Protein AF-A0A9D1JX41-F1 (afdb_monomer_lite)

Structure (mmCIF, N/CA/C/O backbone):
data_AF-A0A9D1JX41-F1
#
_entry.id   AF-A0A9D1JX41-F1
#
loop_
_atom_site.group_PDB
_atom_site.id
_atom_site.type_symbol
_atom_site.label_atom_id
_atom_site.label_alt_id
_atom_site.label_comp_id
_atom_site.label_asym_id
_atom_site.label_entity_id
_atom_site.label_seq_id
_atom_site.pdbx_PDB_ins_code
_atom_site.Cartn_x
_atom_site.Cartn_y
_atom_site.Cartn_z
_atom_site.occupancy
_atom_site.B_iso_or_equiv
_atom_site.auth_seq_id
_atom_site.auth_comp_id
_atom_site.auth_asym_id
_atom_site.auth_atom_id
_atom_site.pdbx_PDB_model_num
ATOM 1 N N . MET A 1 1 ? 7.460 13.874 -22.915 1.00 33.91 1 MET A N 1
ATOM 2 C CA . MET A 1 1 ? 8.060 14.160 -24.238 1.00 33.91 1 MET A CA 1
ATOM 3 C C . MET A 1 1 ? 7.933 12.920 -25.115 1.00 33.91 1 MET A C 1
ATOM 5 O O . MET A 1 1 ? 8.439 11.882 -24.736 1.00 33.91 1 MET A O 1
ATOM 9 N N . SER A 1 2 ? 7.234 13.066 -26.246 1.00 33.84 2 SER A N 1
ATOM 10 C CA . SER A 1 2 ? 7.400 12.376 -27.540 1.00 33.84 2 SER A CA 1
ATOM 11 C C . SER A 1 2 ? 7.696 10.860 -27.595 1.00 33.84 2 SER A C 1
ATOM 13 O O . SER A 1 2 ? 8.848 10.444 -27.586 1.00 33.84 2 SER A O 1
ATOM 15 N N . SER A 1 3 ? 6.631 10.090 -27.850 1.00 33.53 3 SER A N 1
ATOM 16 C CA . SER A 1 3 ? 6.539 8.893 -28.713 1.00 33.53 3 SER A CA 1
ATOM 17 C C . SER A 1 3 ? 7.723 7.910 -28.748 1.00 33.53 3 SER A C 1
ATOM 19 O O . SER A 1 3 ? 8.657 8.056 -29.544 1.00 33.53 3 SER A O 1
ATOM 21 N N . ILE A 1 4 ? 7.590 6.805 -28.012 1.00 36.53 4 ILE A N 1
ATOM 22 C CA . ILE A 1 4 ? 8.322 5.570 -28.303 1.00 36.53 4 ILE A CA 1
ATOM 23 C C . ILE A 1 4 ? 7.846 5.058 -29.668 1.00 36.53 4 ILE A C 1
ATOM 25 O O . ILE A 1 4 ? 6.663 4.831 -29.917 1.00 36.53 4 ILE A O 1
ATOM 29 N N . ASN A 1 5 ? 8.787 4.952 -30.599 1.00 39.00 5 ASN A N 1
ATOM 30 C CA . ASN A 1 5 ? 8.545 4.553 -31.974 1.00 39.00 5 ASN A CA 1
ATOM 31 C C . ASN A 1 5 ? 8.222 3.047 -32.023 1.00 39.00 5 ASN A C 1
ATOM 33 O O . ASN A 1 5 ? 9.130 2.215 -32.032 1.00 39.00 5 ASN A O 1
ATOM 37 N N . ASN A 1 6 ? 6.931 2.701 -32.095 1.00 34.81 6 ASN A N 1
ATOM 38 C CA . ASN A 1 6 ? 6.412 1.324 -32.196 1.00 34.81 6 ASN A CA 1
ATOM 39 C C . ASN A 1 6 ? 7.036 0.481 -33.335 1.00 34.81 6 ASN A C 1
ATOM 41 O O . ASN A 1 6 ? 6.936 -0.745 -33.330 1.00 34.81 6 ASN A O 1
ATOM 45 N N . ASN A 1 7 ? 7.749 1.095 -34.286 1.00 42.00 7 ASN A N 1
ATOM 46 C CA . ASN A 1 7 ? 8.487 0.376 -35.329 1.00 42.00 7 ASN A CA 1
ATOM 47 C C . ASN A 1 7 ? 9.781 -0.311 -34.855 1.00 42.00 7 ASN A C 1
ATOM 49 O O . ASN A 1 7 ? 10.333 -1.120 -35.604 1.00 42.00 7 ASN A O 1
ATOM 53 N N . TYR A 1 8 ? 10.293 -0.014 -33.656 1.00 49.72 8 TYR A N 1
ATOM 54 C CA . TYR A 1 8 ? 11.547 -0.608 -33.175 1.00 49.72 8 TYR A CA 1
ATOM 55 C C . TYR A 1 8 ? 11.342 -2.020 -32.598 1.00 49.72 8 TYR A C 1
ATOM 57 O O . TYR A 1 8 ? 12.076 -2.946 -32.951 1.00 49.72 8 TYR A O 1
ATOM 65 N N . LEU A 1 9 ? 10.269 -2.225 -31.822 1.00 47.69 9 LEU A N 1
ATOM 66 C CA . LEU A 1 9 ? 9.885 -3.536 -31.274 1.00 47.69 9 LEU A CA 1
ATOM 67 C C . LEU A 1 9 ? 9.530 -4.550 -32.377 1.00 47.69 9 LEU A C 1
ATOM 69 O O . LEU A 1 9 ? 9.972 -5.698 -32.342 1.00 47.69 9 LEU A O 1
ATOM 73 N N . LEU A 1 10 ? 8.832 -4.108 -33.429 1.00 44.81 10 LEU A N 1
ATOM 74 C CA . LEU A 1 10 ? 8.492 -4.941 -34.592 1.00 44.81 10 LEU A CA 1
ATOM 75 C C . LEU A 1 10 ? 9.709 -5.351 -35.441 1.00 44.81 10 LEU A C 1
ATOM 77 O O . LEU A 1 10 ? 9.657 -6.358 -36.152 1.00 44.81 10 LEU A O 1
ATOM 81 N N . LYS A 1 11 ? 10.816 -4.600 -35.372 1.00 50.25 11 LYS A N 1
ATOM 82 C CA . LYS A 1 11 ? 12.071 -4.941 -36.061 1.00 50.25 11 LYS A CA 1
ATOM 83 C C . LYS A 1 11 ? 12.889 -5.982 -35.294 1.00 50.25 11 LYS A C 1
ATOM 85 O O . LYS A 1 11 ? 13.461 -6.862 -35.932 1.00 50.25 11 LYS A O 1
ATOM 90 N N . LEU A 1 12 ? 12.879 -5.919 -33.961 1.00 49.12 12 LEU A N 1
ATOM 91 C CA . LEU A 1 12 ? 13.511 -6.907 -33.075 1.00 49.12 12 LEU A CA 1
ATOM 92 C C . LEU A 1 12 ? 12.836 -8.285 -33.154 1.00 49.12 12 LEU A C 1
ATOM 94 O O . LEU A 1 12 ? 13.527 -9.300 -33.154 1.00 49.12 12 LEU A O 1
ATOM 98 N N . LEU A 1 13 ? 11.509 -8.324 -33.316 1.00 48.81 13 LEU A N 1
ATOM 99 C CA . LEU A 1 13 ? 10.755 -9.573 -33.497 1.00 48.81 13 LEU A CA 1
ATOM 100 C C . LEU A 1 13 ? 10.983 -10.239 -34.868 1.00 48.81 13 LEU A C 1
ATOM 102 O O . LEU A 1 13 ? 10.846 -11.453 -34.988 1.00 48.81 13 LEU A O 1
ATOM 106 N N . ASN A 1 14 ? 11.359 -9.473 -35.900 1.00 45.84 14 ASN A N 1
ATOM 107 C CA . ASN A 1 14 ? 11.539 -9.982 -37.268 1.00 45.84 14 ASN A CA 1
ATOM 108 C C . ASN A 1 14 ? 12.994 -10.329 -37.637 1.00 45.84 14 ASN A C 1
ATOM 110 O O . ASN A 1 14 ? 13.228 -11.010 -38.638 1.00 45.84 14 ASN A O 1
ATOM 114 N N . SER A 1 15 ? 13.990 -9.902 -36.856 1.00 43.66 15 SER A N 1
ATOM 115 C CA . SER A 1 15 ? 15.375 -10.356 -37.020 1.00 43.66 15 SER A CA 1
ATOM 116 C C . SER A 1 15 ? 15.560 -11.686 -36.287 1.00 43.66 15 SER A C 1
ATOM 118 O O . SER A 1 15 ? 15.952 -11.698 -35.125 1.00 43.66 15 SER A O 1
ATOM 120 N N . GLY A 1 16 ? 15.218 -12.796 -36.951 1.00 41.91 16 GLY A N 1
ATOM 121 C CA . GLY A 1 16 ? 15.145 -14.162 -36.406 1.00 41.91 16 GLY A CA 1
ATOM 122 C C . GLY A 1 16 ? 16.447 -14.748 -35.846 1.00 41.91 16 GLY A C 1
ATOM 123 O O . GLY A 1 16 ? 16.957 -15.731 -36.372 1.00 41.91 16 GLY A O 1
ATOM 124 N N . ASN A 1 17 ? 16.972 -14.165 -34.771 1.00 44.59 17 ASN A N 1
ATOM 125 C CA . ASN A 1 17 ? 18.151 -14.640 -34.054 1.00 44.59 17 ASN A CA 1
ATOM 126 C C . ASN A 1 17 ? 18.032 -14.424 -32.532 1.00 44.59 17 ASN A C 1
ATOM 128 O O . ASN A 1 17 ? 19.021 -14.173 -31.846 1.00 44.59 17 ASN A O 1
ATOM 132 N N . LEU A 1 18 ? 16.807 -14.511 -32.003 1.00 44.78 18 LEU A N 1
ATOM 133 C CA . LEU A 1 18 ? 16.573 -14.707 -30.574 1.00 44.78 18 LEU A CA 1
ATOM 134 C C . LEU A 1 18 ? 16.817 -16.186 -30.268 1.00 44.78 18 LEU A C 1
ATOM 136 O O . LEU A 1 18 ? 16.004 -17.047 -30.604 1.00 44.78 18 LEU A O 1
ATOM 140 N N . ASP A 1 19 ? 17.968 -16.477 -29.666 1.00 51.50 19 ASP A N 1
ATOM 141 C CA . ASP A 1 19 ? 18.262 -17.785 -29.089 1.00 51.50 19 ASP A CA 1
ATOM 142 C C . ASP A 1 19 ? 17.352 -18.014 -27.870 1.00 51.50 19 ASP A C 1
ATOM 144 O O . ASP A 1 19 ? 17.693 -17.725 -26.722 1.00 51.50 19 ASP A O 1
ATOM 148 N N . LEU A 1 20 ? 16.147 -18.509 -28.154 1.00 50.41 20 LEU A N 1
ATOM 149 C CA . LEU A 1 20 ? 15.115 -18.853 -27.176 1.00 50.41 20 LEU A CA 1
ATOM 150 C C . LEU A 1 20 ? 15.515 -20.040 -26.288 1.00 50.41 20 LEU A C 1
ATOM 152 O O . LEU A 1 20 ? 14.817 -20.322 -25.318 1.00 50.41 20 LEU A O 1
ATOM 156 N N . SER A 1 21 ? 16.641 -20.715 -26.555 1.00 47.53 21 SER A N 1
ATOM 157 C CA . SER A 1 21 ? 17.058 -21.889 -25.781 1.00 47.53 21 SER A CA 1
ATOM 158 C C . SER A 1 21 ? 17.416 -21.559 -24.327 1.00 47.53 21 SER A C 1
ATOM 160 O O . SER A 1 21 ? 17.269 -22.413 -23.452 1.00 47.53 21 SER A O 1
ATOM 162 N N . ASN A 1 22 ? 17.814 -20.314 -24.038 1.00 45.38 22 ASN A N 1
ATOM 163 C CA . ASN A 1 22 ? 18.071 -19.860 -22.668 1.00 45.38 22 ASN A CA 1
ATOM 164 C C . ASN A 1 22 ? 16.793 -19.406 -21.944 1.00 45.38 22 ASN A C 1
ATOM 166 O O . ASN A 1 22 ? 16.675 -19.632 -20.743 1.00 45.38 22 ASN A O 1
ATOM 170 N N . LEU A 1 23 ? 15.804 -18.858 -22.662 1.00 41.12 23 LEU A N 1
ATOM 171 C CA . LEU A 1 23 ? 14.480 -18.558 -22.099 1.00 41.12 23 LEU A CA 1
ATOM 172 C C . LEU A 1 23 ? 13.701 -19.842 -21.796 1.00 41.12 23 LEU A C 1
ATOM 174 O O . LEU A 1 23 ? 13.089 -19.954 -20.741 1.00 41.12 23 LEU A O 1
ATOM 178 N N . GLN A 1 24 ? 13.793 -20.839 -22.674 1.00 41.56 24 GLN A N 1
ATOM 179 C CA . GLN A 1 24 ? 13.130 -22.130 -22.505 1.00 41.56 24 GLN A CA 1
ATOM 180 C C . GLN A 1 24 ? 13.711 -22.917 -21.319 1.00 41.56 24 GLN A C 1
ATOM 182 O O . GLN A 1 24 ? 12.956 -23.486 -20.541 1.00 41.56 24 GLN A O 1
ATOM 187 N N . LYS A 1 25 ? 15.032 -22.842 -21.088 1.00 47.19 25 LYS A N 1
ATOM 188 C CA . LYS A 1 25 ? 15.668 -23.383 -19.871 1.00 47.19 25 LYS A CA 1
ATOM 189 C C . LYS A 1 25 ? 15.287 -22.629 -18.598 1.00 47.19 25 LYS A C 1
ATOM 191 O O . LYS A 1 25 ? 15.167 -23.256 -17.550 1.00 47.19 25 LYS A O 1
ATOM 196 N N . SER A 1 26 ? 15.093 -21.311 -18.678 1.00 39.12 26 SER A N 1
ATOM 197 C CA . SER A 1 26 ? 14.629 -20.520 -17.535 1.00 39.12 26 SER A CA 1
ATOM 198 C C . SER A 1 26 ? 13.189 -20.894 -17.175 1.00 39.12 26 SER A C 1
ATOM 200 O O . SER A 1 26 ? 12.930 -21.202 -16.018 1.00 39.12 26 SER A O 1
ATOM 202 N N . VAL A 1 27 ? 12.297 -21.008 -18.166 1.00 41.81 27 VAL A N 1
ATOM 203 C CA . VAL A 1 27 ? 10.895 -21.436 -17.991 1.00 41.81 27 VAL A CA 1
ATOM 204 C C . VAL A 1 27 ? 10.786 -22.887 -17.496 1.00 41.81 27 VAL A C 1
ATOM 206 O O . VAL A 1 27 ? 9.990 -23.161 -16.602 1.00 41.81 27 VAL A O 1
ATOM 209 N N . GLU A 1 28 ? 11.621 -23.809 -17.987 1.00 41.06 28 GLU A N 1
ATOM 210 C CA . GLU A 1 28 ? 11.673 -25.197 -17.493 1.00 41.06 28 GLU A CA 1
ATOM 211 C C . GLU A 1 28 ? 12.241 -25.299 -16.064 1.00 41.06 28 GLU A C 1
ATOM 213 O O . GLU A 1 28 ? 11.857 -26.196 -15.311 1.00 41.06 28 GLU A O 1
ATOM 218 N N . SER A 1 29 ? 13.123 -24.382 -15.647 1.00 40.94 29 SER A N 1
ATOM 219 C CA . SER A 1 29 ? 13.594 -24.320 -14.254 1.00 40.94 29 SER A CA 1
ATOM 220 C C . SER A 1 29 ? 12.536 -23.752 -13.301 1.00 40.94 29 SER A C 1
ATOM 222 O O . SER A 1 29 ? 12.435 -24.217 -12.169 1.00 40.94 29 SER A O 1
ATOM 224 N N . THR A 1 30 ? 11.687 -22.833 -13.777 1.00 38.69 30 THR A N 1
ATOM 225 C CA . THR A 1 30 ? 10.568 -22.276 -13.002 1.00 38.69 30 THR A CA 1
ATOM 226 C C . THR A 1 30 ? 9.380 -23.246 -12.934 1.00 38.69 30 THR A C 1
ATOM 228 O O . THR A 1 30 ? 8.755 -23.358 -11.885 1.00 38.69 30 THR A O 1
ATOM 231 N N . GLN A 1 31 ? 9.114 -24.040 -13.981 1.00 38.19 31 GLN A N 1
ATOM 232 C CA . GLN A 1 31 ? 8.085 -25.096 -13.952 1.00 38.19 31 GLN A CA 1
ATOM 233 C C . GLN A 1 31 ? 8.431 -26.277 -13.032 1.00 38.19 31 GLN A C 1
ATOM 235 O O . GLN A 1 31 ? 7.525 -26.915 -12.511 1.00 38.19 31 GLN A O 1
ATOM 240 N N . ASN A 1 32 ? 9.717 -26.557 -12.795 1.00 37.75 32 ASN A N 1
ATOM 241 C CA . ASN A 1 32 ? 10.145 -27.601 -11.854 1.00 37.75 32 ASN A CA 1
ATOM 242 C C . ASN A 1 32 ? 10.270 -27.105 -10.397 1.00 37.75 32 ASN A C 1
ATOM 244 O O . ASN A 1 32 ? 10.540 -27.911 -9.508 1.00 37.75 32 ASN A O 1
ATOM 248 N N . GLY A 1 33 ? 10.095 -25.800 -10.156 1.00 32.72 33 GLY A N 1
ATOM 249 C CA . GLY A 1 33 ? 10.077 -25.180 -8.825 1.00 32.72 33 GLY A CA 1
ATOM 250 C C . GLY A 1 33 ? 8.692 -24.709 -8.369 1.00 32.72 33 GLY A C 1
ATOM 251 O O . GLY A 1 33 ? 8.558 -24.230 -7.247 1.00 32.72 33 GLY A O 1
ATOM 252 N N . LEU A 1 34 ? 7.665 -24.846 -9.214 1.00 33.12 34 LEU A N 1
ATOM 253 C CA . LEU A 1 34 ? 6.288 -24.493 -8.885 1.00 33.12 34 LEU A CA 1
ATOM 254 C C . LEU A 1 34 ? 5.586 -25.699 -8.243 1.00 33.12 34 LEU A C 1
ATOM 256 O O . LEU A 1 34 ? 5.358 -26.715 -8.893 1.00 33.12 34 LEU A O 1
ATOM 260 N N . PHE A 1 35 ? 5.306 -25.563 -6.949 1.00 39.22 35 PHE A N 1
ATOM 261 C CA . PHE A 1 35 ? 4.398 -26.347 -6.110 1.00 39.22 35 PHE A CA 1
ATOM 262 C C . PHE A 1 35 ? 3.546 -27.423 -6.817 1.00 39.22 35 PHE A C 1
ATOM 264 O O . PHE A 1 35 ? 2.611 -27.126 -7.561 1.00 39.22 35 PHE A O 1
ATOM 271 N N . ASP A 1 36 ? 3.800 -28.689 -6.474 1.00 36.75 36 ASP A N 1
ATOM 272 C CA . ASP A 1 36 ? 2.868 -29.797 -6.696 1.00 36.75 36 ASP A CA 1
ATOM 273 C C . ASP A 1 36 ? 1.691 -29.684 -5.708 1.00 36.75 36 ASP A C 1
ATOM 275 O O . ASP A 1 36 ? 1.695 -30.252 -4.616 1.00 36.75 36 ASP A O 1
ATOM 279 N N . LEU A 1 37 ? 0.671 -28.913 -6.089 1.00 36.34 37 LEU A N 1
ATOM 280 C CA . LEU A 1 37 ? -0.569 -28.719 -5.323 1.00 36.34 37 LEU A CA 1
ATOM 281 C C . LEU A 1 37 ? -1.401 -30.007 -5.152 1.00 36.34 37 LEU A C 1
ATOM 283 O O . LEU A 1 37 ? -2.338 -30.025 -4.355 1.00 36.34 37 LEU A O 1
ATOM 287 N N . ASN A 1 38 ? -1.056 -31.112 -5.825 1.00 35.31 38 ASN A N 1
ATOM 288 C CA . ASN A 1 38 ? -1.757 -32.385 -5.642 1.00 35.31 38 ASN A CA 1
ATOM 289 C C . ASN A 1 38 ? -1.288 -33.169 -4.407 1.00 35.31 38 ASN A C 1
ATOM 291 O O . ASN A 1 38 ? -1.962 -34.125 -4.021 1.00 35.31 38 ASN A O 1
ATOM 295 N N . SER A 1 39 ? -0.200 -32.767 -3.734 1.00 37.56 39 SER A N 1
ATOM 296 C CA . SER A 1 39 ? 0.201 -33.384 -2.459 1.00 37.56 39 SER A CA 1
ATOM 297 C C . SER A 1 39 ? -0.519 -32.802 -1.234 1.00 37.56 39 SER A C 1
ATOM 299 O O . SER A 1 39 ? -0.335 -33.310 -0.130 1.00 37.56 39 SER A O 1
ATOM 301 N N . LEU A 1 40 ? -1.324 -31.747 -1.408 1.00 33.38 40 LEU A N 1
ATOM 302 C CA . LEU A 1 40 ? -2.066 -31.066 -0.335 1.00 33.38 40 LEU A CA 1
ATOM 303 C C . LEU A 1 40 ? -3.526 -31.535 -0.193 1.00 33.38 40 LEU A C 1
ATOM 305 O O . LEU A 1 40 ? -4.162 -31.225 0.809 1.00 33.38 40 LEU A O 1
ATOM 309 N N . LEU A 1 41 ? -4.053 -32.316 -1.146 1.00 32.94 41 LEU A N 1
ATOM 310 C CA . LEU A 1 41 ? -5.478 -32.690 -1.190 1.00 32.94 41 LEU A CA 1
ATOM 311 C C . LEU A 1 41 ? -5.785 -34.183 -0.975 1.00 32.94 41 LEU A C 1
ATOM 313 O O . LEU A 1 41 ? -6.937 -34.592 -1.107 1.00 32.94 41 LEU A O 1
ATOM 317 N N . SER A 1 42 ? -4.816 -35.011 -0.574 1.00 31.19 42 SER A N 1
ATOM 318 C CA . SER A 1 42 ? -5.116 -36.359 -0.066 1.00 31.19 42 SER A CA 1
ATOM 319 C C . SER A 1 42 ? -4.966 -36.392 1.453 1.00 31.19 42 SER A C 1
ATOM 321 O O . SER A 1 42 ? -3.852 -36.465 1.972 1.00 31.19 42 SER A O 1
ATOM 323 N N . GLY A 1 43 ? -6.103 -36.280 2.140 1.00 29.48 43 GLY A N 1
ATOM 324 C CA . GLY A 1 43 ? -6.208 -36.155 3.589 1.00 29.48 43 GLY A CA 1
ATOM 325 C C . GLY A 1 43 ? -5.625 -37.313 4.400 1.00 29.48 43 GLY A C 1
ATOM 326 O O . GLY A 1 43 ? -5.596 -38.459 3.966 1.00 29.48 43 GLY A O 1
ATOM 327 N N . ASP A 1 44 ? -5.152 -36.981 5.599 1.00 29.08 44 ASP A N 1
ATOM 328 C CA . ASP A 1 44 ? -5.787 -37.391 6.856 1.00 29.08 44 ASP A CA 1
ATOM 329 C C . ASP A 1 44 ? -5.006 -36.806 8.051 1.00 29.08 44 ASP A C 1
ATOM 331 O O . ASP A 1 44 ? -3.793 -36.953 8.161 1.00 29.08 44 ASP A O 1
ATOM 335 N N . SER A 1 45 ? -5.742 -36.143 8.949 1.00 38.44 45 SER A N 1
ATOM 336 C CA . SER A 1 45 ? -5.423 -35.799 10.346 1.00 38.44 45 SER A CA 1
ATOM 337 C C . SER A 1 45 ? -4.018 -35.266 10.701 1.00 38.44 45 SER A C 1
ATOM 339 O O . SER A 1 45 ? -3.064 -36.029 10.823 1.00 38.44 45 SER A O 1
ATOM 341 N N . PHE A 1 46 ? -3.931 -33.994 11.103 1.00 29.92 46 PHE A N 1
ATOM 342 C CA . PHE A 1 46 ? -2.831 -33.509 11.954 1.00 29.92 46 PHE A CA 1
ATOM 343 C C . PHE A 1 46 ? -3.341 -32.652 13.124 1.00 29.92 46 PHE A C 1
ATOM 345 O O . PHE A 1 46 ? -2.933 -31.520 13.346 1.00 29.92 46 PHE A O 1
ATOM 352 N N . ILE A 1 47 ? -4.210 -33.250 13.944 1.00 39.19 47 ILE A N 1
ATOM 353 C CA . ILE A 1 47 ? -4.186 -33.005 15.390 1.00 39.19 47 ILE A CA 1
ATOM 354 C C . ILE A 1 47 ? -3.406 -34.169 16.001 1.00 39.19 47 ILE A C 1
ATOM 356 O O . ILE A 1 47 ? -3.945 -35.270 16.069 1.00 39.19 47 ILE A O 1
ATOM 360 N N . SER A 1 48 ? -2.155 -33.930 16.425 1.00 33.06 48 SER A N 1
ATOM 361 C CA . SER A 1 48 ? -1.467 -34.588 17.560 1.00 33.06 48 SER A CA 1
ATOM 362 C C . SER A 1 48 ? 0.057 -34.709 17.373 1.00 33.06 48 SER A C 1
ATOM 364 O O . SER A 1 48 ? 0.540 -35.606 16.689 1.00 33.06 48 SER A O 1
ATOM 366 N N . LYS A 1 49 ? 0.777 -33.940 18.202 1.00 39.88 49 LYS A N 1
ATOM 367 C CA . LYS A 1 49 ? 2.068 -34.255 18.850 1.00 39.88 49 LYS A CA 1
ATOM 368 C C . LYS A 1 49 ? 3.305 -34.469 17.966 1.00 39.88 49 LYS A C 1
ATOM 370 O O . LYS A 1 49 ? 3.663 -35.602 17.664 1.00 39.88 49 LYS A O 1
ATOM 375 N N . THR A 1 50 ? 4.115 -33.416 17.878 1.00 29.05 50 THR A N 1
ATOM 376 C CA . THR A 1 50 ? 5.580 -33.529 17.978 1.00 29.05 50 THR A CA 1
ATOM 377 C C . THR A 1 50 ? 6.150 -32.363 18.782 1.00 29.05 50 THR A C 1
ATOM 379 O O . THR A 1 50 ? 6.209 -31.234 18.317 1.00 29.05 50 THR A O 1
ATOM 382 N N . SER A 1 51 ? 6.513 -32.685 20.026 1.00 29.59 51 SER A N 1
ATOM 383 C CA . SER A 1 51 ? 7.668 -32.189 20.788 1.00 29.59 51 SER A CA 1
ATOM 384 C C . SER A 1 51 ? 8.304 -30.859 20.362 1.00 29.59 51 SER A C 1
ATOM 386 O O . SER A 1 51 ? 9.155 -30.807 19.477 1.00 29.59 51 SER A O 1
ATOM 388 N N . SER A 1 52 ? 7.982 -29.840 21.148 1.00 34.50 52 SER A N 1
ATOM 389 C CA . SER A 1 52 ? 8.788 -28.665 21.451 1.00 34.50 52 SER A CA 1
ATOM 390 C C . SER A 1 52 ? 10.190 -29.053 21.947 1.00 34.50 52 SER A C 1
ATOM 392 O O . SER A 1 52 ? 10.386 -29.414 23.106 1.00 34.50 52 SER A O 1
ATOM 394 N N . ALA A 1 53 ? 11.182 -28.978 21.064 1.00 34.12 53 ALA A N 1
ATOM 395 C CA . ALA A 1 53 ? 12.585 -28.851 21.438 1.00 34.12 53 ALA A CA 1
ATOM 396 C C . ALA A 1 53 ? 13.366 -28.216 20.277 1.00 34.12 53 ALA A C 1
ATOM 398 O O . ALA A 1 53 ? 13.331 -28.723 19.160 1.00 34.12 53 ALA A O 1
ATOM 399 N N . ASN A 1 54 ? 14.121 -27.159 20.597 1.00 38.09 54 ASN A N 1
ATOM 400 C CA . ASN A 1 54 ? 15.238 -26.598 19.822 1.00 38.09 54 ASN A CA 1
ATOM 401 C C . ASN A 1 54 ? 14.936 -25.555 18.730 1.00 38.09 54 ASN A C 1
ATOM 403 O O . ASN A 1 54 ? 15.442 -25.670 17.618 1.00 38.09 54 ASN A O 1
ATOM 407 N N . MET A 1 55 ? 14.240 -24.466 19.074 1.00 31.84 55 MET A N 1
ATOM 408 C CA . MET A 1 55 ? 14.343 -23.209 18.301 1.00 31.84 55 MET A CA 1
ATOM 409 C C . MET A 1 55 ? 14.797 -21.995 19.137 1.00 31.84 55 MET A C 1
ATOM 411 O O . MET A 1 55 ? 14.990 -20.914 18.599 1.00 31.84 55 MET A O 1
ATOM 415 N N . PHE A 1 56 ? 15.067 -22.189 20.436 1.00 32.22 56 PHE A N 1
ATOM 416 C CA . PHE A 1 56 ? 15.562 -21.143 21.347 1.00 32.22 56 PHE A CA 1
ATOM 417 C C . PHE A 1 56 ? 17.099 -21.069 21.473 1.00 32.22 56 PHE A C 1
ATOM 419 O O . PHE A 1 56 ? 17.618 -20.128 22.069 1.00 32.22 56 PHE A O 1
ATOM 426 N N . ASP A 1 57 ? 17.850 -22.014 20.895 1.00 32.22 57 ASP A N 1
ATOM 427 C CA . ASP A 1 57 ? 19.313 -22.089 21.071 1.00 32.22 57 ASP A CA 1
ATOM 428 C C . ASP A 1 57 ? 20.128 -21.290 20.034 1.00 32.22 57 ASP A C 1
ATOM 430 O O . ASP A 1 57 ? 21.344 -21.154 20.179 1.00 32.22 57 ASP A O 1
ATOM 434 N N . ALA A 1 58 ? 19.500 -20.717 19.001 1.00 32.19 58 ALA A N 1
ATOM 435 C CA . ALA A 1 58 ? 20.231 -20.079 17.899 1.00 32.19 58 ALA A CA 1
ATOM 436 C C . ALA A 1 58 ? 20.654 -18.614 18.149 1.00 32.19 58 ALA A C 1
ATOM 438 O O . ALA A 1 58 ? 21.464 -18.091 17.390 1.00 32.19 58 ALA A O 1
ATOM 439 N N . ILE A 1 59 ? 20.186 -17.958 19.219 1.00 38.31 59 ILE A N 1
ATOM 440 C CA . ILE A 1 59 ? 20.496 -16.533 19.482 1.00 38.31 59 ILE A CA 1
ATOM 441 C C . ILE A 1 59 ? 21.676 -16.346 20.461 1.00 38.31 59 ILE A C 1
ATOM 443 O O . ILE A 1 59 ? 22.278 -15.279 20.528 1.00 38.31 59 ILE A O 1
ATOM 447 N N . ASN A 1 60 ? 22.122 -17.394 21.161 1.00 34.62 60 ASN A N 1
ATOM 448 C CA . ASN A 1 60 ? 23.148 -17.263 22.209 1.00 34.62 60 ASN A CA 1
ATOM 449 C C . ASN A 1 60 ? 24.611 -17.364 21.744 1.00 34.62 60 ASN A C 1
ATOM 451 O O . ASN A 1 60 ? 25.498 -17.572 22.573 1.00 34.62 60 ASN A O 1
ATOM 455 N N . ASN A 1 61 ? 24.910 -17.217 20.450 1.00 35.09 61 ASN A N 1
ATOM 456 C CA . ASN A 1 61 ? 26.280 -17.419 19.973 1.00 35.09 61 ASN A CA 1
ATOM 457 C C . ASN A 1 61 ? 26.775 -16.356 18.986 1.00 35.09 61 ASN A C 1
ATOM 459 O O . ASN A 1 61 ? 27.243 -16.677 17.901 1.00 35.09 61 ASN A O 1
ATOM 463 N N . TYR A 1 62 ? 26.757 -15.091 19.411 1.00 28.70 62 TYR A N 1
ATOM 464 C CA . TYR A 1 62 ? 27.762 -14.114 18.985 1.00 28.70 62 TYR A CA 1
ATOM 465 C C . TYR A 1 62 ? 28.202 -13.271 20.183 1.00 28.70 62 TYR A C 1
ATOM 467 O O . TYR A 1 62 ? 27.467 -12.448 20.722 1.00 28.70 62 TYR A O 1
ATOM 475 N N . GLY A 1 63 ? 29.415 -13.549 20.656 1.00 30.06 63 GLY A N 1
ATOM 476 C CA . GLY A 1 63 ? 29.988 -12.909 21.824 1.00 30.06 63 GLY A CA 1
ATOM 477 C C . GLY A 1 63 ? 30.548 -11.514 21.549 1.00 30.06 63 GLY A C 1
ATOM 478 O O . GLY A 1 63 ? 31.237 -11.285 20.560 1.00 30.06 63 GLY A O 1
ATOM 479 N N . ASN A 1 64 ? 30.399 -10.687 22.585 1.00 30.86 64 ASN A N 1
ATOM 480 C CA . ASN A 1 64 ? 31.418 -9.782 23.114 1.00 30.86 64 ASN A CA 1
ATOM 481 C C . ASN A 1 64 ? 31.546 -8.378 22.492 1.00 30.86 64 ASN A C 1
ATOM 483 O O . ASN A 1 64 ? 32.472 -8.118 21.732 1.00 30.86 64 ASN A O 1
ATOM 487 N N . THR A 1 65 ? 30.769 -7.432 23.030 1.00 28.89 65 THR A N 1
ATOM 488 C CA . THR A 1 65 ? 31.336 -6.182 23.566 1.00 28.89 65 THR A CA 1
ATOM 489 C C . THR A 1 65 ? 30.610 -5.756 24.841 1.00 28.89 65 THR A C 1
ATOM 491 O O . THR A 1 65 ? 29.393 -5.814 24.966 1.00 28.89 65 THR A O 1
ATOM 494 N N . THR A 1 66 ? 31.425 -5.375 25.812 1.00 34.00 66 THR A N 1
ATOM 495 C CA . THR A 1 66 ? 31.159 -5.004 27.199 1.00 34.00 66 THR A CA 1
ATOM 496 C C . THR A 1 66 ? 30.078 -3.941 27.426 1.00 34.00 66 THR A C 1
ATOM 498 O O . THR A 1 66 ? 30.250 -2.798 27.016 1.00 34.00 66 THR A O 1
ATOM 501 N N . GLY A 1 67 ? 29.112 -4.279 28.288 1.00 32.81 67 GLY A N 1
ATOM 502 C CA . GLY A 1 67 ? 28.783 -3.440 29.442 1.00 32.81 67 GLY A CA 1
ATOM 503 C C . GLY A 1 67 ? 27.422 -2.752 29.458 1.00 32.81 67 GLY A C 1
ATOM 504 O O . GLY A 1 67 ? 27.396 -1.539 29.338 1.00 32.81 67 GLY A O 1
ATOM 505 N N . ILE A 1 68 ? 26.348 -3.478 29.796 1.00 30.34 68 ILE A N 1
ATOM 506 C CA . ILE A 1 68 ? 25.243 -2.947 30.617 1.00 30.34 68 ILE A CA 1
ATOM 507 C C . ILE A 1 68 ? 24.786 -4.055 31.580 1.00 30.34 68 ILE A C 1
ATOM 509 O O . ILE A 1 68 ? 24.265 -5.091 31.181 1.00 30.34 68 ILE A O 1
ATOM 513 N N . ASN A 1 69 ? 25.042 -3.841 32.872 1.00 36.81 69 ASN A N 1
ATOM 514 C CA . ASN A 1 69 ? 24.471 -4.605 33.977 1.00 36.81 69 ASN A CA 1
ATOM 515 C C . ASN A 1 69 ? 23.079 -4.035 34.273 1.00 36.81 69 ASN A C 1
ATOM 517 O O . ASN A 1 69 ? 22.983 -2.883 34.692 1.00 36.81 69 ASN A O 1
ATOM 521 N N . GLY A 1 70 ? 22.032 -4.842 34.111 1.00 32.00 70 GLY A N 1
ATOM 522 C CA . GLY A 1 70 ? 20.667 -4.465 34.477 1.00 32.00 70 GLY A CA 1
ATOM 523 C C . GLY A 1 70 ? 19.680 -5.622 34.347 1.00 32.00 70 GLY A C 1
ATOM 524 O O . GLY A 1 70 ? 18.982 -5.725 33.354 1.00 32.00 70 GLY A O 1
ATOM 525 N N . THR A 1 71 ? 19.643 -6.496 35.358 1.00 36.78 71 THR A N 1
ATOM 526 C CA . THR A 1 71 ? 18.461 -7.302 35.746 1.00 36.78 71 THR A CA 1
ATOM 527 C C . THR A 1 71 ? 17.705 -8.063 34.644 1.00 36.78 71 THR A C 1
ATOM 529 O O . THR A 1 71 ? 16.503 -7.893 34.490 1.00 36.78 71 THR A O 1
ATOM 532 N N . ASN A 1 72 ? 18.364 -9.020 33.985 1.00 37.88 72 ASN A N 1
ATOM 533 C CA . ASN A 1 72 ? 17.671 -10.149 33.347 1.00 37.88 72 ASN A CA 1
ATOM 534 C C . ASN A 1 72 ? 17.445 -11.261 34.390 1.00 37.88 72 ASN A C 1
ATOM 536 O O . ASN A 1 72 ? 18.211 -12.219 34.509 1.00 37.88 72 ASN A O 1
ATOM 540 N N . GLY A 1 73 ? 16.427 -11.072 35.230 1.00 36.22 73 GLY A N 1
ATOM 541 C CA . GLY A 1 73 ? 15.975 -12.056 36.211 1.00 36.22 73 GLY A CA 1
ATOM 542 C C . GLY A 1 73 ? 14.948 -13.012 35.606 1.00 36.22 73 GLY A C 1
ATOM 543 O O . GLY A 1 73 ? 13.777 -12.675 35.538 1.00 36.22 73 GLY A O 1
ATOM 544 N N . GLN A 1 74 ? 15.422 -14.184 35.179 1.00 39.69 74 GLN A N 1
ATOM 545 C CA . GLN A 1 74 ? 14.723 -15.471 35.001 1.00 39.69 74 GLN A CA 1
ATOM 546 C C . GLN A 1 74 ? 13.176 -15.466 34.915 1.00 39.69 74 GLN A C 1
ATOM 548 O O . GLN A 1 74 ? 12.477 -15.487 35.924 1.00 39.69 74 GLN A O 1
ATOM 553 N N . LEU A 1 75 ? 12.677 -15.641 33.687 1.00 44.78 75 LEU A N 1
ATOM 554 C CA . LEU A 1 75 ? 11.269 -15.791 33.276 1.00 44.78 75 LEU A CA 1
ATOM 555 C C . LEU A 1 75 ? 10.690 -17.217 33.420 1.00 44.78 75 LEU A C 1
ATOM 557 O O . LEU A 1 75 ? 9.656 -17.533 32.841 1.00 44.78 75 LEU A O 1
ATOM 561 N N . SER A 1 76 ? 11.332 -18.118 34.169 1.00 43.19 76 SER A N 1
ATOM 562 C CA . SER A 1 76 ? 11.051 -19.566 34.082 1.00 43.19 76 SER A CA 1
ATOM 563 C C . SER A 1 76 ? 9.759 -20.044 34.782 1.00 43.19 76 SER A C 1
ATOM 565 O O . SER A 1 76 ? 9.696 -21.191 35.223 1.00 43.19 76 SER A O 1
ATOM 567 N N . GLY A 1 77 ? 8.728 -19.203 34.893 1.00 46.81 77 GLY A N 1
ATOM 568 C CA . GLY A 1 77 ? 7.452 -19.583 35.511 1.00 46.81 77 GLY A CA 1
ATOM 569 C C . GLY A 1 77 ? 6.263 -18.649 35.271 1.00 46.81 77 GLY A C 1
ATOM 570 O O . GLY A 1 77 ? 5.301 -18.745 36.026 1.00 46.81 77 GLY A O 1
ATOM 571 N N . MET A 1 78 ? 6.325 -17.737 34.290 1.00 49.09 78 MET A N 1
ATOM 572 C CA . MET A 1 78 ? 5.277 -16.716 34.067 1.00 49.09 78 MET A CA 1
ATOM 573 C C . MET A 1 78 ? 4.497 -16.893 32.760 1.00 49.09 78 MET A C 1
ATOM 575 O O . MET A 1 78 ? 3.441 -16.286 32.597 1.00 49.09 78 MET A O 1
ATOM 579 N N . THR A 1 79 ? 4.980 -17.745 31.862 1.00 53.00 79 THR A N 1
ATOM 580 C CA . THR A 1 79 ? 4.315 -18.105 30.613 1.00 53.00 79 THR A CA 1
ATOM 581 C C . THR A 1 79 ? 4.185 -19.621 30.515 1.00 53.00 79 THR A C 1
ATOM 583 O O . THR A 1 79 ? 5.011 -20.369 31.049 1.00 53.00 79 THR A O 1
ATOM 586 N N . ASP A 1 80 ? 3.112 -20.092 29.892 1.00 59.72 80 ASP A N 1
ATOM 587 C CA . ASP A 1 80 ? 2.965 -21.493 29.544 1.00 59.72 80 ASP A CA 1
ATOM 588 C C . ASP A 1 80 ? 3.863 -21.859 28.350 1.00 59.72 80 ASP A C 1
ATOM 590 O O . ASP A 1 80 ? 4.607 -21.052 27.792 1.00 59.72 80 ASP A O 1
ATOM 594 N N . GLN A 1 81 ? 3.796 -23.125 27.955 1.00 51.94 81 GLN A N 1
ATOM 595 C CA . GLN A 1 81 ? 4.553 -23.689 26.837 1.00 51.94 81 GLN A CA 1
ATOM 596 C C . GLN A 1 81 ? 4.221 -23.082 25.458 1.00 51.94 81 GLN A C 1
ATOM 598 O O . GLN A 1 81 ? 4.931 -23.379 24.500 1.00 51.94 81 GLN A O 1
ATOM 603 N N . ASN A 1 82 ? 3.204 -22.221 25.371 1.00 51.78 82 ASN A N 1
ATOM 604 C CA . ASN A 1 82 ? 2.804 -21.488 24.172 1.00 51.78 82 ASN A CA 1
ATOM 605 C C . ASN A 1 82 ? 3.135 -19.984 24.271 1.00 51.78 82 ASN A C 1
ATOM 607 O O . ASN A 1 82 ? 2.767 -19.224 23.382 1.00 51.78 82 ASN A O 1
ATOM 611 N N . GLY A 1 83 ? 3.806 -19.540 25.341 1.00 54.12 83 GLY A N 1
ATOM 612 C CA . GLY A 1 83 ? 4.126 -18.129 25.566 1.00 54.12 83 GLY A CA 1
ATOM 613 C C . GLY A 1 83 ? 2.993 -17.318 26.202 1.00 54.12 83 GLY A C 1
ATOM 614 O O . GLY A 1 83 ? 3.164 -16.120 26.410 1.00 54.12 83 GLY A O 1
ATOM 615 N N . TYR A 1 84 ? 1.870 -17.944 26.569 1.00 47.66 84 TYR A N 1
ATOM 616 C CA . TYR A 1 84 ? 0.738 -17.254 27.188 1.00 47.66 84 TYR A CA 1
ATOM 617 C C . TYR A 1 84 ? 0.924 -17.094 28.694 1.00 47.66 84 TYR A C 1
ATOM 619 O O . TYR A 1 84 ? 1.366 -18.005 29.390 1.00 47.66 84 TYR A O 1
ATOM 627 N N . PHE A 1 85 ? 0.556 -15.928 29.220 1.00 55.03 85 PHE A N 1
ATOM 628 C CA . PHE A 1 85 ? 0.741 -15.585 30.628 1.00 55.03 85 PHE A CA 1
ATOM 629 C C . PHE A 1 85 ? -0.108 -16.441 31.591 1.00 55.03 85 PHE A C 1
ATOM 631 O O . PHE A 1 85 ? -1.309 -16.619 31.376 1.00 55.03 85 PHE A O 1
ATOM 638 N N . VAL A 1 86 ? 0.486 -16.893 32.707 1.00 50.66 86 VAL A N 1
ATOM 639 C CA . VAL A 1 86 ? -0.202 -17.658 33.769 1.00 50.66 86 VAL A CA 1
ATOM 640 C C . VAL A 1 86 ? -0.114 -16.925 35.114 1.00 50.66 86 VAL A C 1
ATOM 642 O O . VAL A 1 86 ? 0.915 -16.933 35.788 1.00 50.66 86 VAL A O 1
ATOM 645 N N . ALA A 1 87 ? -1.222 -16.315 35.543 1.00 49.31 87 ALA A N 1
ATOM 646 C CA . ALA A 1 87 ? -1.305 -15.595 36.813 1.00 49.31 87 ALA A CA 1
ATOM 647 C C . ALA A 1 87 ? -1.300 -16.548 38.029 1.00 49.31 87 ALA A C 1
ATOM 649 O O . ALA A 1 87 ? -2.111 -17.471 38.111 1.00 49.31 87 ALA A O 1
ATOM 650 N N . THR A 1 88 ? -0.450 -16.284 39.032 1.00 50.91 88 THR A N 1
ATOM 651 C CA . THR A 1 88 ? -0.486 -16.969 40.342 1.00 50.91 88 THR A CA 1
ATOM 652 C C . THR A 1 88 ? -0.419 -15.961 41.504 1.00 50.91 88 THR A C 1
ATOM 654 O O . THR A 1 88 ? 0.346 -15.000 41.462 1.00 50.91 88 THR A O 1
ATOM 657 N N . GLY A 1 89 ? -1.221 -16.158 42.564 1.00 59.09 89 GLY A N 1
ATOM 658 C CA . GLY A 1 89 ? -1.159 -15.361 43.808 1.00 59.09 89 GLY A CA 1
ATOM 659 C C . GLY A 1 89 ? -2.280 -14.323 44.016 1.00 59.09 89 GLY A C 1
ATOM 660 O O . GLY A 1 89 ? -3.312 -14.364 43.354 1.00 59.09 89 GLY A O 1
ATOM 661 N N . SER A 1 90 ? -2.095 -13.414 44.988 1.00 77.38 90 SER A N 1
ATOM 662 C CA . SER A 1 90 ? -3.044 -12.330 45.338 1.00 77.38 90 SER A CA 1
ATOM 663 C C . SER A 1 90 ? -3.225 -11.327 44.189 1.00 77.38 90 SER A C 1
ATOM 665 O O . SER A 1 90 ? -2.280 -11.093 43.438 1.00 77.38 90 SER A O 1
ATOM 667 N N . TYR A 1 91 ? -4.383 -10.653 44.100 1.00 80.25 91 TYR A N 1
ATOM 668 C CA . TYR A 1 91 ? -4.632 -9.610 43.092 1.00 80.25 91 TYR A CA 1
ATOM 669 C C . TYR A 1 91 ? -3.558 -8.512 43.063 1.00 80.25 91 TYR A C 1
ATOM 671 O O . TYR A 1 91 ? -3.231 -8.009 41.996 1.00 80.25 91 TYR A O 1
ATOM 679 N N . ALA A 1 92 ? -2.951 -8.166 44.205 1.00 78.62 92 ALA A N 1
ATOM 680 C CA . ALA A 1 92 ? -1.855 -7.192 44.239 1.00 78.62 92 ALA A CA 1
ATOM 681 C C . ALA A 1 92 ? -0.606 -7.679 43.477 1.00 78.62 92 ALA A C 1
ATOM 683 O O . ALA A 1 92 ? 0.027 -6.899 42.771 1.00 78.62 92 ALA A O 1
ATOM 684 N N . SER A 1 93 ? -0.276 -8.969 43.588 1.00 82.50 93 SER A N 1
ATOM 685 C CA . SER A 1 93 ? 0.837 -9.578 42.855 1.00 82.50 93 SER A CA 1
ATOM 686 C C . SER A 1 93 ? 0.524 -9.700 41.365 1.00 82.50 93 SER A C 1
ATOM 688 O O . SER A 1 93 ? 1.389 -9.406 40.550 1.00 82.50 93 SER A O 1
ATOM 690 N N . GLN A 1 94 ? -0.711 -10.061 41.004 1.00 83.19 94 GLN A N 1
ATOM 691 C CA . GLN A 1 94 ? -1.138 -10.138 39.601 1.00 83.19 94 GLN A CA 1
ATOM 692 C C . GLN A 1 94 ? -1.065 -8.768 38.909 1.00 83.19 94 GLN A C 1
ATOM 694 O O . GLN A 1 94 ? -0.519 -8.663 37.817 1.00 83.19 94 GLN A O 1
ATOM 699 N N . ILE A 1 95 ? -1.529 -7.703 39.574 1.00 84.56 95 ILE A N 1
ATOM 700 C CA . ILE A 1 95 ? -1.422 -6.318 39.080 1.00 84.56 95 ILE A CA 1
ATOM 701 C C . ILE A 1 95 ? 0.038 -5.949 38.791 1.00 84.56 95 ILE A C 1
ATOM 703 O O . ILE A 1 95 ? 0.334 -5.437 37.715 1.00 84.56 95 ILE A O 1
ATOM 707 N N . GLN A 1 96 ? 0.953 -6.238 39.721 1.00 89.56 96 GLN A N 1
ATOM 708 C CA . GLN A 1 96 ? 2.373 -5.929 39.543 1.00 89.56 96 GLN A CA 1
ATOM 709 C C . GLN A 1 96 ? 2.992 -6.704 38.370 1.00 89.56 96 GLN A C 1
ATOM 711 O O . GLN A 1 96 ? 3.802 -6.147 37.632 1.00 89.56 96 GLN A O 1
ATOM 716 N N . GLN A 1 97 ? 2.608 -7.968 38.181 1.00 85.12 97 GLN A N 1
ATOM 717 C CA . GLN A 1 97 ? 3.097 -8.785 37.068 1.00 85.12 97 GLN A CA 1
ATOM 718 C C . GLN A 1 97 ? 2.597 -8.258 35.717 1.00 85.12 97 GLN A C 1
ATOM 720 O O . GLN A 1 97 ? 3.402 -8.102 34.804 1.00 85.12 97 GLN A O 1
ATOM 725 N N . TYR A 1 98 ? 1.310 -7.907 35.599 1.00 87.25 98 TYR A N 1
ATOM 726 C CA . TYR A 1 98 ? 0.780 -7.315 34.367 1.00 87.25 98 TYR A CA 1
ATOM 727 C C . TYR A 1 98 ? 1.438 -5.972 34.042 1.00 87.25 98 TYR A C 1
ATOM 729 O O . TYR A 1 98 ? 1.789 -5.732 32.894 1.00 87.25 98 TYR A O 1
ATOM 737 N N . GLN A 1 99 ? 1.684 -5.123 35.044 1.00 89.81 99 GLN A N 1
ATOM 738 C CA . GLN A 1 99 ? 2.412 -3.864 34.844 1.00 89.81 99 GLN A CA 1
ATOM 739 C C . GLN A 1 99 ? 3.834 -4.086 34.309 1.00 89.81 99 GLN A C 1
ATOM 741 O O . GLN A 1 99 ? 4.278 -3.351 33.433 1.00 89.81 99 GLN A O 1
ATOM 746 N N . GLN A 1 100 ? 4.545 -5.100 34.814 1.00 92.44 100 GLN A N 1
ATOM 747 C CA . GLN A 1 100 ? 5.883 -5.446 34.323 1.00 92.44 100 GLN A CA 1
ATOM 748 C C . GLN A 1 100 ? 5.849 -5.988 32.893 1.00 92.44 100 GLN A C 1
ATOM 750 O O . GLN A 1 100 ? 6.686 -5.598 32.085 1.00 92.44 100 GLN A O 1
ATOM 755 N N . TYR A 1 101 ? 4.886 -6.855 32.580 1.00 91.44 101 TYR A N 1
ATOM 756 C CA . TYR A 1 101 ? 4.745 -7.423 31.242 1.00 91.44 101 TYR A CA 1
ATOM 757 C C . TYR A 1 101 ? 4.372 -6.357 30.200 1.00 91.44 101 TYR A C 1
ATOM 759 O O . TYR A 1 101 ? 4.989 -6.301 29.142 1.00 91.44 101 TYR A O 1
ATOM 767 N N . ILE A 1 102 ? 3.456 -5.439 30.533 1.00 88.56 102 ILE A N 1
ATOM 768 C CA . ILE A 1 102 ? 3.116 -4.288 29.677 1.00 88.56 102 ILE A CA 1
ATOM 769 C C . ILE A 1 102 ? 4.359 -3.439 29.391 1.00 88.56 102 ILE A C 1
ATOM 771 O O . ILE A 1 102 ? 4.616 -3.124 28.236 1.00 88.56 102 ILE A O 1
ATOM 775 N N . ALA A 1 103 ? 5.164 -3.122 30.410 1.00 90.75 103 ALA A N 1
ATOM 776 C CA . ALA A 1 103 ? 6.378 -2.326 30.222 1.00 90.75 103 ALA A CA 1
ATOM 777 C C . ALA A 1 103 ? 7.414 -3.017 29.311 1.00 90.75 103 ALA A C 1
ATOM 779 O O . ALA A 1 103 ? 8.124 -2.348 28.564 1.00 90.75 103 ALA A O 1
ATOM 780 N N . GLN A 1 104 ? 7.502 -4.351 29.355 1.00 91.19 104 GLN A N 1
ATOM 781 C CA . GLN A 1 104 ? 8.366 -5.121 28.454 1.00 91.19 104 GLN A CA 1
ATOM 782 C C . GLN A 1 104 ? 7.864 -5.075 27.009 1.00 91.19 104 GLN A C 1
ATOM 784 O O . GLN A 1 104 ? 8.659 -4.844 26.103 1.00 91.19 104 GLN A O 1
ATOM 789 N N . LEU A 1 105 ? 6.556 -5.248 26.799 1.00 87.38 105 LEU A N 1
ATOM 790 C CA . LEU A 1 105 ? 5.945 -5.151 25.471 1.00 87.38 105 LEU A CA 1
ATOM 791 C C . LEU A 1 105 ? 6.100 -3.746 24.883 1.00 87.38 105 LEU A C 1
ATOM 793 O O . LEU A 1 105 ? 6.415 -3.608 23.709 1.00 87.38 105 LEU A O 1
ATOM 797 N N . GLU A 1 106 ? 5.956 -2.700 25.698 1.00 89.31 106 GLU A N 1
ATOM 798 C CA . GLU A 1 106 ? 6.195 -1.315 25.274 1.00 89.31 106 GLU A CA 1
ATOM 799 C C . GLU A 1 106 ? 7.626 -1.089 24.793 1.00 89.31 106 GLU A C 1
ATOM 801 O O . GLU A 1 106 ? 7.830 -0.449 23.764 1.00 89.31 106 GLU A O 1
ATOM 806 N N . GLN A 1 107 ? 8.614 -1.639 25.502 1.00 93.31 107 GLN A N 1
ATOM 807 C CA . GLN A 1 107 ? 10.003 -1.570 25.062 1.00 93.31 107 GLN A CA 1
ATOM 808 C C . GLN A 1 107 ? 10.211 -2.335 23.746 1.00 93.31 107 GLN A C 1
ATOM 810 O O . GLN A 1 107 ? 10.862 -1.829 22.837 1.00 93.31 107 GLN A O 1
ATOM 815 N N . GLN A 1 108 ? 9.642 -3.534 23.629 1.00 91.06 108 GLN A N 1
ATOM 816 C CA . GLN A 1 108 ? 9.765 -4.356 22.426 1.00 91.06 108 GLN A CA 1
ATOM 817 C C . GLN A 1 108 ? 9.137 -3.678 21.196 1.00 91.06 108 GLN A C 1
ATOM 819 O O . GLN A 1 108 ? 9.733 -3.689 20.122 1.00 91.06 108 GLN A O 1
ATOM 824 N N . ILE A 1 109 ? 7.976 -3.036 21.354 1.00 88.81 109 ILE A N 1
ATOM 825 C CA . ILE A 1 109 ? 7.321 -2.259 20.290 1.00 88.81 109 ILE A CA 1
ATOM 826 C C . ILE A 1 109 ? 8.224 -1.107 19.829 1.00 88.81 109 ILE A C 1
ATOM 828 O O . ILE A 1 109 ? 8.423 -0.942 18.628 1.00 88.81 109 ILE A O 1
ATOM 832 N N . GLN A 1 110 ? 8.843 -0.368 20.757 1.00 91.50 110 GLN A N 1
ATOM 833 C CA . GLN A 1 110 ? 9.785 0.709 20.413 1.00 91.50 110 GLN A CA 1
ATOM 834 C C . GLN A 1 110 ? 11.010 0.195 19.643 1.00 91.50 110 GLN A C 1
ATOM 836 O O . GLN A 1 110 ? 11.486 0.850 18.715 1.00 91.50 110 GLN A O 1
ATOM 841 N N . GLU A 1 111 ? 11.527 -0.981 20.008 1.00 95.31 111 GLU A N 1
ATOM 842 C CA . GLU A 1 111 ? 12.636 -1.618 19.291 1.00 95.31 111 GLU A CA 1
ATOM 843 C C . GLU A 1 111 ? 12.230 -2.000 17.856 1.00 95.31 111 GLU A C 1
ATOM 845 O O . GLU A 1 111 ? 13.005 -1.762 16.925 1.00 95.31 111 GLU A O 1
ATOM 850 N N . TYR A 1 112 ? 11.012 -2.515 17.648 1.00 95.06 112 TYR A N 1
ATOM 851 C CA . TYR A 1 112 ? 10.487 -2.800 16.307 1.00 95.06 112 TYR A CA 1
ATOM 852 C C . TYR A 1 112 ? 10.257 -1.538 15.476 1.00 95.06 112 TYR A C 1
ATOM 854 O O . TYR A 1 112 ? 10.624 -1.508 14.304 1.00 95.06 112 TYR A O 1
ATOM 862 N N . GLU A 1 113 ? 9.727 -0.468 16.067 1.00 88.06 113 GLU A N 1
ATOM 863 C CA . GLU A 1 113 ? 9.568 0.822 15.384 1.00 88.06 113 GLU A CA 1
ATOM 864 C C . GLU A 1 113 ? 10.909 1.382 14.904 1.00 88.06 113 GLU A C 1
ATOM 866 O O . GLU A 1 113 ? 11.027 1.860 13.773 1.00 88.06 113 GLU A O 1
ATOM 871 N N . GLN A 1 114 ? 11.951 1.267 15.731 1.00 94.19 114 GLN A N 1
ATOM 872 C CA . GLN A 1 114 ? 13.293 1.686 15.349 1.00 94.19 114 GLN A CA 1
ATOM 873 C C . GLN A 1 114 ? 13.853 0.840 14.194 1.00 94.19 114 GLN A C 1
ATOM 875 O O . GLN A 1 114 ? 14.440 1.396 13.263 1.00 94.19 114 GLN A O 1
ATOM 880 N N . GLN A 1 115 ? 13.667 -0.483 14.236 1.00 95.94 115 GLN A N 1
ATOM 881 C CA . GLN A 1 115 ? 14.099 -1.384 13.161 1.00 95.94 115 GLN A CA 1
ATOM 882 C C . GLN A 1 115 ? 13.380 -1.081 11.844 1.00 95.94 115 GLN A C 1
ATOM 884 O O . GLN A 1 115 ? 14.031 -0.990 10.804 1.00 95.94 115 GLN A O 1
ATOM 889 N N . LEU A 1 116 ? 12.065 -0.849 11.883 1.00 92.25 116 LEU A N 1
ATOM 890 C CA . LEU A 1 116 ? 11.285 -0.479 10.700 1.00 92.25 116 LEU A CA 1
ATOM 891 C C . LEU A 1 116 ? 11.785 0.817 10.076 1.00 92.25 116 LEU A C 1
ATOM 893 O O . LEU A 1 116 ? 11.966 0.881 8.861 1.00 92.25 116 LEU A O 1
ATOM 897 N N . GLN A 1 117 ? 12.071 1.830 10.893 1.00 92.06 117 GLN A N 1
ATOM 898 C CA . GLN A 1 117 ? 12.619 3.085 10.390 1.00 92.06 117 GLN A CA 1
ATOM 899 C C . GLN A 1 117 ? 13.980 2.882 9.706 1.00 92.06 117 GLN A C 1
ATOM 901 O O . GLN A 1 117 ? 14.257 3.490 8.665 1.00 92.06 117 GLN A O 1
ATOM 906 N N . GLU A 1 118 ? 14.836 2.028 10.271 1.00 97.44 118 GLU A N 1
ATOM 907 C CA . GLU A 1 118 ? 16.129 1.691 9.681 1.00 97.44 118 GLU A 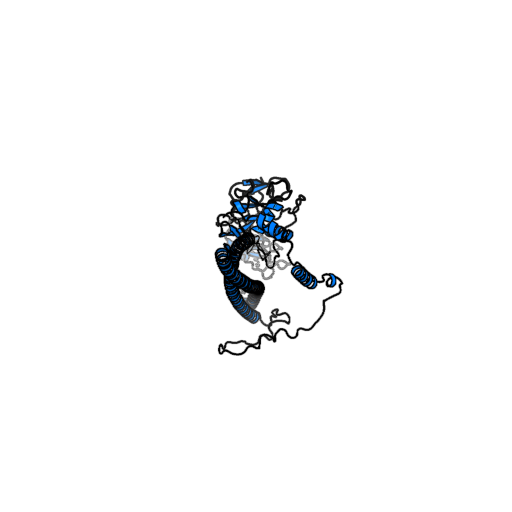CA 1
ATOM 908 C C . GLU A 1 118 ? 15.964 0.957 8.342 1.00 97.44 118 GLU A C 1
ATOM 910 O O . GLU A 1 118 ? 16.573 1.365 7.350 1.00 97.44 118 GLU A O 1
ATOM 915 N N . TYR A 1 119 ? 15.103 -0.062 8.275 1.00 97.69 119 TYR A N 1
ATOM 916 C CA . TYR A 1 119 ? 14.850 -0.811 7.042 1.00 97.69 119 TYR A CA 1
ATOM 917 C C . TYR A 1 119 ? 14.218 0.049 5.950 1.00 97.69 119 TYR A C 1
ATOM 919 O O . TYR A 1 119 ? 14.704 0.021 4.821 1.00 97.69 119 TYR A O 1
ATOM 927 N N . LYS A 1 120 ? 13.226 0.886 6.276 1.00 92.75 120 LYS A N 1
ATOM 928 C CA . LYS A 1 120 ? 12.615 1.824 5.316 1.00 92.75 120 LYS A CA 1
ATOM 929 C C . LYS A 1 120 ? 13.654 2.806 4.758 1.00 92.75 120 LYS A C 1
ATOM 931 O O . LYS A 1 120 ? 13.689 3.065 3.560 1.00 92.75 120 LYS A O 1
ATOM 936 N N . THR A 1 121 ? 14.587 3.274 5.589 1.00 95.88 121 THR A N 1
ATOM 937 C CA . THR A 1 121 ? 15.692 4.140 5.132 1.00 95.88 121 THR A CA 1
ATOM 938 C C . THR A 1 121 ? 16.661 3.407 4.191 1.00 95.88 121 THR A C 1
ATOM 940 O O . THR A 1 121 ? 17.114 3.973 3.189 1.00 95.88 121 THR A O 1
ATOM 943 N N . GLN A 1 122 ? 16.997 2.150 4.499 1.00 97.31 122 GLN A N 1
ATOM 944 C CA . GLN A 1 122 ? 17.845 1.319 3.637 1.00 97.31 122 GLN A CA 1
ATOM 945 C C . GLN A 1 122 ? 17.155 1.014 2.300 1.00 97.31 122 GLN A C 1
ATOM 947 O O . GLN A 1 122 ? 17.794 1.129 1.256 1.00 97.31 122 GLN A O 1
ATOM 952 N N . LEU A 1 123 ? 15.855 0.709 2.323 1.00 96.56 123 LEU A N 1
ATOM 953 C CA . LEU A 1 123 ? 15.043 0.428 1.138 1.00 96.56 123 LEU A CA 1
ATOM 954 C C . LEU A 1 123 ? 15.066 1.602 0.155 1.00 96.56 123 LEU A C 1
ATOM 956 O O . LEU A 1 123 ? 15.396 1.420 -1.016 1.00 96.56 123 LEU A O 1
ATOM 960 N N . GLU A 1 124 ? 14.808 2.817 0.639 1.00 93.38 124 GLU A N 1
ATOM 961 C CA . GLU A 1 124 ? 14.833 4.018 -0.202 1.00 93.38 124 GLU A CA 1
ATOM 962 C C . GLU A 1 124 ? 16.232 4.310 -0.764 1.00 93.38 124 GLU A C 1
ATOM 964 O O . GLU A 1 124 ? 16.385 4.714 -1.920 1.00 93.38 124 GLU A O 1
ATOM 969 N N . THR A 1 125 ? 17.281 4.022 0.011 1.00 97.62 125 THR A N 1
ATOM 970 C CA . THR A 1 125 ? 18.666 4.129 -0.473 1.00 97.62 125 THR A CA 1
ATOM 971 C C . THR A 1 125 ? 18.940 3.144 -1.614 1.00 97.62 125 THR A C 1
ATOM 973 O O . THR A 1 125 ? 19.551 3.514 -2.620 1.00 97.62 125 THR A O 1
ATOM 976 N N . GLU A 1 126 ? 18.483 1.897 -1.493 1.00 98.00 126 GLU A N 1
ATOM 977 C CA . GLU A 1 126 ? 18.686 0.884 -2.531 1.00 98.00 126 GLU A CA 1
ATOM 978 C C . GLU A 1 126 ? 17.833 1.136 -3.781 1.00 98.00 126 GLU A C 1
ATOM 980 O O . GLU A 1 126 ? 18.335 0.965 -4.896 1.00 98.00 126 GLU A O 1
ATOM 985 N N . LYS A 1 127 ? 16.602 1.646 -3.643 1.00 91.75 127 LYS A N 1
ATOM 986 C CA . LYS A 1 127 ? 15.793 2.104 -4.788 1.00 91.75 127 LYS A CA 1
ATOM 987 C C . LYS A 1 127 ? 16.510 3.204 -5.578 1.00 91.75 127 LYS A C 1
ATOM 989 O O . LYS A 1 127 ? 16.628 3.104 -6.802 1.00 91.75 127 LYS A O 1
ATOM 994 N N . ALA A 1 128 ? 17.092 4.190 -4.892 1.00 95.44 128 ALA A N 1
ATOM 995 C CA . ALA A 1 128 ? 17.888 5.236 -5.538 1.00 95.44 128 ALA A CA 1
ATOM 996 C C . ALA A 1 128 ? 19.154 4.676 -6.225 1.00 95.44 128 ALA A C 1
ATOM 998 O O . ALA A 1 128 ? 19.516 5.090 -7.332 1.00 95.44 128 ALA A O 1
ATOM 999 N N . ASN A 1 129 ? 19.826 3.693 -5.612 1.00 97.88 129 ASN A N 1
ATOM 1000 C CA . ASN A 1 129 ? 20.971 3.013 -6.227 1.00 97.88 129 ASN A CA 1
ATOM 1001 C C . ASN A 1 129 ? 20.578 2.238 -7.496 1.00 97.88 129 ASN A C 1
ATOM 1003 O O . ASN A 1 129 ? 21.349 2.210 -8.467 1.00 97.88 129 ASN A O 1
ATOM 1007 N N . LEU A 1 130 ? 19.400 1.606 -7.499 1.00 98.12 130 LEU A N 1
ATOM 1008 C CA . LEU A 1 130 ? 18.861 0.893 -8.654 1.00 98.12 130 LEU A CA 1
ATOM 1009 C C . LEU A 1 130 ? 18.593 1.855 -9.811 1.00 98.12 130 LEU A C 1
ATOM 1011 O O . LEU A 1 130 ? 19.049 1.603 -10.929 1.00 98.12 130 LEU A O 1
ATOM 1015 N N . GLU A 1 131 ? 17.926 2.978 -9.541 1.00 96.25 131 GLU A N 1
ATOM 1016 C CA . GLU A 1 131 ? 17.659 4.023 -10.532 1.00 96.25 131 GLU A CA 1
ATOM 1017 C C . GLU A 1 131 ? 18.963 4.544 -11.153 1.00 96.25 131 GLU A C 1
ATOM 1019 O O . GLU A 1 131 ? 19.156 4.457 -12.369 1.00 96.25 131 GLU A O 1
ATOM 1024 N N . ALA A 1 132 ? 19.929 4.947 -10.322 1.00 97.69 132 ALA A N 1
ATOM 1025 C CA . ALA A 1 132 ? 21.233 5.419 -10.787 1.00 97.69 132 ALA A CA 1
ATOM 1026 C C . ALA A 1 132 ? 22.008 4.354 -11.593 1.00 97.69 132 ALA A C 1
ATOM 1028 O O . ALA A 1 132 ? 22.826 4.673 -12.464 1.00 97.69 132 ALA A O 1
ATOM 1029 N N . THR A 1 133 ? 21.794 3.067 -11.309 1.00 98.25 133 THR A N 1
ATOM 1030 C CA . THR A 1 133 ? 22.391 1.964 -12.077 1.00 98.25 133 THR A CA 1
ATOM 1031 C C . THR A 1 133 ? 21.695 1.785 -13.426 1.00 98.25 133 THR A C 1
ATOM 1033 O O . THR A 1 133 ? 22.374 1.613 -14.443 1.00 98.25 133 THR A O 1
ATOM 1036 N N . ASN A 1 134 ? 20.370 1.908 -13.472 1.00 96.38 134 ASN A N 1
ATOM 1037 C CA . ASN A 1 134 ? 19.595 1.866 -14.711 1.00 96.38 134 ASN A CA 1
ATOM 1038 C C . ASN A 1 134 ? 19.938 3.035 -15.647 1.00 96.38 134 ASN A C 1
ATOM 1040 O O . ASN A 1 134 ? 20.096 2.829 -16.853 1.00 96.38 134 ASN A O 1
ATOM 1044 N N . GLU A 1 135 ? 20.187 4.232 -15.114 1.00 97.38 135 GLU A N 1
ATOM 1045 C CA . GLU A 1 135 ? 20.678 5.368 -15.905 1.00 97.38 135 GLU A CA 1
ATOM 1046 C C . GLU A 1 135 ? 22.050 5.095 -16.545 1.00 97.38 135 GLU A C 1
ATOM 1048 O O . GLU A 1 135 ? 22.289 5.418 -17.718 1.00 97.38 135 GLU A O 1
ATOM 1053 N N . LYS A 1 136 ? 22.966 4.450 -15.806 1.00 98.44 136 LYS A N 1
ATOM 1054 C CA . LYS A 1 136 ? 24.270 4.026 -16.347 1.00 98.44 136 LYS A CA 1
ATOM 1055 C C . LYS A 1 136 ? 24.108 2.996 -17.463 1.00 98.44 136 LYS A C 1
ATOM 1057 O O . LYS A 1 136 ? 24.849 3.060 -18.446 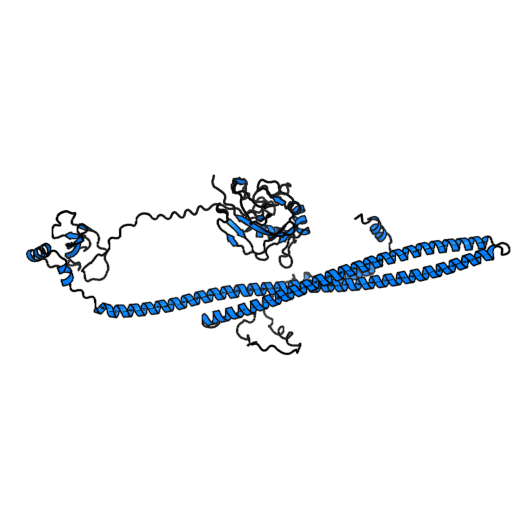1.00 98.44 136 LYS A O 1
ATOM 1062 N N . ILE A 1 137 ? 23.154 2.068 -17.336 1.00 97.31 137 ILE A N 1
ATOM 1063 C CA . ILE A 1 137 ? 22.823 1.096 -18.390 1.00 97.31 137 ILE A CA 1
ATOM 1064 C C . ILE A 1 137 ? 22.339 1.828 -19.643 1.00 97.31 137 ILE A C 1
ATOM 1066 O O . ILE A 1 137 ? 22.900 1.605 -20.716 1.00 97.31 137 ILE A O 1
ATOM 1070 N N . ALA A 1 138 ? 21.365 2.731 -19.507 1.00 97.12 138 ALA A N 1
ATOM 1071 C CA . ALA A 1 138 ? 20.809 3.490 -20.627 1.00 97.12 138 ALA A CA 1
ATOM 1072 C C . ALA A 1 138 ? 21.888 4.316 -21.350 1.00 97.12 138 ALA A C 1
ATOM 1074 O O . ALA A 1 138 ? 22.014 4.262 -22.576 1.00 97.12 138 ALA A O 1
ATOM 1075 N N . THR A 1 139 ? 22.742 5.005 -20.589 1.00 98.12 139 THR A N 1
ATOM 1076 C CA . THR A 1 139 ? 23.869 5.776 -21.139 1.00 98.12 139 THR A CA 1
ATOM 1077 C C . THR A 1 139 ? 24.841 4.874 -21.906 1.00 98.12 139 THR A C 1
ATOM 1079 O O . THR A 1 139 ? 25.220 5.172 -23.040 1.00 98.12 139 THR A O 1
ATOM 1082 N N . ALA A 1 140 ? 25.226 3.732 -21.325 1.00 98.25 140 ALA A N 1
ATOM 1083 C CA . ALA A 1 140 ? 26.140 2.795 -21.972 1.00 98.25 140 ALA A CA 1
ATOM 1084 C C . ALA A 1 140 ? 25.538 2.161 -23.241 1.00 98.25 140 ALA A C 1
ATOM 1086 O O . ALA A 1 140 ? 26.267 1.914 -24.205 1.00 98.25 140 ALA A O 1
ATOM 1087 N N . GLN A 1 141 ? 24.222 1.923 -23.269 1.00 97.50 141 GLN A N 1
ATOM 1088 C CA . GLN A 1 141 ? 23.501 1.444 -24.452 1.00 97.50 141 GLN A CA 1
ATOM 1089 C C . GLN A 1 141 ? 23.504 2.482 -25.581 1.00 97.50 141 GLN A C 1
ATOM 1091 O O . GLN A 1 141 ? 23.765 2.126 -26.730 1.00 97.50 141 GLN A O 1
ATOM 1096 N N . GLN A 1 142 ? 23.307 3.762 -25.262 1.00 97.88 142 GLN A N 1
ATOM 1097 C CA . GLN A 1 142 ? 23.377 4.837 -26.252 1.00 97.88 142 GLN A CA 1
ATOM 1098 C C . GLN A 1 142 ? 24.789 4.981 -26.846 1.00 97.88 142 GLN A C 1
ATOM 1100 O O . GLN A 1 142 ? 24.963 5.134 -28.057 1.00 97.88 142 GLN A O 1
ATOM 1105 N N . GLU A 1 143 ? 25.828 4.908 -26.012 1.00 98.38 143 GLU A N 1
ATOM 1106 C CA . GLU A 1 143 ? 27.216 4.918 -26.488 1.00 98.38 143 GLU A CA 1
ATOM 1107 C C . GLU A 1 143 ? 27.533 3.707 -27.374 1.00 98.38 143 GLU A C 1
ATOM 1109 O O . GLU A 1 143 ? 28.229 3.842 -28.385 1.00 98.38 143 GLU A O 1
ATOM 1114 N N . LEU A 1 144 ? 27.012 2.529 -27.019 1.00 98.31 144 LEU A N 1
ATOM 1115 C CA . LEU A 1 144 ? 27.144 1.319 -27.822 1.00 98.31 144 LEU A CA 1
ATOM 1116 C C . LEU A 1 144 ? 26.520 1.501 -29.213 1.00 98.31 144 LEU A C 1
ATOM 1118 O O . LEU A 1 144 ? 27.188 1.225 -30.210 1.00 98.31 144 LEU A O 1
ATOM 1122 N N . GLU A 1 145 ? 25.289 2.010 -29.285 1.00 98.38 145 GLU A N 1
ATOM 1123 C CA . GLU A 1 145 ? 24.606 2.295 -30.553 1.00 98.38 145 GLU A CA 1
ATOM 1124 C C . GLU A 1 145 ? 25.416 3.279 -31.413 1.00 98.38 145 GLU A C 1
ATOM 1126 O O . GLU A 1 145 ? 25.629 3.057 -32.608 1.00 98.38 145 GLU A O 1
ATOM 1131 N N . ASN A 1 146 ? 25.965 4.331 -30.799 1.00 98.44 146 ASN A N 1
ATOM 1132 C CA . ASN A 1 146 ? 26.826 5.289 -31.489 1.00 98.44 146 ASN A CA 1
ATOM 1133 C C . ASN A 1 146 ? 28.076 4.629 -32.094 1.00 98.44 146 ASN A C 1
ATOM 1135 O O . ASN A 1 146 ? 28.462 4.970 -33.218 1.00 98.44 146 ASN A O 1
ATOM 1139 N N . TYR A 1 147 ? 28.716 3.689 -31.390 1.00 98.69 147 TYR A N 1
ATOM 1140 C CA . TYR A 1 147 ? 29.853 2.946 -31.940 1.00 98.69 147 TYR A CA 1
ATOM 1141 C C . TYR A 1 147 ? 29.445 1.982 -33.059 1.00 98.69 147 TYR A C 1
ATOM 1143 O O . TYR A 1 147 ? 30.175 1.870 -34.048 1.00 98.69 147 TYR A O 1
ATOM 1151 N N . GLU A 1 148 ? 28.299 1.310 -32.940 1.00 98.00 148 GLU A N 1
ATOM 1152 C CA . GLU A 1 148 ? 27.781 0.415 -33.984 1.00 98.00 148 GLU A CA 1
ATOM 1153 C C . GLU A 1 148 ? 27.456 1.193 -35.274 1.00 98.00 148 GLU A C 1
ATOM 1155 O O . GLU A 1 148 ? 27.873 0.781 -36.361 1.00 98.00 148 GLU A O 1
ATOM 1160 N N . ASN A 1 149 ? 26.856 2.381 -35.156 1.00 98.25 149 ASN A N 1
ATOM 1161 C CA . ASN A 1 149 ? 26.591 3.277 -36.286 1.00 98.25 149 ASN A CA 1
ATOM 1162 C C . ASN A 1 149 ? 27.882 3.788 -36.951 1.00 98.25 149 ASN A C 1
ATOM 1164 O O . ASN A 1 149 ? 28.013 3.762 -38.179 1.00 98.25 149 ASN A O 1
ATOM 1168 N N . GLN A 1 150 ? 28.872 4.217 -36.158 1.00 98.56 150 GLN A N 1
ATOM 1169 C CA . GLN A 1 150 ? 30.181 4.631 -36.685 1.00 98.56 150 GLN A CA 1
ATOM 1170 C C . GLN A 1 150 ? 30.875 3.490 -37.431 1.00 98.56 150 GLN A C 1
ATOM 1172 O O . GLN A 1 150 ? 31.432 3.700 -38.511 1.00 98.56 150 GLN A O 1
ATOM 1177 N N . LYS A 1 151 ? 30.818 2.273 -36.879 1.00 98.44 151 LYS A N 1
ATOM 1178 C CA . LYS A 1 151 ? 31.387 1.084 -37.512 1.00 98.44 151 LYS A CA 1
ATOM 1179 C C . LYS A 1 151 ? 30.723 0.814 -38.858 1.00 98.44 151 LYS A C 1
ATOM 1181 O O . LYS A 1 151 ? 31.434 0.637 -39.843 1.00 98.44 151 LYS A O 1
ATOM 1186 N N . GLN A 1 152 ? 29.393 0.846 -38.921 1.00 98.25 152 GLN A N 1
ATOM 1187 C CA . GLN A 1 152 ? 28.655 0.620 -40.163 1.00 98.25 152 GLN A CA 1
ATOM 1188 C C . GLN A 1 152 ? 29.026 1.644 -41.248 1.00 98.25 152 GLN A C 1
ATOM 1190 O O . GLN A 1 152 ? 29.263 1.276 -42.401 1.00 98.25 152 GLN A O 1
ATOM 1195 N N . ALA A 1 153 ? 29.134 2.926 -40.883 1.00 98.44 153 ALA A N 1
ATOM 1196 C CA . ALA A 1 153 ? 29.560 3.974 -41.810 1.00 98.44 153 ALA A CA 1
ATOM 1197 C C . ALA A 1 153 ? 30.979 3.717 -42.351 1.00 98.44 153 ALA A C 1
ATOM 1199 O O . ALA A 1 153 ? 31.229 3.856 -43.550 1.00 98.44 153 ALA A O 1
ATOM 1200 N N . LYS A 1 154 ? 31.897 3.275 -41.483 1.00 98.38 154 LYS A N 1
ATOM 1201 C CA . LYS A 1 154 ? 33.278 2.943 -41.858 1.00 98.38 154 LYS A CA 1
ATOM 1202 C C . LYS A 1 154 ? 33.383 1.691 -42.723 1.00 98.38 154 LYS A C 1
ATOM 1204 O O . LYS A 1 154 ? 34.172 1.670 -43.664 1.00 98.38 154 LYS A O 1
ATOM 1209 N N . GLU A 1 155 ? 32.564 0.674 -42.473 1.00 98.31 155 GLU A N 1
ATOM 1210 C CA . GLU A 1 155 ? 32.467 -0.514 -43.329 1.00 98.31 155 GLU A CA 1
ATOM 1211 C C . GLU A 1 155 ? 31.943 -0.163 -44.731 1.00 98.31 155 GLU A C 1
ATOM 1213 O O . GLU A 1 155 ? 32.430 -0.694 -45.732 1.00 98.31 155 GLU A O 1
ATOM 1218 N N . ALA A 1 156 ? 31.001 0.779 -44.834 1.00 98.19 156 ALA A N 1
ATOM 1219 C CA . ALA A 1 156 ? 30.533 1.282 -46.123 1.00 98.19 156 ALA A CA 1
ATOM 1220 C C . ALA A 1 156 ? 31.640 2.033 -46.890 1.00 98.19 156 ALA A C 1
ATOM 1222 O O . ALA A 1 156 ? 31.830 1.794 -48.086 1.00 98.19 156 ALA A O 1
ATOM 1223 N N . GLU A 1 157 ? 32.405 2.893 -46.205 1.00 98.50 157 GLU A N 1
ATOM 1224 C CA . GLU A 1 157 ? 33.569 3.589 -46.775 1.00 98.50 157 GLU A CA 1
ATOM 1225 C C . GLU A 1 157 ? 34.632 2.590 -47.264 1.00 98.50 157 GLU A C 1
ATOM 1227 O O . GLU A 1 157 ? 35.098 2.675 -48.404 1.00 98.50 157 GLU A O 1
ATOM 1232 N N . TYR A 1 158 ? 34.941 1.580 -46.444 1.00 98.50 158 TYR A N 1
ATOM 1233 C CA . TYR A 1 158 ? 35.881 0.506 -46.768 1.00 98.50 158 TYR A CA 1
ATOM 1234 C C . TYR A 1 158 ? 35.482 -0.230 -48.053 1.00 98.50 158 TYR A C 1
ATOM 1236 O O . TYR A 1 158 ? 36.299 -0.393 -48.963 1.00 98.50 158 TYR A O 1
ATOM 1244 N N . ASN A 1 159 ? 34.211 -0.630 -48.163 1.00 97.88 159 ASN A N 1
ATOM 1245 C CA . ASN A 1 159 ? 33.696 -1.349 -49.329 1.00 97.88 159 ASN A CA 1
ATOM 1246 C C . ASN A 1 159 ? 33.724 -0.497 -50.605 1.00 97.88 159 ASN A C 1
ATOM 1248 O O . ASN A 1 159 ? 34.021 -1.011 -51.686 1.00 97.88 159 ASN A O 1
ATOM 1252 N N . ASN A 1 160 ? 33.464 0.808 -50.490 1.00 98.50 160 ASN A N 1
ATOM 1253 C CA . ASN A 1 160 ? 33.571 1.736 -51.613 1.00 98.50 160 ASN A CA 1
ATOM 1254 C C . ASN A 1 160 ? 35.021 1.827 -52.118 1.00 98.50 160 ASN A C 1
ATOM 1256 O O . ASN A 1 160 ? 35.277 1.629 -53.308 1.00 98.50 160 ASN A O 1
ATOM 1260 N N . ILE A 1 161 ? 35.988 2.034 -51.218 1.00 98.31 161 ILE A N 1
ATOM 1261 C CA . ILE A 1 161 ? 37.411 2.085 -51.585 1.00 98.31 161 ILE A CA 1
ATOM 1262 C C . ILE A 1 161 ? 37.867 0.757 -52.202 1.00 98.31 161 ILE A C 1
ATOM 1264 O O . ILE A 1 161 ? 38.562 0.758 -53.220 1.00 98.31 161 ILE A O 1
ATOM 1268 N N . LEU A 1 162 ? 37.436 -0.379 -51.649 1.00 97.88 162 LEU A N 1
ATOM 1269 C CA . LEU A 1 162 ? 37.739 -1.697 -52.207 1.00 97.88 162 LEU A CA 1
ATOM 1270 C C . LEU A 1 162 ? 37.229 -1.838 -53.651 1.00 97.88 162 LEU A C 1
ATOM 1272 O O . LEU A 1 162 ? 37.949 -2.335 -54.521 1.00 97.88 162 LEU A O 1
ATOM 1276 N N . ALA A 1 163 ? 36.015 -1.359 -53.931 1.00 97.75 163 ALA A N 1
ATOM 1277 C CA . ALA A 1 163 ? 35.461 -1.343 -55.281 1.00 97.75 163 ALA A CA 1
ATOM 1278 C C . ALA A 1 163 ? 36.268 -0.436 -56.229 1.00 97.75 163 ALA A C 1
ATOM 1280 O O . ALA A 1 163 ? 36.573 -0.846 -57.351 1.00 97.75 163 ALA A O 1
ATOM 1281 N N . GLN A 1 164 ? 36.685 0.752 -55.773 1.00 97.56 164 GLN A N 1
ATOM 1282 C CA . GLN A 1 164 ? 37.543 1.654 -56.553 1.00 97.56 164 GLN A CA 1
ATOM 1283 C C . GLN A 1 164 ? 38.901 1.021 -56.881 1.00 97.56 164 GLN A C 1
ATOM 1285 O O . GLN A 1 164 ? 39.357 1.111 -58.021 1.00 97.56 164 GLN A O 1
ATOM 1290 N N . ILE A 1 165 ? 39.526 0.328 -55.921 1.00 96.88 165 ILE A N 1
ATOM 1291 C CA . ILE A 1 165 ? 40.772 -0.424 -56.146 1.00 96.88 165 ILE A CA 1
ATOM 1292 C C . ILE A 1 165 ? 40.567 -1.480 -57.232 1.00 96.88 165 ILE A C 1
ATOM 1294 O O . ILE A 1 165 ? 41.386 -1.595 -58.145 1.00 96.88 165 ILE A O 1
ATOM 1298 N N . ASN A 1 166 ? 39.480 -2.251 -57.150 1.00 95.31 166 ASN A N 1
ATOM 1299 C CA . ASN A 1 166 ? 39.178 -3.288 -58.134 1.00 95.31 166 ASN A CA 1
ATOM 1300 C C . ASN A 1 166 ? 38.976 -2.692 -59.534 1.00 95.31 166 ASN A C 1
ATOM 1302 O O . ASN A 1 166 ? 39.536 -3.206 -60.501 1.00 95.31 166 ASN A O 1
ATOM 1306 N N . GLN A 1 167 ? 38.264 -1.568 -59.642 1.00 95.75 167 GLN A N 1
ATOM 1307 C CA . GLN A 1 167 ? 38.083 -0.866 -60.911 1.00 95.75 167 GLN A CA 1
ATOM 1308 C C . GLN A 1 167 ? 39.406 -0.316 -61.471 1.00 95.75 167 GLN A C 1
ATOM 1310 O O . GLN A 1 167 ? 39.668 -0.436 -62.669 1.00 95.75 167 GLN A O 1
ATOM 1315 N N . ALA A 1 168 ? 40.260 0.260 -60.620 1.00 94.62 168 ALA A N 1
ATOM 1316 C CA . ALA A 1 168 ? 41.570 0.770 -61.022 1.00 94.62 168 ALA A CA 1
ATOM 1317 C C . ALA A 1 168 ? 42.489 -0.352 -61.527 1.00 94.62 168 ALA A C 1
ATOM 1319 O O . ALA A 1 168 ? 43.176 -0.168 -62.530 1.00 94.62 168 ALA A O 1
ATOM 1320 N N . LYS A 1 169 ? 42.453 -1.533 -60.891 1.00 93.81 169 LYS A N 1
ATOM 1321 C CA . LYS A 1 169 ? 43.192 -2.726 -61.339 1.00 93.81 169 LYS A CA 1
ATOM 1322 C C . LYS A 1 169 ? 42.764 -3.189 -62.730 1.00 93.81 169 LYS A C 1
ATOM 1324 O O . LYS A 1 169 ? 43.627 -3.524 -63.534 1.00 93.81 169 LYS A O 1
ATOM 1329 N N . VAL A 1 170 ? 41.460 -3.186 -63.020 1.00 93.12 170 VAL A N 1
ATOM 1330 C CA . VAL A 1 170 ? 40.935 -3.541 -64.353 1.00 93.12 170 VAL A CA 1
ATOM 1331 C C . VAL A 1 170 ? 41.449 -2.579 -65.428 1.00 93.12 170 VAL A C 1
ATOM 1333 O O . VAL A 1 170 ? 41.763 -3.008 -66.533 1.00 93.12 170 VAL A O 1
ATOM 1336 N N . ASN A 1 171 ? 41.597 -1.296 -65.092 1.00 92.00 171 ASN A N 1
ATOM 1337 C CA . ASN A 1 171 ? 42.001 -0.243 -66.027 1.00 92.00 171 ASN A CA 1
ATOM 1338 C C . ASN A 1 171 ? 43.528 0.004 -66.070 1.00 92.00 171 ASN A C 1
ATOM 1340 O O . ASN A 1 171 ? 43.969 1.008 -66.635 1.00 92.00 171 ASN A O 1
ATOM 1344 N N . ASN A 1 172 ? 44.347 -0.848 -65.442 1.00 92.25 172 ASN A N 1
ATOM 1345 C CA . ASN A 1 172 ? 45.779 -0.602 -65.250 1.00 92.25 172 ASN A CA 1
ATOM 1346 C C . ASN A 1 172 ? 46.641 -1.037 -66.449 1.00 92.25 172 ASN A C 1
ATOM 1348 O O . ASN A 1 172 ? 47.463 -1.949 -66.348 1.00 92.25 172 ASN A O 1
ATOM 1352 N N . GLU A 1 173 ? 46.466 -0.380 -67.594 1.00 85.56 173 GLU A N 1
ATOM 1353 C CA . GLU A 1 173 ? 47.351 -0.571 -68.748 1.00 85.56 173 GLU A CA 1
ATOM 1354 C C . GLU A 1 173 ? 48.748 0.011 -68.467 1.00 85.56 173 GLU A C 1
ATOM 1356 O O . GLU A 1 173 ? 48.888 1.177 -68.080 1.00 85.56 173 GLU A O 1
ATOM 1361 N N . ASP A 1 174 ? 49.788 -0.802 -68.673 1.00 85.00 174 ASP A N 1
ATOM 1362 C CA . ASP A 1 174 ? 51.206 -0.445 -68.505 1.00 85.00 174 ASP A CA 1
ATOM 1363 C C . ASP A 1 174 ? 51.587 0.127 -67.117 1.00 85.00 174 ASP A C 1
ATOM 1365 O O . ASP A 1 174 ? 52.540 0.899 -67.006 1.00 85.00 174 ASP A O 1
ATOM 1369 N N . GLY A 1 175 ? 50.848 -0.210 -66.050 1.00 88.38 175 GLY A N 1
ATOM 1370 C CA . GLY A 1 175 ? 51.152 0.231 -64.675 1.00 88.38 175 GLY A CA 1
ATOM 1371 C C . GLY A 1 175 ? 50.779 1.689 -64.360 1.00 88.38 175 GLY A C 1
ATOM 1372 O O . GLY A 1 175 ? 51.129 2.217 -63.303 1.00 88.38 175 GLY A O 1
ATOM 1373 N N . LYS A 1 176 ? 50.051 2.379 -65.250 1.00 91.19 176 LYS A N 1
ATOM 1374 C CA . LYS A 1 176 ? 49.690 3.803 -65.084 1.00 91.19 176 LYS A CA 1
ATOM 1375 C C . LYS A 1 176 ? 48.829 4.096 -63.848 1.00 91.19 176 LYS A C 1
ATOM 1377 O O . LYS A 1 176 ? 48.790 5.243 -63.406 1.00 91.19 176 LYS A O 1
ATOM 1382 N N . GLN A 1 177 ? 48.137 3.098 -63.295 1.00 94.56 177 GLN A N 1
ATOM 1383 C CA . GLN A 1 177 ? 47.259 3.234 -62.126 1.00 94.56 177 GLN A CA 1
ATOM 1384 C C . GLN A 1 177 ? 47.927 2.824 -60.802 1.00 94.56 177 GLN A C 1
ATOM 1386 O O . GLN A 1 177 ? 47.303 2.960 -59.749 1.00 94.56 177 GLN A O 1
ATOM 1391 N N . ASP A 1 178 ? 49.187 2.373 -60.803 1.00 94.12 178 ASP A N 1
ATOM 1392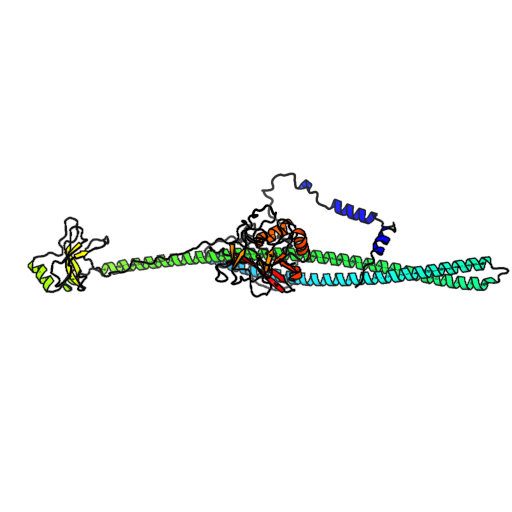 C CA . ASP A 1 178 ? 49.849 1.819 -59.607 1.00 94.12 178 ASP A CA 1
ATOM 1393 C C . ASP A 1 178 ? 49.885 2.799 -58.425 1.00 94.12 178 ASP A C 1
ATOM 1395 O O . ASP A 1 178 ? 49.637 2.420 -57.280 1.00 94.12 178 ASP A O 1
ATOM 1399 N N . VAL A 1 179 ? 50.139 4.084 -58.689 1.00 93.88 179 VAL A N 1
ATOM 1400 C CA . VAL A 1 179 ? 50.162 5.126 -57.646 1.00 93.88 179 VAL A CA 1
ATOM 1401 C C . VAL A 1 179 ? 48.788 5.284 -56.987 1.00 93.88 179 VAL A C 1
ATOM 1403 O O . VAL A 1 179 ? 48.702 5.400 -55.764 1.00 93.88 179 VAL A O 1
ATOM 1406 N N . ILE A 1 180 ? 47.714 5.254 -57.781 1.00 94.44 180 ILE A N 1
ATOM 1407 C CA . ILE A 1 180 ? 46.333 5.370 -57.291 1.00 94.44 180 ILE A CA 1
ATOM 1408 C C . ILE A 1 180 ? 45.965 4.130 -56.474 1.00 94.44 180 ILE A C 1
ATOM 1410 O O . ILE A 1 180 ? 45.457 4.260 -55.361 1.00 94.44 180 ILE A O 1
ATOM 1414 N N . ILE A 1 181 ? 46.290 2.936 -56.977 1.00 95.75 181 ILE A N 1
ATOM 1415 C CA . ILE A 1 181 ? 46.051 1.667 -56.279 1.00 95.75 181 ILE A CA 1
ATOM 1416 C C . ILE A 1 181 ? 46.765 1.651 -54.922 1.00 95.75 181 ILE A C 1
ATOM 1418 O O . ILE A 1 181 ? 46.151 1.300 -53.915 1.00 95.75 181 ILE A O 1
ATOM 1422 N N . ASN A 1 182 ? 48.033 2.066 -54.867 1.00 96.44 182 ASN A N 1
ATOM 1423 C CA . ASN A 1 182 ? 48.807 2.102 -53.623 1.00 96.44 182 ASN A CA 1
ATOM 1424 C C . ASN A 1 182 ? 48.238 3.108 -52.609 1.00 96.44 182 ASN A C 1
ATOM 1426 O O . ASN A 1 182 ? 48.167 2.811 -51.413 1.00 96.44 182 ASN A O 1
ATOM 1430 N N . ASN A 1 183 ? 47.790 4.278 -53.074 1.00 97.31 183 ASN A N 1
ATOM 1431 C CA . ASN A 1 183 ? 47.149 5.273 -52.215 1.00 97.31 183 ASN A CA 1
ATOM 1432 C C . ASN A 1 183 ? 45.835 4.734 -51.621 1.00 97.31 183 ASN A C 1
ATOM 1434 O O . ASN A 1 183 ? 45.679 4.707 -50.401 1.00 97.31 183 ASN A O 1
ATOM 1438 N N . LEU A 1 184 ? 44.936 4.214 -52.463 1.00 98.06 184 LEU A N 1
ATOM 1439 C CA . LEU A 1 184 ? 43.670 3.630 -52.011 1.00 98.06 184 LEU A CA 1
ATOM 1440 C C . LEU A 1 184 ? 43.890 2.435 -51.072 1.00 98.06 184 LEU A C 1
ATOM 1442 O O . LEU A 1 184 ? 43.192 2.300 -50.073 1.00 98.06 184 LEU A O 1
ATOM 1446 N N . THR A 1 185 ? 44.897 1.600 -51.340 1.00 97.69 185 THR A N 1
ATOM 1447 C CA . THR A 1 185 ? 45.269 0.481 -50.454 1.00 97.69 185 THR A CA 1
ATOM 1448 C C . THR A 1 185 ? 45.695 0.980 -49.071 1.00 97.69 185 THR A C 1
ATOM 1450 O O . THR A 1 185 ? 45.346 0.380 -48.058 1.00 97.69 185 THR A O 1
ATOM 1453 N N . THR A 1 186 ? 46.409 2.106 -49.007 1.00 97.88 186 THR A N 1
ATOM 1454 C CA . THR A 1 186 ? 46.798 2.726 -47.732 1.00 97.88 186 THR A CA 1
ATOM 1455 C C . THR A 1 186 ? 45.571 3.216 -46.961 1.00 97.88 186 THR A C 1
ATOM 1457 O O . THR A 1 186 ? 45.448 2.917 -45.777 1.00 97.88 186 THR A O 1
ATOM 1460 N N . GLN A 1 187 ? 44.633 3.899 -47.629 1.00 98.12 187 GLN A N 1
ATOM 1461 C CA . GLN A 1 187 ? 43.370 4.330 -47.009 1.00 98.12 187 GLN A CA 1
ATOM 1462 C C . GLN A 1 187 ? 42.557 3.136 -46.489 1.00 98.12 187 GLN A C 1
ATOM 1464 O O . GLN A 1 187 ? 42.050 3.166 -45.369 1.00 98.12 187 GLN A O 1
ATOM 1469 N N . LEU A 1 188 ? 42.495 2.051 -47.265 1.00 98.00 188 LEU A N 1
ATOM 1470 C CA . LEU A 1 188 ? 41.804 0.821 -46.888 1.00 98.00 188 LEU A CA 1
ATOM 1471 C C . LEU A 1 188 ? 42.413 0.172 -45.632 1.00 98.00 188 LEU A C 1
ATOM 1473 O O . LEU A 1 188 ? 41.678 -0.272 -44.749 1.00 98.00 188 LEU A O 1
ATOM 1477 N N . ASN A 1 189 ? 43.744 0.167 -45.508 1.00 97.38 189 ASN A N 1
ATOM 1478 C CA . ASN A 1 189 ? 44.429 -0.319 -44.305 1.00 97.38 189 ASN A CA 1
ATOM 1479 C C . ASN A 1 189 ? 44.134 0.554 -43.072 1.00 97.38 189 ASN A C 1
ATOM 1481 O O . ASN A 1 189 ? 43.948 0.023 -41.973 1.00 97.38 189 ASN A O 1
ATOM 1485 N N . THR A 1 190 ? 44.042 1.877 -43.245 1.00 98.25 190 THR A N 1
ATOM 1486 C CA . THR A 1 190 ? 43.623 2.796 -42.174 1.00 98.25 190 THR A CA 1
ATOM 1487 C C . THR A 1 190 ? 42.203 2.479 -41.711 1.00 98.25 190 THR A C 1
ATOM 1489 O O . THR A 1 190 ? 41.996 2.237 -40.523 1.00 98.25 190 THR A O 1
ATOM 1492 N N . LEU A 1 191 ? 41.243 2.362 -42.637 1.00 98.31 191 LEU A N 1
ATOM 1493 C CA . LEU A 1 191 ? 39.856 2.013 -42.306 1.00 98.31 191 LEU A CA 1
ATOM 1494 C C . LEU A 1 191 ? 39.747 0.654 -41.611 1.00 98.31 191 LEU A C 1
ATOM 1496 O O . LEU A 1 191 ? 39.016 0.519 -40.634 1.00 98.31 191 LEU A O 1
ATOM 1500 N N . SER A 1 192 ? 40.513 -0.345 -42.058 1.00 98.00 192 SER A N 1
ATOM 1501 C CA . SER A 1 192 ? 40.559 -1.653 -41.394 1.00 98.00 192 SER A CA 1
ATOM 1502 C C . SER A 1 192 ? 41.000 -1.544 -39.930 1.00 98.00 192 SER A C 1
ATOM 1504 O O . SER A 1 192 ? 40.499 -2.275 -39.075 1.00 98.00 192 SER A O 1
ATOM 1506 N N . THR A 1 193 ? 41.932 -0.636 -39.633 1.00 97.81 193 THR A N 1
ATOM 1507 C CA . THR A 1 193 ? 42.419 -0.391 -38.269 1.00 97.81 193 THR A CA 1
ATOM 1508 C C . THR A 1 193 ? 41.371 0.344 -37.427 1.00 97.81 193 THR A C 1
ATOM 1510 O O . THR A 1 193 ? 41.135 -0.021 -36.272 1.00 97.81 193 THR A O 1
ATOM 1513 N N . GLU A 1 194 ? 40.691 1.337 -38.006 1.00 98.44 194 GLU A N 1
ATOM 1514 C CA . GLU A 1 194 ? 39.589 2.062 -37.359 1.00 98.44 194 GLU A CA 1
ATOM 1515 C C . GLU A 1 194 ? 38.419 1.123 -37.015 1.00 98.44 194 GLU A C 1
ATOM 1517 O O . GLU A 1 194 ? 37.944 1.122 -35.879 1.00 98.44 194 GLU A O 1
ATOM 1522 N N . ILE A 1 195 ? 38.011 0.248 -37.943 1.00 98.25 195 ILE A N 1
ATOM 1523 C CA . ILE A 1 195 ? 36.958 -0.761 -37.721 1.00 98.25 195 ILE A CA 1
ATOM 1524 C C . ILE A 1 195 ? 37.353 -1.733 -36.600 1.00 98.25 195 ILE A C 1
ATOM 1526 O O . ILE A 1 195 ? 36.531 -2.062 -35.742 1.00 98.25 195 ILE A O 1
ATOM 1530 N N . CYS A 1 196 ? 38.613 -2.178 -36.563 1.00 98.06 196 CYS A N 1
ATOM 1531 C CA . CYS A 1 196 ? 39.123 -3.031 -35.486 1.00 98.06 196 CYS A CA 1
ATOM 1532 C C . CYS A 1 196 ? 39.035 -2.339 -34.111 1.00 98.06 196 CYS A C 1
ATOM 1534 O O . CYS A 1 196 ? 38.595 -2.938 -33.124 1.00 98.06 196 CYS A O 1
ATOM 1536 N N . THR A 1 197 ? 39.374 -1.048 -34.061 1.00 98.50 197 THR A N 1
ATOM 1537 C CA . THR A 1 197 ? 39.259 -0.226 -32.847 1.00 98.50 197 THR A CA 1
ATOM 1538 C C . THR A 1 197 ? 37.802 -0.107 -32.394 1.00 98.50 197 THR A C 1
ATOM 1540 O O . THR A 1 197 ? 37.499 -0.334 -31.223 1.00 98.50 197 THR A O 1
ATOM 1543 N N . LEU A 1 198 ? 36.874 0.159 -33.319 1.00 98.56 198 LEU A N 1
ATOM 1544 C CA . LEU A 1 198 ? 35.441 0.234 -33.016 1.00 98.56 198 LEU A CA 1
ATOM 1545 C C . LEU A 1 198 ? 34.885 -1.100 -32.504 1.00 98.56 198 LEU A C 1
ATOM 1547 O O . LEU A 1 198 ? 34.154 -1.110 -31.519 1.00 98.56 198 LEU A O 1
ATOM 1551 N N . ASN A 1 199 ? 35.280 -2.231 -33.096 1.00 98.44 199 ASN A N 1
ATOM 1552 C CA . ASN A 1 199 ? 34.901 -3.560 -32.597 1.00 98.44 199 ASN A CA 1
ATOM 1553 C C . ASN A 1 199 ? 35.366 -3.799 -31.153 1.00 98.44 199 ASN A C 1
ATOM 1555 O O . ASN A 1 199 ? 34.635 -4.390 -30.353 1.00 98.44 199 ASN A O 1
ATOM 1559 N N . THR A 1 200 ? 36.562 -3.321 -30.809 1.00 98.38 200 THR A N 1
ATOM 1560 C CA . THR A 1 200 ? 37.083 -3.396 -29.438 1.00 98.38 200 THR A CA 1
ATOM 1561 C C . THR A 1 200 ? 36.229 -2.553 -28.489 1.00 98.38 200 THR A C 1
ATOM 1563 O O . THR A 1 200 ? 35.796 -3.050 -27.452 1.00 98.38 200 THR A O 1
ATOM 1566 N N . ASN A 1 201 ? 35.901 -1.313 -28.868 1.00 98.38 201 ASN A N 1
ATOM 1567 C CA . ASN A 1 201 ? 35.043 -0.432 -28.066 1.00 98.38 201 ASN A CA 1
ATOM 1568 C C . ASN A 1 201 ? 33.636 -1.011 -27.860 1.00 98.38 201 ASN A C 1
ATOM 1570 O O . ASN A 1 201 ? 33.139 -1.017 -26.736 1.00 98.38 201 ASN A O 1
ATOM 1574 N N . ILE A 1 202 ? 33.027 -1.559 -28.915 1.00 98.38 202 ILE A N 1
ATOM 1575 C CA . ILE A 1 202 ? 31.729 -2.251 -28.863 1.00 98.38 202 ILE A CA 1
ATOM 1576 C C . ILE A 1 202 ? 31.779 -3.412 -27.868 1.00 98.38 202 ILE A C 1
ATOM 1578 O O . ILE A 1 202 ? 30.900 -3.540 -27.017 1.00 98.38 202 ILE A O 1
ATOM 1582 N N . SER A 1 203 ? 32.821 -4.243 -27.946 1.00 98.19 203 SER A N 1
ATOM 1583 C CA . SER A 1 203 ? 32.986 -5.395 -27.050 1.00 98.19 203 SER A CA 1
ATOM 1584 C C . SER A 1 203 ? 33.124 -4.952 -25.591 1.00 98.19 203 SER A C 1
ATOM 1586 O O . SER A 1 203 ? 32.457 -5.496 -24.713 1.00 98.19 203 SER A O 1
ATOM 1588 N N . ASN A 1 204 ? 33.920 -3.908 -25.341 1.00 98.12 204 ASN A N 1
ATOM 1589 C CA . ASN A 1 204 ? 34.095 -3.337 -24.006 1.00 98.12 204 ASN A CA 1
ATOM 1590 C C . ASN A 1 204 ? 32.785 -2.761 -23.451 1.00 98.12 204 ASN A C 1
ATOM 1592 O O . ASN A 1 204 ? 32.462 -2.988 -22.287 1.00 98.12 204 ASN A O 1
ATOM 1596 N N . LYS A 1 205 ? 32.001 -2.055 -24.277 1.00 98.31 205 LYS A N 1
ATOM 1597 C CA . LYS A 1 205 ? 30.705 -1.501 -23.858 1.00 98.31 205 LYS A CA 1
ATOM 1598 C C . LYS A 1 205 ? 29.676 -2.586 -23.566 1.00 98.31 205 LYS A C 1
ATOM 1600 O O . LYS A 1 205 ? 28.983 -2.491 -22.558 1.00 98.31 205 LYS A O 1
ATOM 1605 N N . LYS A 1 206 ? 29.631 -3.660 -24.363 1.00 98.38 206 LYS A N 1
ATOM 1606 C CA . LYS A 1 206 ? 28.777 -4.828 -24.079 1.00 98.38 206 LYS A CA 1
ATOM 1607 C C . LYS A 1 206 ? 29.117 -5.466 -22.729 1.00 98.38 206 LYS A C 1
ATOM 1609 O O . LYS A 1 206 ? 28.212 -5.725 -21.942 1.00 98.38 206 LYS A O 1
ATOM 1614 N N . ALA A 1 207 ? 30.403 -5.640 -22.423 1.00 98.00 207 ALA A N 1
ATOM 1615 C CA . ALA A 1 207 ? 30.839 -6.157 -21.123 1.00 98.00 207 ALA A CA 1
ATOM 1616 C C . ALA A 1 207 ? 30.490 -5.208 -19.956 1.00 98.00 207 ALA A C 1
ATOM 1618 O O . ALA A 1 207 ? 30.088 -5.654 -18.879 1.00 98.00 207 ALA A O 1
ATOM 1619 N N . GLN A 1 208 ? 30.602 -3.892 -20.168 1.00 98.44 208 GLN A N 1
ATOM 1620 C CA . GLN A 1 208 ? 30.209 -2.890 -19.175 1.00 98.44 208 GLN A CA 1
ATOM 1621 C C . GLN A 1 208 ? 28.701 -2.944 -18.876 1.00 98.44 208 GLN A C 1
ATOM 1623 O O . GLN A 1 208 ? 28.321 -2.967 -17.709 1.00 98.44 208 GLN A O 1
ATOM 1628 N N . ILE A 1 209 ? 27.854 -3.031 -19.909 1.00 97.69 209 ILE A N 1
ATOM 1629 C CA . ILE A 1 209 ? 26.396 -3.170 -19.755 1.00 97.69 209 ILE A CA 1
ATOM 1630 C C . ILE A 1 209 ? 26.056 -4.429 -18.952 1.00 97.69 209 ILE A C 1
ATOM 1632 O O . ILE A 1 209 ? 25.291 -4.345 -17.998 1.00 97.69 209 ILE A O 1
ATOM 1636 N N . GLN A 1 210 ? 26.674 -5.569 -19.275 1.00 98.06 210 GLN A N 1
ATOM 1637 C CA . GLN A 1 210 ? 26.475 -6.816 -18.525 1.00 98.06 210 GLN A CA 1
ATOM 1638 C C . GLN A 1 210 ? 26.853 -6.673 -17.047 1.00 98.06 210 GLN A C 1
ATOM 1640 O O . GLN A 1 210 ? 26.170 -7.200 -16.176 1.00 98.06 210 GLN A O 1
ATOM 1645 N N . THR A 1 211 ? 27.921 -5.930 -16.749 1.00 98.50 211 THR A N 1
ATOM 1646 C CA . THR A 1 211 ? 28.328 -5.664 -15.363 1.00 98.50 211 THR A CA 1
ATOM 1647 C C . THR A 1 211 ? 27.261 -4.862 -14.618 1.00 98.50 211 THR A C 1
ATOM 1649 O O . THR A 1 211 ? 26.899 -5.228 -13.502 1.00 98.50 211 THR A O 1
ATOM 1652 N N . TYR A 1 212 ? 26.728 -3.801 -15.231 1.00 98.56 212 TYR A N 1
ATOM 1653 C CA . TYR A 1 212 ? 25.670 -2.996 -14.618 1.00 98.56 212 TYR A CA 1
ATOM 1654 C C . TYR A 1 212 ? 24.353 -3.762 -14.472 1.00 98.56 212 TYR A C 1
ATOM 1656 O O . TYR A 1 212 ? 23.689 -3.622 -13.452 1.00 98.56 212 TYR A O 1
ATOM 1664 N N . GLN A 1 213 ? 24.006 -4.630 -15.423 1.00 97.50 213 GLN A N 1
ATOM 1665 C CA . GLN A 1 213 ? 22.831 -5.499 -15.311 1.00 97.50 213 GLN A CA 1
ATOM 1666 C C . GLN A 1 213 ? 22.941 -6.462 -14.120 1.00 97.50 213 GLN A C 1
ATOM 1668 O O . GLN A 1 213 ? 21.986 -6.610 -13.364 1.00 97.50 213 GLN A O 1
ATOM 1673 N N . SER A 1 214 ? 24.115 -7.060 -13.896 1.00 98.06 214 SER A N 1
ATOM 1674 C CA . SER A 1 214 ? 24.350 -7.906 -12.717 1.00 98.06 214 SER A CA 1
ATOM 1675 C C . SER A 1 214 ? 24.278 -7.122 -11.401 1.00 98.06 214 SER A C 1
ATOM 1677 O O . SER A 1 214 ? 23.788 -7.641 -10.399 1.00 98.06 214 SER A O 1
ATOM 1679 N N . GLN A 1 215 ? 24.752 -5.870 -11.391 1.00 98.44 215 GLN A N 1
ATOM 1680 C CA . GLN A 1 215 ? 24.627 -4.984 -10.229 1.00 98.44 215 GLN A CA 1
ATOM 1681 C C . GLN A 1 215 ? 23.160 -4.655 -9.937 1.00 98.44 215 GLN A C 1
ATOM 1683 O O . GLN A 1 215 ? 22.733 -4.823 -8.800 1.00 98.44 215 GLN A O 1
ATOM 1688 N N . ALA A 1 216 ? 22.384 -4.272 -10.955 1.00 96.25 216 ALA A N 1
ATOM 1689 C CA . ALA A 1 216 ? 20.955 -3.998 -10.818 1.00 96.25 216 ALA A CA 1
ATOM 1690 C C . ALA A 1 216 ? 20.188 -5.212 -10.269 1.00 96.25 216 ALA A C 1
ATOM 1692 O O . ALA A 1 216 ? 19.425 -5.065 -9.322 1.00 96.25 216 ALA A O 1
ATOM 1693 N N . ALA A 1 217 ? 20.463 -6.416 -10.782 1.00 97.00 217 ALA A N 1
ATOM 1694 C CA . ALA A 1 217 ? 19.846 -7.647 -10.282 1.00 97.00 217 ALA A CA 1
ATOM 1695 C C . ALA A 1 217 ? 20.187 -7.931 -8.806 1.00 97.00 217 ALA A C 1
ATOM 1697 O O . ALA A 1 217 ? 19.348 -8.414 -8.054 1.00 97.00 217 ALA A O 1
ATOM 1698 N N . THR A 1 218 ? 21.413 -7.609 -8.376 1.00 98.31 218 THR A N 1
ATOM 1699 C CA . THR A 1 218 ? 21.813 -7.748 -6.965 1.00 98.31 218 THR A CA 1
ATOM 1700 C C . THR A 1 218 ? 21.063 -6.752 -6.082 1.00 98.31 218 THR A C 1
ATOM 1702 O O . THR A 1 218 ? 20.571 -7.134 -5.029 1.00 98.31 218 THR A O 1
ATOM 1705 N N . ILE A 1 219 ? 20.940 -5.495 -6.522 1.00 97.44 219 ILE A N 1
ATOM 1706 C CA . ILE A 1 219 ? 20.200 -4.455 -5.792 1.00 97.44 219 ILE A CA 1
ATOM 1707 C C . ILE A 1 219 ? 18.717 -4.832 -5.675 1.00 97.44 219 ILE A C 1
ATOM 1709 O O . ILE A 1 219 ? 18.152 -4.738 -4.594 1.00 97.44 219 ILE A O 1
ATOM 1713 N N . GLN A 1 220 ? 18.105 -5.330 -6.753 1.00 95.88 220 GLN A N 1
ATOM 1714 C CA . GLN A 1 220 ? 16.718 -5.812 -6.738 1.00 95.88 220 GLN A CA 1
ATOM 1715 C C . GLN A 1 220 ? 16.501 -6.941 -5.723 1.00 95.88 220 GLN A C 1
ATOM 1717 O O . GLN A 1 220 ? 15.498 -6.942 -5.020 1.00 95.88 220 GLN A O 1
ATOM 1722 N N . ALA A 1 221 ? 17.452 -7.872 -5.604 1.00 96.25 221 ALA A N 1
ATOM 1723 C CA . ALA A 1 221 ? 17.378 -8.921 -4.590 1.00 96.25 221 ALA A CA 1
ATOM 1724 C C . ALA A 1 221 ? 17.476 -8.360 -3.159 1.00 96.25 221 ALA A C 1
ATOM 1726 O O . ALA A 1 221 ? 16.769 -8.832 -2.274 1.00 96.25 221 ALA A O 1
ATOM 1727 N N . THR A 1 222 ? 18.318 -7.346 -2.930 1.00 98.00 222 THR A N 1
ATOM 1728 C CA . THR A 1 222 ? 18.402 -6.656 -1.631 1.00 98.00 222 THR A CA 1
ATOM 1729 C C . THR A 1 222 ? 17.109 -5.912 -1.294 1.00 98.00 222 THR A C 1
ATOM 1731 O O . THR A 1 222 ? 16.683 -5.942 -0.146 1.00 98.00 222 THR A O 1
ATOM 1734 N N . ILE A 1 223 ? 16.480 -5.260 -2.277 1.00 95.00 223 ILE A N 1
ATOM 1735 C CA . ILE A 1 223 ? 15.184 -4.585 -2.109 1.00 95.00 223 ILE A CA 1
ATOM 1736 C C . ILE A 1 223 ? 14.120 -5.587 -1.646 1.00 95.00 223 ILE A C 1
ATOM 1738 O O . ILE A 1 223 ? 13.500 -5.354 -0.614 1.00 95.00 223 ILE A O 1
ATOM 1742 N N . ALA A 1 224 ? 13.998 -6.732 -2.324 1.00 88.31 224 ALA A N 1
ATOM 1743 C CA . ALA A 1 224 ? 13.034 -7.768 -1.951 1.00 88.31 224 ALA A CA 1
ATOM 1744 C C . ALA A 1 224 ? 13.267 -8.324 -0.527 1.00 88.31 224 ALA A C 1
ATOM 1746 O O . ALA A 1 224 ? 12.319 -8.518 0.227 1.00 88.31 224 ALA A O 1
ATOM 1747 N N . ASP A 1 225 ? 14.528 -8.538 -0.124 1.00 96.06 225 ASP A N 1
ATOM 1748 C CA . ASP A 1 225 ? 14.878 -8.965 1.246 1.00 96.06 225 ASP A CA 1
ATOM 1749 C C . ASP A 1 225 ? 14.531 -7.897 2.303 1.00 96.06 225 ASP A C 1
ATOM 1751 O O . ASP A 1 225 ? 14.128 -8.229 3.418 1.00 96.06 225 ASP A O 1
ATOM 1755 N N . LEU A 1 226 ? 14.675 -6.610 1.971 1.00 96.06 226 LEU A N 1
ATOM 1756 C CA . LEU A 1 226 ? 14.281 -5.513 2.859 1.00 96.06 226 LEU A CA 1
ATOM 1757 C C . LEU A 1 226 ? 12.759 -5.413 3.003 1.00 96.06 226 LEU A C 1
ATOM 1759 O O . LEU A 1 226 ? 12.285 -5.217 4.119 1.00 96.06 226 LEU A O 1
ATOM 1763 N N . GLU A 1 227 ? 12.010 -5.580 1.914 1.00 89.56 227 GLU A N 1
ATOM 1764 C CA . GLU A 1 227 ? 10.541 -5.617 1.926 1.00 89.56 227 GLU A CA 1
ATOM 1765 C C . GLU A 1 227 ? 10.031 -6.771 2.806 1.00 89.56 227 GLU A C 1
ATOM 1767 O O . GLU A 1 227 ? 9.233 -6.551 3.714 1.00 89.56 227 GLU A O 1
ATOM 1772 N N . GLU A 1 228 ? 10.592 -7.977 2.664 1.00 91.38 228 GLU A N 1
ATOM 1773 C CA . GLU A 1 228 ? 10.239 -9.126 3.514 1.00 91.38 228 GLU A CA 1
ATOM 1774 C C . GLU A 1 228 ? 10.525 -8.868 5.009 1.00 91.38 228 GLU A C 1
ATOM 1776 O O . GLU A 1 228 ? 9.721 -9.211 5.888 1.00 91.38 228 GLU A O 1
ATOM 1781 N N . LYS A 1 229 ? 11.662 -8.232 5.324 1.00 92.81 229 LYS A N 1
ATOM 1782 C CA . LYS A 1 229 ? 12.021 -7.852 6.702 1.00 92.81 229 LYS A CA 1
ATOM 1783 C C . LYS A 1 229 ? 11.096 -6.796 7.290 1.00 92.81 229 LYS A C 1
ATOM 1785 O O . LYS A 1 229 ? 10.837 -6.849 8.497 1.00 92.81 229 LYS A O 1
ATOM 1790 N N . ILE A 1 230 ? 10.625 -5.853 6.477 1.00 89.06 230 ILE A N 1
ATOM 1791 C CA . ILE A 1 230 ? 9.648 -4.842 6.888 1.00 89.06 230 ILE A CA 1
ATOM 1792 C C . ILE A 1 230 ? 8.337 -5.540 7.253 1.00 89.06 230 ILE A C 1
ATOM 1794 O O . ILE A 1 230 ? 7.933 -5.444 8.411 1.00 89.06 230 ILE A O 1
ATOM 1798 N N . ASN A 1 231 ? 7.775 -6.356 6.355 1.00 84.25 231 ASN A N 1
ATOM 1799 C CA . ASN A 1 231 ? 6.503 -7.055 6.588 1.00 84.25 231 ASN A CA 1
ATOM 1800 C C . ASN A 1 231 ? 6.566 -7.969 7.823 1.00 84.25 231 ASN A C 1
ATOM 1802 O O . ASN A 1 231 ? 5.667 -7.984 8.671 1.00 84.25 231 ASN A O 1
ATOM 1806 N N . THR A 1 232 ? 7.671 -8.709 7.977 1.00 89.62 232 THR A N 1
ATOM 1807 C CA . THR A 1 232 ? 7.882 -9.581 9.144 1.00 89.62 232 THR A CA 1
ATOM 1808 C C . THR A 1 232 ? 7.933 -8.771 10.442 1.00 89.62 232 THR A C 1
ATOM 1810 O O . THR A 1 232 ? 7.332 -9.161 11.445 1.00 89.62 232 THR A O 1
ATOM 1813 N N . THR A 1 233 ? 8.645 -7.641 10.445 1.00 88.06 233 THR A N 1
ATOM 1814 C CA . THR A 1 233 ? 8.766 -6.782 11.632 1.00 88.06 233 THR A CA 1
ATOM 1815 C C . THR A 1 233 ? 7.444 -6.082 11.964 1.00 88.06 233 THR A C 1
ATOM 1817 O O . THR A 1 233 ? 7.104 -5.985 13.142 1.00 88.06 233 THR A O 1
ATOM 1820 N N . GLU A 1 234 ? 6.667 -5.655 10.965 1.00 82.69 234 GLU A N 1
ATOM 1821 C CA . GLU A 1 234 ? 5.323 -5.088 11.159 1.00 82.69 234 GLU A CA 1
ATOM 1822 C C . GLU A 1 234 ? 4.383 -6.112 11.808 1.00 82.69 234 GLU A C 1
ATOM 1824 O O . GLU A 1 234 ? 3.787 -5.825 12.845 1.00 82.69 234 GLU A O 1
ATOM 1829 N N . THR A 1 235 ? 4.375 -7.355 11.319 1.00 78.00 235 THR A N 1
ATOM 1830 C CA . THR A 1 235 ? 3.595 -8.449 11.927 1.00 78.00 235 THR A CA 1
ATOM 1831 C C . THR A 1 235 ? 3.977 -8.691 13.395 1.00 78.00 235 THR A C 1
ATOM 1833 O O . THR A 1 235 ? 3.115 -8.881 14.265 1.00 78.00 235 THR A O 1
ATOM 1836 N N . LEU A 1 236 ? 5.280 -8.685 13.704 1.00 84.88 236 LEU A N 1
ATOM 1837 C CA . LEU A 1 236 ? 5.776 -8.844 15.076 1.00 84.88 236 LEU A CA 1
ATOM 1838 C C . LEU A 1 236 ? 5.364 -7.672 15.976 1.00 84.88 236 LEU A C 1
ATOM 1840 O O . LEU A 1 236 ? 5.007 -7.898 17.137 1.00 84.88 236 LEU A O 1
ATOM 1844 N N . LYS A 1 237 ? 5.374 -6.444 15.445 1.00 88.31 237 LYS A N 1
ATOM 1845 C CA . LYS A 1 237 ? 4.909 -5.245 16.148 1.00 88.31 237 LYS A CA 1
ATOM 1846 C C . LYS A 1 237 ? 3.421 -5.351 16.488 1.00 88.31 237 LYS A C 1
ATOM 1848 O O . LYS A 1 237 ? 3.086 -5.273 17.670 1.00 88.31 237 LYS A O 1
ATOM 1853 N N . SER A 1 238 ? 2.559 -5.630 15.510 1.00 75.38 238 SER A N 1
ATOM 1854 C CA . SER A 1 238 ? 1.109 -5.769 15.729 1.00 75.38 238 SER A CA 1
ATOM 1855 C C . SER A 1 238 ? 0.782 -6.890 16.718 1.00 75.38 238 SER A C 1
ATOM 1857 O O . SER A 1 238 ? -0.079 -6.745 17.586 1.00 75.38 238 SER A O 1
ATOM 1859 N N . THR A 1 239 ? 1.529 -7.999 16.671 1.00 78.88 239 THR A N 1
ATOM 1860 C CA . THR A 1 239 ? 1.394 -9.085 17.656 1.00 78.88 239 THR A CA 1
ATOM 1861 C C . THR A 1 239 ? 1.713 -8.605 19.077 1.00 78.88 239 THR A C 1
ATOM 1863 O O . THR A 1 239 ? 0.989 -8.932 20.021 1.00 78.88 239 THR A O 1
ATOM 1866 N N . ALA A 1 240 ? 2.784 -7.824 19.253 1.00 78.69 240 ALA A N 1
ATOM 1867 C CA . ALA A 1 240 ? 3.153 -7.267 20.553 1.00 78.69 240 ALA A CA 1
ATOM 1868 C C . ALA A 1 240 ? 2.122 -6.236 21.058 1.00 78.69 240 ALA A C 1
ATOM 1870 O O . ALA A 1 240 ? 1.814 -6.211 22.253 1.00 78.69 240 ALA A O 1
ATOM 1871 N N . GLU A 1 241 ? 1.539 -5.432 20.166 1.00 77.81 241 GLU A N 1
ATOM 1872 C CA . GLU A 1 241 ? 0.459 -4.485 20.482 1.00 77.81 241 GLU A CA 1
ATOM 1873 C C . GLU A 1 241 ? -0.817 -5.201 20.941 1.00 77.81 241 GLU A C 1
ATOM 1875 O O . GLU A 1 241 ? -1.379 -4.855 21.986 1.00 77.81 241 GLU A O 1
ATOM 1880 N N . ALA A 1 242 ? -1.219 -6.269 20.248 1.00 72.94 242 ALA A N 1
ATOM 1881 C CA . ALA A 1 242 ? -2.354 -7.099 20.647 1.00 72.94 242 ALA A CA 1
ATOM 1882 C C . ALA A 1 242 ? -2.135 -7.742 22.030 1.00 72.94 242 ALA A C 1
ATOM 1884 O O . ALA A 1 242 ? -3.013 -7.698 22.898 1.00 72.94 242 ALA A O 1
ATOM 1885 N N . GLN A 1 243 ? -0.934 -8.280 22.283 1.00 80.62 243 GLN A N 1
ATOM 1886 C CA . GLN A 1 243 ? -0.561 -8.821 23.597 1.00 80.62 243 GLN A CA 1
ATOM 1887 C C . GLN A 1 243 ? -0.595 -7.751 24.695 1.00 80.62 243 GLN A C 1
ATOM 1889 O O . GLN A 1 243 ? -1.008 -8.029 25.826 1.00 80.62 243 GLN A O 1
ATOM 1894 N N . LYS A 1 244 ? -0.191 -6.517 24.373 1.00 84.94 244 LYS A N 1
ATOM 1895 C CA . LYS A 1 244 ? -0.237 -5.388 25.306 1.00 84.94 244 LYS A CA 1
ATOM 1896 C C . LYS A 1 244 ? -1.682 -5.029 25.649 1.00 84.94 244 LYS A C 1
ATOM 1898 O O . LYS A 1 244 ? -1.977 -4.843 26.831 1.00 84.94 244 LYS A O 1
ATOM 1903 N N . CYS A 1 245 ? -2.573 -4.979 24.659 1.00 76.75 245 CYS A N 1
ATOM 1904 C CA . CYS A 1 245 ? -3.998 -4.715 24.866 1.00 76.75 245 CYS A CA 1
ATOM 1905 C C . CYS A 1 245 ? -4.645 -5.782 25.773 1.00 76.75 245 CYS A C 1
ATOM 1907 O O . CYS A 1 245 ? -5.252 -5.444 26.794 1.00 76.75 245 CYS A O 1
ATOM 1909 N N . ASP A 1 246 ? -4.420 -7.073 25.497 1.00 79.25 246 ASP A N 1
ATOM 1910 C CA . ASP A 1 246 ? -4.897 -8.176 26.350 1.00 79.25 246 ASP A CA 1
ATOM 1911 C C . ASP A 1 246 ? -4.361 -8.062 27.793 1.00 79.25 246 ASP A C 1
ATOM 1913 O O . ASP A 1 246 ? -5.111 -8.174 28.772 1.00 79.25 246 ASP A O 1
ATOM 1917 N N . ALA A 1 247 ? -3.070 -7.754 27.958 1.00 78.56 247 ALA A N 1
ATOM 1918 C CA . ALA A 1 247 ? -2.474 -7.544 29.276 1.00 78.56 247 ALA A CA 1
ATOM 1919 C C . ALA A 1 247 ? -3.095 -6.346 30.022 1.00 78.56 247 ALA A C 1
ATOM 1921 O O . ALA A 1 247 ? -3.314 -6.420 31.237 1.00 78.56 247 ALA A O 1
ATOM 1922 N N . GLN A 1 248 ? -3.425 -5.257 29.321 1.00 82.12 248 GLN A N 1
ATOM 1923 C CA . GLN A 1 248 ? -4.107 -4.088 29.888 1.00 82.12 248 GLN A CA 1
ATOM 1924 C C . GLN A 1 248 ? -5.546 -4.407 30.316 1.00 82.12 248 GLN A C 1
ATOM 1926 O O . GLN A 1 248 ? -5.970 -3.999 31.405 1.00 82.12 248 GLN A O 1
ATOM 1931 N N . GLN A 1 249 ? -6.287 -5.189 29.527 1.00 81.44 249 GLN A N 1
ATOM 1932 C CA . GLN A 1 249 ? -7.623 -5.654 29.906 1.00 81.44 249 GLN A CA 1
ATOM 1933 C C . GLN A 1 249 ? -7.571 -6.506 31.181 1.00 81.44 249 GLN A C 1
ATOM 1935 O O . GLN A 1 249 ? -8.315 -6.255 32.139 1.00 81.44 249 GLN A O 1
ATOM 1940 N N . LYS A 1 250 ? -6.640 -7.466 31.247 1.00 83.44 250 LYS A N 1
ATOM 1941 C CA . LYS A 1 250 ? -6.424 -8.310 32.435 1.00 83.44 250 LYS A CA 1
ATOM 1942 C C . LYS A 1 250 ? -6.001 -7.497 33.659 1.00 83.44 250 LYS A C 1
ATOM 1944 O O . LYS A 1 250 ? -6.480 -7.759 34.766 1.00 83.44 250 LYS A O 1
ATOM 1949 N N . LEU A 1 251 ? -5.169 -6.470 33.475 1.00 89.12 251 LEU A N 1
ATOM 1950 C CA . LEU A 1 251 ? -4.806 -5.524 34.532 1.00 89.12 251 LEU A CA 1
ATOM 1951 C C . LEU A 1 251 ? -6.044 -4.797 35.085 1.00 89.12 251 LEU A C 1
ATOM 1953 O O . LEU A 1 251 ? -6.227 -4.751 36.304 1.00 89.12 251 LEU A O 1
ATOM 1957 N N . CYS A 1 252 ? -6.915 -4.278 34.215 1.00 85.06 252 CYS A N 1
ATOM 1958 C CA . CYS A 1 252 ? -8.153 -3.598 34.608 1.00 85.06 252 CYS A CA 1
ATOM 1959 C C . CYS A 1 252 ? -9.090 -4.529 35.398 1.00 85.06 252 CYS A C 1
ATOM 1961 O O . CYS A 1 252 ? -9.610 -4.161 36.457 1.00 85.06 252 CYS A O 1
ATOM 1963 N N . GLN A 1 253 ? -9.258 -5.773 34.940 1.00 83.69 253 GLN A N 1
ATOM 1964 C CA . GLN A 1 253 ? -10.049 -6.784 35.647 1.00 83.69 253 GLN A CA 1
ATOM 1965 C C . GLN A 1 253 ? -9.472 -7.092 37.037 1.00 83.69 253 GLN A C 1
ATOM 1967 O O . GLN A 1 253 ? -10.211 -7.093 38.027 1.00 83.69 253 GLN A O 1
ATOM 1972 N N . ALA A 1 254 ? -8.153 -7.280 37.144 1.00 84.19 254 ALA A N 1
ATOM 1973 C CA . ALA A 1 254 ? -7.483 -7.530 38.419 1.00 84.19 254 ALA A CA 1
ATOM 1974 C C . ALA A 1 254 ? -7.624 -6.345 39.394 1.00 84.19 254 ALA A C 1
ATOM 1976 O O . ALA A 1 254 ? -7.830 -6.547 40.594 1.00 84.19 254 ALA A O 1
ATOM 1977 N N . GLN A 1 255 ? -7.575 -5.106 38.894 1.00 88.44 255 GLN A N 1
ATOM 1978 C CA . GLN A 1 255 ? -7.805 -3.896 39.690 1.00 88.44 255 GLN A CA 1
ATOM 1979 C C . GLN A 1 255 ? -9.249 -3.801 40.204 1.00 88.44 255 GLN A C 1
ATOM 1981 O O . GLN A 1 255 ? -9.452 -3.542 41.393 1.00 88.44 255 GLN A O 1
ATOM 1986 N N . LYS A 1 256 ? -10.251 -4.070 39.353 1.00 87.38 256 LYS A N 1
ATOM 1987 C CA . LYS A 1 256 ? -11.669 -4.120 39.756 1.00 87.38 256 LYS A CA 1
ATOM 1988 C C . LYS A 1 256 ? -11.908 -5.182 40.831 1.00 87.38 256 LYS A C 1
ATOM 1990 O O . LYS A 1 256 ? -12.537 -4.899 41.852 1.00 87.38 256 LYS A O 1
ATOM 1995 N N . ALA A 1 257 ? -11.358 -6.381 40.642 1.00 86.00 257 ALA A N 1
ATOM 1996 C CA . ALA A 1 257 ? -11.478 -7.473 41.605 1.00 86.00 257 ALA A CA 1
ATOM 1997 C C . ALA A 1 257 ? -10.822 -7.128 42.953 1.00 86.00 257 ALA A C 1
ATOM 1999 O O . ALA A 1 257 ? -11.405 -7.370 44.012 1.00 86.00 257 ALA A O 1
ATOM 2000 N N . LYS A 1 258 ? -9.652 -6.479 42.924 1.00 87.12 258 LYS A N 1
ATOM 2001 C CA . LYS A 1 258 ? -8.981 -5.979 44.127 1.00 87.12 258 LYS A CA 1
ATOM 2002 C C . LYS A 1 258 ? -9.820 -4.938 44.873 1.00 87.12 258 LYS A C 1
ATOM 2004 O O . LYS A 1 258 ? -9.948 -5.025 46.092 1.00 87.12 258 LYS A O 1
ATOM 2009 N N . ALA A 1 259 ? -10.410 -3.980 44.161 1.00 82.19 259 ALA A N 1
ATOM 2010 C CA . ALA A 1 259 ? -11.269 -2.963 44.765 1.00 82.19 259 ALA A CA 1
ATOM 2011 C C . ALA A 1 259 ? -12.514 -3.583 45.422 1.00 82.19 259 ALA A C 1
ATOM 2013 O O . ALA A 1 259 ? -12.878 -3.204 46.536 1.00 82.19 259 ALA A O 1
ATOM 2014 N N . ALA A 1 260 ? -13.127 -4.580 44.776 1.00 82.75 260 ALA A N 1
ATOM 2015 C CA . ALA A 1 260 ? -14.244 -5.330 45.343 1.00 82.75 260 ALA A CA 1
ATOM 2016 C C . ALA A 1 260 ? -13.839 -6.103 46.614 1.00 82.75 260 ALA A C 1
ATOM 2018 O O . ALA A 1 260 ? -14.573 -6.085 47.605 1.00 82.75 260 ALA A O 1
ATOM 2019 N N . GLU A 1 261 ? -12.659 -6.734 46.623 1.00 84.31 261 GLU A N 1
ATOM 2020 C CA . GLU A 1 261 ? -12.116 -7.417 47.805 1.00 84.31 261 GLU A CA 1
ATOM 2021 C C . GLU A 1 261 ? -11.893 -6.438 48.972 1.00 84.31 261 GLU A C 1
ATOM 2023 O O . GLU A 1 261 ? -12.298 -6.709 50.109 1.00 84.31 261 GLU A O 1
ATOM 2028 N N . ASP A 1 262 ? -11.281 -5.285 48.698 1.00 81.81 262 ASP A N 1
ATOM 2029 C CA . ASP A 1 262 ? -10.991 -4.261 49.703 1.00 81.81 262 ASP A CA 1
ATOM 2030 C C . ASP A 1 262 ? -12.295 -3.626 50.246 1.00 81.81 262 ASP A C 1
ATOM 2032 O O . ASP A 1 262 ? -12.436 -3.436 51.461 1.00 81.81 262 ASP A O 1
ATOM 2036 N N . ALA A 1 263 ? -13.308 -3.416 49.396 1.00 79.00 263 ALA A N 1
ATOM 2037 C CA . ALA A 1 263 ? -14.643 -2.966 49.803 1.00 79.00 263 ALA A CA 1
ATOM 2038 C C . ALA A 1 263 ? -15.379 -4.000 50.673 1.00 79.00 263 ALA A C 1
ATOM 2040 O O . ALA A 1 263 ? -15.984 -3.643 51.687 1.00 79.00 263 ALA A O 1
ATOM 2041 N N . ALA A 1 264 ? -15.299 -5.290 50.332 1.00 82.25 264 ALA A N 1
ATOM 2042 C CA . ALA A 1 264 ? -15.891 -6.361 51.132 1.00 82.25 264 ALA A CA 1
ATOM 2043 C C . ALA A 1 264 ? -15.248 -6.456 52.527 1.00 82.25 264 ALA A C 1
ATOM 2045 O O . ALA A 1 264 ? -15.949 -6.625 53.529 1.00 82.25 264 ALA A O 1
ATOM 2046 N N . LYS A 1 265 ? -13.920 -6.287 52.621 1.00 82.19 265 LYS A N 1
ATOM 2047 C CA . LYS A 1 265 ? -13.211 -6.203 53.912 1.00 82.19 265 LYS A CA 1
ATOM 2048 C C . LYS A 1 265 ? -13.657 -4.987 54.728 1.00 82.19 265 LYS A C 1
ATOM 2050 O O . LYS A 1 265 ? -13.837 -5.107 55.940 1.00 82.19 265 LYS A O 1
ATOM 2055 N N . ALA A 1 266 ? -13.867 -3.838 54.083 1.00 78.69 266 ALA A N 1
ATOM 2056 C CA . ALA A 1 266 ? -14.358 -2.632 54.745 1.00 78.69 266 ALA A CA 1
ATOM 2057 C C . ALA A 1 266 ? -15.787 -2.804 55.288 1.00 78.69 266 ALA A C 1
ATOM 2059 O O . ALA A 1 266 ? -16.034 -2.447 56.441 1.00 78.69 266 ALA A O 1
ATOM 2060 N N . ARG A 1 267 ? -16.696 -3.417 54.513 1.00 82.31 267 ARG A N 1
ATOM 2061 C CA . ARG A 1 267 ? -18.072 -3.726 54.950 1.00 82.31 267 ARG A CA 1
ATOM 2062 C C . ARG A 1 267 ? -18.091 -4.626 56.181 1.00 82.31 267 ARG A C 1
ATOM 2064 O O . ARG A 1 267 ? -18.667 -4.237 57.188 1.00 82.31 267 ARG A O 1
ATOM 2071 N N . LYS A 1 268 ? -17.350 -5.741 56.165 1.00 84.88 268 LYS A N 1
ATOM 2072 C CA . LYS A 1 268 ? -17.243 -6.640 57.331 1.00 84.88 268 LYS A CA 1
ATOM 2073 C C . LYS A 1 268 ? -16.717 -5.933 58.583 1.00 84.88 268 LYS A C 1
ATOM 2075 O O . LYS A 1 268 ? -17.156 -6.215 59.693 1.00 84.88 268 LYS A O 1
ATOM 2080 N N . LYS A 1 269 ? -15.771 -5.001 58.423 1.00 81.50 269 LYS A N 1
ATOM 2081 C CA . LYS A 1 269 ? -15.253 -4.193 59.537 1.00 81.50 269 LYS A CA 1
ATOM 2082 C C . LYS A 1 269 ? -16.296 -3.197 60.060 1.00 81.50 269 LYS A C 1
ATOM 2084 O O . LYS A 1 269 ? -16.349 -2.967 61.265 1.00 81.50 269 LYS A O 1
ATOM 2089 N N . ALA A 1 270 ? -17.098 -2.606 59.176 1.00 76.69 270 ALA A N 1
ATOM 2090 C CA . ALA A 1 270 ? -18.178 -1.693 59.540 1.00 76.69 270 ALA A CA 1
ATOM 2091 C C . ALA A 1 270 ? -19.337 -2.423 60.239 1.00 76.69 270 ALA A C 1
ATOM 2093 O O . ALA A 1 270 ? -19.808 -1.943 61.265 1.00 76.69 270 ALA A O 1
ATOM 2094 N N . GLU A 1 271 ? -19.728 -3.601 59.746 1.00 80.81 271 GLU A N 1
ATOM 2095 C CA . GLU A 1 271 ? -20.710 -4.493 60.380 1.00 80.81 271 GL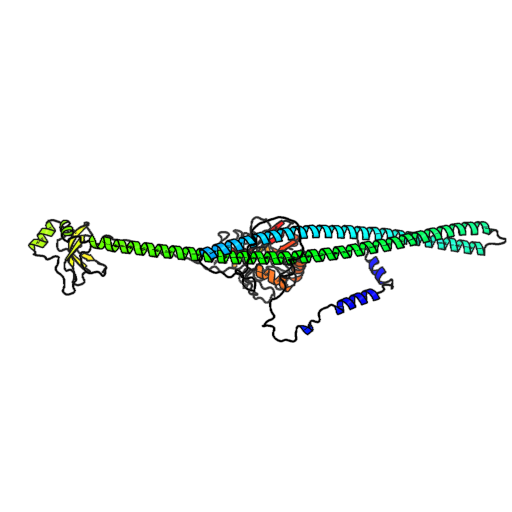U A CA 1
ATOM 2096 C C . GLU A 1 271 ? -20.257 -4.884 61.791 1.00 80.81 271 GLU A C 1
ATOM 2098 O O . GLU A 1 271 ? -20.977 -4.638 62.754 1.00 80.81 271 GLU A O 1
ATOM 2103 N N . ALA A 1 272 ? -19.012 -5.348 61.953 1.00 77.31 272 ALA A N 1
ATOM 2104 C CA . ALA A 1 272 ? -18.458 -5.662 63.273 1.00 77.31 272 ALA A CA 1
ATOM 2105 C C . ALA A 1 272 ? -18.445 -4.449 64.229 1.00 77.31 272 ALA A C 1
ATOM 2107 O O . ALA A 1 272 ? -18.639 -4.596 65.437 1.00 77.31 272 ALA A O 1
ATOM 2108 N N . ALA A 1 273 ? -18.239 -3.235 63.706 1.00 72.94 273 ALA A N 1
ATOM 2109 C CA . ALA A 1 273 ? -18.311 -2.009 64.497 1.00 72.94 273 ALA A CA 1
ATOM 2110 C C . ALA A 1 273 ? -19.758 -1.628 64.868 1.00 72.94 273 ALA A C 1
ATOM 2112 O O . ALA A 1 273 ? -19.987 -1.122 65.968 1.00 72.94 273 ALA A O 1
ATOM 2113 N N . ALA A 1 274 ? -20.732 -1.872 63.989 1.00 69.50 274 ALA A N 1
ATOM 2114 C CA . ALA A 1 274 ? -22.149 -1.632 64.254 1.00 69.50 274 ALA A CA 1
ATOM 2115 C C . ALA A 1 274 ? -22.715 -2.613 65.296 1.00 69.50 274 ALA A C 1
ATOM 2117 O O . ALA A 1 274 ? -23.397 -2.177 66.223 1.00 69.50 274 ALA A O 1
ATOM 2118 N N . GLU A 1 275 ? -22.346 -3.896 65.218 1.00 67.94 275 GLU A N 1
ATOM 2119 C CA . GLU A 1 275 ? -22.700 -4.923 66.211 1.00 67.94 275 GLU A CA 1
ATOM 2120 C C . GLU A 1 275 ? -22.209 -4.520 67.616 1.00 67.94 275 GLU A C 1
ATOM 2122 O O . GLU A 1 275 ? -22.969 -4.531 68.582 1.00 67.94 275 GLU A O 1
ATOM 2127 N N . SER A 1 276 ? -20.968 -4.022 67.718 1.00 60.72 276 SER A N 1
ATOM 2128 C CA . SER A 1 276 ? -20.407 -3.545 68.994 1.00 60.72 276 SER A CA 1
ATOM 2129 C C . SER A 1 276 ? -21.124 -2.309 69.569 1.00 60.72 276 SER A C 1
ATOM 2131 O O . SER A 1 276 ? -21.119 -2.084 70.781 1.00 60.72 276 SER A O 1
ATOM 2133 N N . LYS A 1 277 ? -21.775 -1.499 68.718 1.00 57.44 277 LYS A N 1
ATOM 2134 C CA . LYS A 1 277 ? -22.585 -0.346 69.148 1.00 57.44 277 LYS A CA 1
ATOM 2135 C C . LYS A 1 277 ? -23.981 -0.755 69.618 1.00 57.44 277 LYS A C 1
ATOM 2137 O O . LYS A 1 277 ? -24.459 -0.148 70.576 1.00 57.44 277 LYS A O 1
ATOM 2142 N N . LYS A 1 278 ? -24.595 -1.787 69.025 1.00 52.62 278 LYS A N 1
ATOM 2143 C CA . LYS A 1 278 ? -25.872 -2.359 69.496 1.00 52.62 278 LYS A CA 1
ATOM 2144 C C . LYS A 1 278 ? -25.759 -2.894 70.927 1.00 52.62 278 LYS A C 1
ATOM 2146 O O . LYS A 1 278 ? -26.558 -2.492 71.766 1.00 52.62 278 LYS A O 1
ATOM 2151 N N . GLU A 1 279 ? -24.688 -3.621 71.259 1.00 47.00 279 GLU A N 1
ATOM 2152 C CA . GLU A 1 279 ? -24.418 -4.060 72.647 1.00 47.00 279 GLU A CA 1
ATOM 2153 C C . GLU A 1 279 ? -24.223 -2.895 73.642 1.00 47.00 279 GLU A C 1
ATOM 2155 O O . GLU A 1 279 ? -24.393 -3.062 74.852 1.00 47.00 279 GLU A O 1
ATOM 2160 N N . THR A 1 280 ? -23.876 -1.696 73.157 1.00 43.50 280 THR A N 1
ATOM 2161 C CA . THR A 1 280 ? -23.688 -0.508 74.005 1.00 43.50 280 THR A CA 1
ATOM 2162 C C . THR A 1 280 ? -24.973 0.334 74.132 1.00 43.50 280 THR A C 1
ATOM 2164 O O . THR A 1 280 ? -25.166 0.984 75.159 1.00 43.50 280 THR A O 1
ATOM 2167 N N . GLN A 1 281 ? -25.876 0.306 73.141 1.00 38.50 281 GLN A N 1
ATOM 2168 C CA . GLN A 1 281 ? -27.160 1.032 73.147 1.00 38.50 281 GLN A CA 1
ATOM 2169 C C . GLN A 1 281 ? -28.327 0.247 73.768 1.00 38.50 281 GLN A C 1
ATOM 2171 O O . GLN A 1 281 ? -29.215 0.869 74.348 1.00 38.50 281 GLN A O 1
ATOM 2176 N N . GLU A 1 282 ? -28.291 -1.088 73.780 1.00 37.44 282 GLU A N 1
ATOM 2177 C CA . GLU A 1 282 ? -29.273 -1.921 74.506 1.00 37.44 282 GLU A CA 1
ATOM 2178 C C . GLU A 1 282 ? -29.210 -1.752 76.037 1.00 37.44 282 GLU A C 1
ATOM 2180 O O . GLU A 1 282 ? -30.112 -2.165 76.759 1.00 37.44 282 GLU A O 1
ATOM 2185 N N . LYS A 1 283 ? -28.175 -1.080 76.560 1.00 40.53 283 LYS A N 1
ATOM 2186 C CA . LYS A 1 283 ? -28.096 -0.664 77.970 1.00 40.53 283 LYS A CA 1
ATOM 2187 C C . LYS A 1 283 ? -28.592 0.760 78.248 1.00 40.53 283 LYS A C 1
ATOM 2189 O O . LYS A 1 283 ? -28.548 1.168 79.407 1.00 40.53 283 LYS A O 1
ATOM 2194 N N . ALA A 1 284 ? -29.032 1.516 77.237 1.00 38.28 284 ALA A N 1
ATOM 2195 C CA . ALA A 1 284 ? -29.333 2.947 77.375 1.00 38.28 284 ALA A CA 1
ATOM 2196 C C . ALA A 1 284 ? -30.767 3.375 76.996 1.00 38.28 284 ALA A C 1
ATOM 2198 O O . ALA A 1 284 ? -31.142 4.488 77.349 1.00 38.28 284 ALA A O 1
ATOM 2199 N N . ASN A 1 285 ? -31.579 2.527 76.350 1.00 37.50 285 ASN A N 1
ATOM 2200 C CA . ASN A 1 285 ? -32.955 2.862 75.944 1.00 37.50 285 ASN A CA 1
ATOM 2201 C C . ASN A 1 285 ? -34.018 2.029 76.683 1.00 37.50 285 ASN A C 1
ATOM 2203 O O . ASN A 1 285 ? -34.775 1.274 76.085 1.00 37.50 285 ASN A O 1
ATOM 2207 N N . ILE A 1 286 ? -34.102 2.212 78.000 1.00 39.88 286 ILE A N 1
ATOM 2208 C CA . ILE A 1 286 ? -35.386 2.105 78.703 1.00 39.88 286 ILE A CA 1
ATOM 2209 C C . ILE A 1 286 ? -35.780 3.548 79.006 1.00 39.88 286 ILE A C 1
ATOM 2211 O O . ILE A 1 286 ? -35.302 4.138 79.973 1.00 39.88 286 ILE A O 1
ATOM 2215 N N . THR A 1 287 ? -36.566 4.160 78.124 1.00 44.94 287 THR A N 1
ATOM 2216 C CA . THR A 1 287 ? -37.237 5.423 78.437 1.00 44.94 287 THR A CA 1
ATOM 2217 C C . THR A 1 287 ? -38.524 5.053 79.165 1.00 44.94 287 THR A C 1
ATOM 2219 O O . THR A 1 287 ? -39.457 4.541 78.557 1.00 44.94 287 THR A O 1
ATOM 2222 N N . ASP A 1 288 ? -38.524 5.229 80.488 1.00 47.53 288 ASP A N 1
ATOM 2223 C CA . ASP A 1 288 ? -39.672 5.001 81.370 1.00 47.53 288 ASP A CA 1
ATOM 2224 C C . ASP A 1 288 ? -40.941 5.678 80.825 1.00 47.53 288 ASP A C 1
ATOM 2226 O O . ASP A 1 288 ? -40.914 6.850 80.434 1.00 47.53 288 ASP A O 1
ATOM 2230 N N . GLY A 1 289 ? -42.080 4.979 80.885 1.00 48.03 289 GLY A N 1
ATOM 2231 C CA . GLY A 1 289 ? -43.407 5.505 80.526 1.00 48.03 289 GLY A CA 1
ATOM 2232 C C . GLY A 1 289 ? -43.821 6.782 81.282 1.00 48.03 289 GLY A C 1
ATOM 2233 O O . GLY A 1 289 ? -44.756 7.470 80.874 1.00 48.03 289 GLY A O 1
ATOM 2234 N N . GLU A 1 290 ? -43.087 7.176 82.328 1.00 53.19 290 GLU A N 1
ATOM 2235 C CA . GLU A 1 290 ? -43.226 8.476 82.997 1.00 53.19 290 GLU A CA 1
ATOM 2236 C C . GLU A 1 290 ? -42.898 9.668 82.074 1.00 53.19 290 GLU A C 1
ATOM 2238 O O . GLU A 1 290 ? -43.469 10.751 82.231 1.00 53.19 290 GLU A O 1
ATOM 2243 N N . SER A 1 291 ? -42.026 9.482 81.073 1.00 59.16 291 SER A N 1
ATOM 2244 C CA . SER A 1 291 ? -41.590 10.566 80.183 1.00 59.16 291 SER A CA 1
ATOM 2245 C C . SER A 1 291 ? -42.694 11.039 79.232 1.00 59.16 291 SER A C 1
ATOM 2247 O O . SER A 1 291 ? -42.754 12.229 78.921 1.00 59.16 291 SER A O 1
ATOM 2249 N N . LEU A 1 292 ? -43.591 10.153 78.791 1.00 60.59 292 LEU A N 1
ATOM 2250 C CA . LEU A 1 292 ? -44.664 10.500 77.847 1.00 60.59 292 LEU A CA 1
ATOM 2251 C C . LEU A 1 292 ? -45.912 11.030 78.555 1.00 60.59 292 LEU A C 1
ATOM 2253 O O . LEU A 1 292 ? -46.549 11.956 78.059 1.00 60.59 292 LEU A O 1
ATOM 2257 N N . MET A 1 293 ? -46.181 10.574 79.784 1.00 66.31 293 MET A N 1
ATOM 2258 C CA . MET A 1 293 ? -47.216 11.177 80.634 1.00 66.31 293 MET A CA 1
ATOM 2259 C C . MET A 1 293 ? -46.953 12.662 80.894 1.00 66.31 293 MET A C 1
ATOM 2261 O O . MET A 1 293 ? -47.896 13.436 81.026 1.00 66.31 293 MET A O 1
ATOM 2265 N N . SER A 1 294 ? -45.687 13.092 80.933 1.00 72.12 294 SER A N 1
ATOM 2266 C CA . SER A 1 294 ? -45.340 14.507 81.106 1.00 72.12 294 SER A CA 1
ATOM 2267 C C . SER A 1 294 ? -45.768 15.402 79.932 1.00 72.12 294 SER A C 1
ATOM 2269 O O . SER A 1 294 ? -45.964 16.598 80.143 1.00 72.12 294 SER A O 1
ATOM 2271 N N . GLN A 1 295 ? -45.966 14.826 78.739 1.00 74.12 295 GLN A N 1
ATOM 2272 C CA . GLN A 1 295 ? -46.316 15.542 77.507 1.00 74.12 295 GLN A CA 1
ATOM 2273 C C . GLN A 1 295 ? -47.830 15.710 77.308 1.00 74.12 295 GLN A C 1
ATOM 2275 O O . GLN A 1 295 ? -48.242 16.518 76.481 1.00 74.12 295 GLN A O 1
ATOM 2280 N N . LEU A 1 296 ? -48.656 14.996 78.082 1.00 77.69 296 LEU A N 1
ATOM 2281 C CA . LEU A 1 296 ? -50.108 15.173 78.081 1.00 77.69 296 LEU A CA 1
ATOM 2282 C C . LEU A 1 296 ? -50.505 16.477 78.787 1.00 77.69 296 LEU A C 1
ATOM 2284 O O . LEU A 1 296 ? -49.904 16.857 79.801 1.00 77.69 296 LEU A O 1
ATOM 2288 N N . SER A 1 297 ? -51.566 17.120 78.298 1.00 79.69 297 SER A N 1
ATOM 2289 C CA . SER A 1 297 ? -52.176 18.266 78.977 1.00 79.69 297 SER A CA 1
ATOM 2290 C C . SER A 1 297 ? -52.699 17.876 80.370 1.00 79.69 297 SER A C 1
ATOM 2292 O O . SER A 1 297 ? -53.060 16.720 80.618 1.00 79.69 297 SER A O 1
ATOM 2294 N N . ASP A 1 298 ? -52.762 18.835 81.298 1.00 79.94 298 ASP A N 1
ATOM 2295 C CA . ASP A 1 298 ? -53.325 18.586 82.635 1.00 79.94 298 ASP A CA 1
ATOM 2296 C C . ASP A 1 298 ? -54.809 18.184 82.558 1.00 79.94 298 ASP A C 1
ATOM 2298 O O . ASP A 1 298 ? -55.254 17.324 83.314 1.00 79.94 298 ASP A O 1
ATOM 2302 N N . GLU A 1 299 ? -55.544 18.708 81.571 1.00 76.25 299 GLU A N 1
ATOM 2303 C CA . GLU A 1 299 ? -56.942 18.349 81.295 1.00 76.25 299 GLU A CA 1
ATOM 2304 C C . GLU A 1 299 ? -57.078 16.862 80.910 1.00 76.25 299 GLU A C 1
ATOM 2306 O O . GLU A 1 299 ? -57.969 16.164 81.399 1.00 76.25 299 GLU A O 1
ATOM 2311 N N . THR A 1 300 ? -56.162 16.345 80.085 1.00 76.50 300 THR A N 1
ATOM 2312 C CA . THR A 1 300 ? -56.130 14.929 79.689 1.00 76.50 300 THR A CA 1
ATOM 2313 C C . THR A 1 300 ? -55.715 14.024 80.847 1.00 76.50 300 THR A C 1
ATOM 2315 O O . THR A 1 300 ? -56.313 12.965 81.043 1.00 76.50 300 THR A O 1
ATOM 2318 N N . LYS A 1 301 ? -54.745 14.446 81.668 1.00 80.44 301 LYS A N 1
ATOM 2319 C CA . LYS A 1 301 ? -54.335 13.706 82.875 1.00 80.44 301 LYS A CA 1
ATOM 2320 C C . LYS A 1 301 ? -55.471 13.585 83.889 1.00 80.44 301 LYS A C 1
ATOM 2322 O O . LYS A 1 301 ? -55.676 12.504 84.445 1.00 80.44 301 LYS A O 1
ATOM 2327 N N . ASP A 1 302 ? -56.212 14.668 84.107 1.00 81.44 302 ASP A N 1
ATOM 2328 C CA . ASP A 1 302 ? -57.368 14.675 85.001 1.00 81.44 302 ASP A CA 1
ATOM 2329 C C . ASP A 1 302 ? -58.476 13.759 84.466 1.00 81.44 302 ASP A C 1
ATOM 2331 O O . ASP A 1 302 ? -59.010 12.950 85.221 1.00 81.44 302 ASP A O 1
ATOM 2335 N N . TYR A 1 303 ? -58.743 13.770 83.154 1.00 80.75 303 TYR A N 1
ATOM 2336 C CA . TYR A 1 303 ? -59.725 12.870 82.540 1.00 80.75 303 TYR A CA 1
ATOM 2337 C C . TYR A 1 303 ? -59.369 11.382 82.706 1.00 80.75 303 TYR A C 1
ATOM 2339 O O . TYR A 1 303 ? -60.239 10.582 83.061 1.00 80.75 303 TYR A O 1
ATOM 2347 N N . ILE A 1 304 ? -58.103 11.004 82.490 1.00 80.75 304 ILE A N 1
ATOM 2348 C CA . ILE A 1 304 ? -57.609 9.625 82.682 1.00 80.75 304 ILE A CA 1
ATOM 2349 C C . ILE A 1 304 ? -57.845 9.175 84.124 1.00 80.75 304 ILE A C 1
ATOM 2351 O O . ILE A 1 304 ? -58.345 8.077 84.373 1.00 80.75 304 ILE A O 1
ATOM 2355 N N . LYS A 1 305 ? -57.522 10.047 85.082 1.00 81.69 305 LYS A N 1
ATOM 2356 C CA . LYS A 1 305 ? -57.665 9.765 86.509 1.00 81.69 305 LYS A CA 1
ATOM 2357 C C . LYS A 1 305 ? -59.128 9.687 86.946 1.00 81.69 305 LYS A C 1
ATOM 2359 O O . LYS A 1 305 ? -59.488 8.762 87.672 1.00 81.69 305 LYS A O 1
ATOM 2364 N N . ASP A 1 306 ? -59.964 10.617 86.495 1.00 82.62 306 ASP A N 1
ATOM 2365 C CA . ASP A 1 306 ? -61.381 10.701 86.864 1.00 82.62 306 ASP A CA 1
ATOM 2366 C C . ASP A 1 306 ? -62.202 9.536 86.297 1.00 82.62 306 ASP A C 1
ATOM 2368 O O . ASP A 1 306 ? -63.163 9.092 86.929 1.00 82.62 306 ASP A O 1
ATOM 2372 N N . ASN A 1 307 ? -61.799 9.000 85.141 1.00 77.94 307 ASN A N 1
ATOM 2373 C CA . ASN A 1 307 ? -62.439 7.843 84.511 1.00 77.94 307 ASN A CA 1
ATOM 2374 C C . ASN A 1 307 ? -61.733 6.511 84.823 1.00 77.94 307 ASN A C 1
ATOM 2376 O O . ASN A 1 307 ? -62.155 5.473 84.320 1.00 77.94 307 ASN A O 1
ATOM 2380 N N . ASN A 1 308 ? -60.700 6.526 85.677 1.00 82.88 308 ASN A N 1
ATOM 2381 C CA . ASN A 1 308 ? -59.913 5.354 86.071 1.00 82.88 308 ASN A CA 1
ATOM 2382 C C . ASN A 1 308 ? -59.411 4.539 84.861 1.00 82.88 308 ASN A C 1
ATOM 2384 O O . ASN A 1 308 ? -59.513 3.311 84.841 1.00 82.88 308 ASN A O 1
ATOM 2388 N N . ILE A 1 309 ? -58.908 5.248 83.848 1.00 80.56 309 ILE A N 1
ATOM 2389 C CA . ILE A 1 309 ? -58.381 4.667 82.613 1.00 80.56 309 ILE A CA 1
ATOM 2390 C C . ILE A 1 309 ? -56.980 4.120 82.890 1.00 80.56 309 ILE A C 1
ATOM 2392 O O . ILE A 1 309 ? -56.086 4.857 83.311 1.00 80.56 309 ILE A O 1
ATOM 2396 N N . ASP A 1 310 ? -56.794 2.825 82.645 1.00 82.81 310 ASP A N 1
ATOM 2397 C CA . ASP A 1 310 ? -55.496 2.162 82.724 1.00 82.81 310 ASP A CA 1
ATOM 2398 C C . ASP A 1 310 ? -54.848 2.157 81.336 1.00 82.81 310 ASP A C 1
ATOM 2400 O O . ASP A 1 310 ? -55.223 1.383 80.460 1.00 82.81 310 ASP A O 1
ATOM 2404 N N . LEU A 1 311 ? -53.859 3.028 81.126 1.00 80.25 311 LEU A N 1
ATOM 2405 C CA . LEU A 1 311 ? -53.152 3.133 79.844 1.00 80.25 311 LEU A CA 1
ATOM 2406 C C . LEU A 1 311 ? -52.299 1.900 79.510 1.00 80.25 311 LEU A C 1
ATOM 2408 O O . LEU A 1 311 ? -51.763 1.816 78.411 1.00 80.25 311 LEU A O 1
ATOM 2412 N N . THR A 1 312 ? -52.156 0.957 80.445 1.00 78.00 312 THR A N 1
ATOM 2413 C CA . THR A 1 312 ? -51.486 -0.328 80.207 1.00 78.00 312 THR A CA 1
ATOM 2414 C C . THR A 1 312 ? -52.461 -1.439 79.818 1.00 78.00 312 THR A C 1
ATOM 2416 O O . THR A 1 312 ? -52.042 -2.572 79.571 1.00 78.00 312 THR A O 1
ATOM 2419 N N . GLU A 1 313 ? -53.762 -1.132 79.749 1.00 79.00 313 GLU A N 1
ATOM 2420 C CA . GLU A 1 313 ? -54.786 -2.089 79.350 1.00 79.00 313 GLU A CA 1
ATOM 2421 C C . GLU A 1 313 ? -54.563 -2.551 77.902 1.00 79.00 313 GLU A C 1
ATOM 2423 O O . GLU A 1 313 ? -54.273 -1.768 76.994 1.00 79.00 313 GLU A O 1
ATOM 2428 N N . THR A 1 314 ? -54.712 -3.856 77.692 1.00 80.81 314 THR A N 1
ATOM 2429 C CA . THR A 1 314 ? -54.577 -4.511 76.391 1.00 80.81 314 THR A CA 1
ATOM 2430 C C . THR A 1 314 ? -55.831 -5.316 76.082 1.00 80.81 314 THR A C 1
ATOM 2432 O O . THR A 1 314 ? -56.523 -5.797 76.983 1.00 80.81 314 THR A O 1
ATOM 2435 N N . TYR A 1 315 ? -56.130 -5.462 74.796 1.00 78.75 315 TYR A N 1
ATOM 2436 C CA . TYR A 1 315 ? -57.107 -6.425 74.305 1.00 78.75 315 TYR A CA 1
ATOM 2437 C C . TYR A 1 315 ? -56.578 -7.861 74.457 1.00 78.75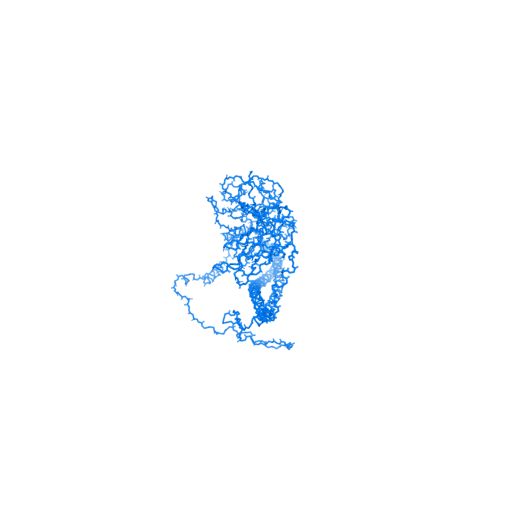 315 TYR A C 1
ATOM 2439 O O . TYR A 1 315 ? -55.381 -8.086 74.633 1.00 78.75 315 TYR A O 1
ATOM 2447 N N . GLU A 1 316 ? -57.455 -8.868 74.354 1.00 78.75 316 GLU A N 1
ATOM 2448 C CA . GLU A 1 316 ? -57.059 -10.286 74.489 1.00 78.75 316 GLU A CA 1
ATOM 2449 C C . GLU A 1 316 ? -56.011 -10.731 73.453 1.00 78.75 316 GLU A C 1
ATOM 2451 O O . GLU A 1 316 ? -55.271 -11.686 73.689 1.00 78.75 316 GLU A O 1
ATOM 2456 N N . ASN A 1 317 ? -55.929 -10.035 72.316 1.00 70.25 317 ASN A N 1
ATOM 2457 C CA . ASN A 1 317 ? -54.933 -10.266 71.271 1.00 70.25 317 ASN A CA 1
ATOM 2458 C C . ASN A 1 317 ? -53.556 -9.637 71.570 1.00 70.25 317 ASN A C 1
ATOM 2460 O O . ASN A 1 317 ? -52.642 -9.797 70.768 1.00 70.25 317 ASN A O 1
ATOM 2464 N N . GLY A 1 318 ? -53.396 -8.958 72.710 1.00 74.75 318 GLY A N 1
ATOM 2465 C CA . GLY A 1 318 ? -52.154 -8.309 73.130 1.00 74.75 318 GLY A CA 1
ATOM 2466 C C . GLY A 1 318 ? -51.989 -6.867 72.644 1.00 74.75 318 GLY A C 1
ATOM 2467 O O . GLY A 1 318 ? -51.035 -6.209 73.058 1.00 74.75 318 GLY A O 1
ATOM 2468 N N . ASN A 1 319 ? -52.910 -6.349 71.826 1.00 75.56 319 ASN A N 1
ATOM 2469 C CA . ASN A 1 319 ? -52.848 -4.969 71.349 1.00 75.56 319 ASN A CA 1
ATOM 2470 C C . ASN A 1 319 ? -53.179 -3.983 72.471 1.00 75.56 319 ASN A C 1
ATOM 2472 O O . ASN A 1 319 ? -54.064 -4.230 73.292 1.00 75.56 319 ASN A O 1
ATOM 2476 N N . ALA A 1 320 ? -52.481 -2.848 72.492 1.00 76.81 320 ALA A N 1
ATOM 2477 C CA . ALA A 1 320 ? -52.743 -1.783 73.452 1.00 76.81 320 ALA A CA 1
ATOM 2478 C C . ALA A 1 320 ? -54.125 -1.174 73.197 1.00 76.81 320 ALA A C 1
ATOM 2480 O O . ALA A 1 320 ? -54.462 -0.832 72.065 1.00 76.81 320 ALA A O 1
ATOM 2481 N N . LYS A 1 321 ? -54.915 -1.024 74.260 1.00 82.00 321 LYS A N 1
ATOM 2482 C CA . LYS A 1 321 ? -56.239 -0.400 74.189 1.00 82.00 321 LYS A CA 1
ATOM 2483 C C . LYS A 1 321 ? -56.154 1.123 74.130 1.00 82.00 321 LYS A C 1
ATOM 2485 O O . LYS A 1 321 ? -57.055 1.770 73.607 1.00 82.00 321 LYS A O 1
ATOM 2490 N N . TYR A 1 322 ? -55.060 1.693 74.633 1.00 83.94 322 TYR A N 1
ATOM 2491 C CA . TYR A 1 322 ? -54.809 3.128 74.613 1.00 83.94 322 TYR A CA 1
ATOM 2492 C C . TYR A 1 322 ? -53.437 3.443 74.012 1.00 83.94 322 TYR A C 1
ATOM 2494 O O . TYR A 1 322 ? -52.463 2.742 74.281 1.00 83.94 322 TYR A O 1
ATOM 2502 N N . ALA A 1 323 ? -53.352 4.520 73.233 1.00 81.81 323 ALA A N 1
ATOM 2503 C CA . ALA A 1 323 ? -52.103 5.040 72.679 1.00 81.81 323 ALA A CA 1
ATOM 2504 C C . ALA A 1 323 ? -51.955 6.536 72.984 1.00 81.81 323 ALA A C 1
ATOM 2506 O O . ALA A 1 323 ? -52.943 7.269 72.984 1.00 81.81 323 ALA A O 1
ATOM 2507 N N . ILE A 1 324 ? -50.724 6.993 73.233 1.00 80.12 324 ILE A N 1
ATOM 2508 C CA . ILE A 1 324 ? -50.391 8.417 73.367 1.00 80.12 324 ILE A CA 1
ATOM 2509 C C . ILE A 1 324 ? -49.707 8.863 72.075 1.00 80.12 324 ILE A C 1
ATOM 2511 O O . ILE A 1 324 ? -48.617 8.385 71.776 1.00 80.12 324 ILE A O 1
ATOM 2515 N N . ALA A 1 325 ? -50.325 9.772 71.323 1.00 75.25 325 ALA A N 1
ATOM 2516 C CA . ALA A 1 325 ? -49.800 10.250 70.041 1.00 75.25 325 ALA A CA 1
ATOM 2517 C C . ALA A 1 325 ? -50.131 11.738 69.824 1.00 75.25 325 ALA A C 1
ATOM 2519 O O . ALA A 1 325 ? -51.118 12.220 70.389 1.00 75.25 325 ALA A O 1
ATOM 2520 N N . PRO A 1 326 ? -49.336 12.488 69.038 1.00 72.81 326 PRO A N 1
ATOM 2521 C CA . PRO A 1 326 ? -49.676 13.861 68.683 1.00 72.81 326 PRO A CA 1
ATOM 2522 C C . PRO A 1 326 ? -50.935 13.900 67.802 1.00 72.81 326 PRO A C 1
ATOM 2524 O O . PRO A 1 326 ? -51.153 13.012 66.983 1.00 72.81 326 PRO A O 1
ATOM 2527 N N . GLY A 1 327 ? -51.785 14.907 67.981 1.00 70.44 327 GLY A N 1
ATOM 2528 C CA . GLY A 1 327 ? -52.949 15.141 67.132 1.00 70.44 327 GLY A CA 1
ATOM 2529 C C . GLY A 1 327 ? -52.563 15.776 65.804 1.00 70.44 327 GLY A C 1
ATOM 2530 O O . GLY A 1 327 ? -51.797 16.735 65.769 1.00 70.44 327 GLY A O 1
ATOM 2531 N N . ASP A 1 328 ? -53.154 15.304 64.707 1.00 60.09 328 ASP A N 1
ATOM 2532 C CA . ASP A 1 328 ? -52.841 15.794 63.354 1.00 60.09 328 ASP A CA 1
ATOM 2533 C C . ASP A 1 328 ? -53.161 17.285 63.150 1.00 60.09 328 ASP A C 1
ATOM 2535 O O . ASP A 1 328 ? -52.639 17.927 62.241 1.00 60.09 328 ASP A O 1
ATOM 2539 N N . THR A 1 329 ? -54.052 17.849 63.974 1.00 58.09 329 THR A N 1
ATOM 2540 C CA . THR A 1 329 ? -54.535 19.231 63.806 1.00 58.09 329 THR A CA 1
ATOM 2541 C C . THR A 1 329 ? -53.838 20.234 64.727 1.00 58.09 329 THR A C 1
ATOM 2543 O O . THR A 1 329 ? -53.693 21.396 64.351 1.00 58.09 329 THR A O 1
ATOM 2546 N N . ASP A 1 330 ? -53.419 19.815 65.924 1.00 67.44 330 ASP A N 1
ATOM 2547 C CA . ASP A 1 330 ? -52.826 20.689 66.947 1.00 67.44 330 ASP A CA 1
ATOM 2548 C C . ASP A 1 330 ? -51.365 20.352 67.283 1.00 67.44 330 ASP A C 1
ATOM 2550 O O . ASP A 1 330 ? -50.667 21.186 67.860 1.00 67.44 330 ASP A O 1
ATOM 2554 N N . GLY A 1 331 ? -50.878 19.172 66.888 1.00 70.06 331 GLY A N 1
ATOM 2555 C CA . GLY A 1 331 ? -49.544 18.677 67.221 1.00 70.06 331 GLY A CA 1
ATOM 2556 C C . GLY A 1 331 ? -49.347 18.372 68.711 1.00 70.06 331 GLY A C 1
ATOM 2557 O O . GLY A 1 331 ? -48.222 18.073 69.116 1.00 70.06 331 GLY A O 1
ATOM 2558 N N . GLU A 1 332 ? -50.399 18.450 69.533 1.00 76.81 332 GLU A N 1
ATOM 2559 C CA . GLU A 1 332 ? -50.343 18.155 70.968 1.00 76.81 332 GLU A CA 1
ATOM 2560 C C . GLU A 1 332 ? -50.583 16.664 71.219 1.00 76.81 332 GLU A C 1
ATOM 2562 O O . GLU A 1 332 ? -51.312 16.013 70.477 1.00 76.81 332 GLU A O 1
ATOM 2567 N N . TYR A 1 333 ? -49.972 16.095 72.263 1.00 78.56 333 TYR A N 1
ATOM 2568 C CA . TYR A 1 333 ? -50.162 14.680 72.586 1.00 78.56 333 TYR A CA 1
ATOM 2569 C C . TYR A 1 333 ? -51.521 14.434 73.244 1.00 78.56 333 TYR A C 1
ATOM 2571 O O . TYR A 1 333 ? -51.828 14.987 74.303 1.00 78.56 333 TYR A O 1
ATOM 2579 N N . HIS A 1 334 ? -52.289 13.525 72.649 1.00 82.56 334 HIS A N 1
ATOM 2580 C CA . HIS A 1 334 ? -53.582 13.056 73.138 1.00 82.56 334 HIS A CA 1
ATOM 2581 C C . HIS A 1 334 ? -53.523 11.574 73.482 1.00 82.56 334 HIS A C 1
ATOM 2583 O O . HIS A 1 334 ? -52.631 10.851 73.036 1.00 82.56 334 HIS A O 1
ATOM 2589 N N . VAL A 1 335 ? -54.509 11.117 74.252 1.00 84.19 335 VAL A N 1
ATOM 2590 C CA . VAL A 1 335 ? -54.769 9.687 74.432 1.00 84.19 335 VAL A CA 1
ATOM 2591 C C . VAL A 1 335 ? -55.864 9.257 73.465 1.00 84.19 335 VAL A C 1
ATOM 2593 O O . VAL A 1 335 ? -56.936 9.861 73.427 1.00 84.19 335 VAL A O 1
ATOM 2596 N N . TYR A 1 336 ? -55.604 8.193 72.719 1.00 83.81 336 TYR A N 1
ATOM 2597 C CA . TYR A 1 336 ? -56.548 7.560 71.809 1.00 83.81 336 TYR A CA 1
ATOM 2598 C C . TYR A 1 336 ? -56.968 6.213 72.377 1.00 83.81 336 TYR A C 1
ATOM 2600 O O . TYR A 1 336 ? -56.112 5.437 72.791 1.00 83.81 336 TYR A O 1
ATOM 2608 N N . GLU A 1 337 ? -58.270 5.939 72.400 1.00 85.19 337 GLU A N 1
ATOM 2609 C CA . GLU A 1 337 ? -58.786 4.582 72.576 1.00 85.19 337 GLU A CA 1
ATOM 2610 C C . GLU A 1 337 ? -58.734 3.891 71.216 1.00 85.19 337 GLU A C 1
ATOM 2612 O O . GLU A 1 337 ? -59.373 4.339 70.259 1.00 85.19 337 GLU A O 1
ATOM 2617 N N . MET A 1 338 ? -57.908 2.857 71.128 1.00 82.25 338 MET A N 1
ATOM 2618 C CA . MET A 1 338 ? -57.646 2.110 69.904 1.00 82.25 338 MET A CA 1
ATOM 2619 C C . MET A 1 338 ? -58.734 1.060 69.684 1.00 82.25 338 MET A C 1
ATOM 2621 O O . MET A 1 338 ? -59.332 0.578 70.638 1.00 82.25 338 MET A O 1
ATOM 2625 N N . ASP A 1 339 ? -58.989 0.681 68.436 1.00 81.88 339 ASP A N 1
ATOM 2626 C CA . ASP A 1 339 ? -59.779 -0.507 68.117 1.00 81.88 339 ASP A CA 1
ATOM 2627 C C . ASP A 1 339 ? -59.004 -1.808 68.416 1.00 81.88 339 ASP A C 1
ATOM 2629 O O . ASP A 1 339 ? -57.792 -1.794 68.626 1.00 81.88 339 ASP A O 1
ATOM 2633 N N . GLU A 1 340 ? -59.686 -2.962 68.424 1.00 82.19 340 GLU A N 1
ATOM 2634 C CA . GLU A 1 340 ? -59.036 -4.265 68.675 1.00 82.19 340 GLU A CA 1
ATOM 2635 C C . GLU A 1 340 ? -57.906 -4.567 67.673 1.00 82.19 340 GLU A C 1
ATOM 2637 O O . GLU A 1 340 ? -56.961 -5.283 68.007 1.00 82.19 340 GLU A O 1
ATOM 2642 N N . SER A 1 341 ? -57.959 -4.010 66.457 1.00 75.81 341 SER A N 1
ATOM 2643 C CA . SER A 1 341 ? -56.880 -4.130 65.467 1.00 75.81 341 SER A CA 1
ATOM 2644 C C . SER A 1 341 ? -55.635 -3.308 65.802 1.00 75.81 341 SER A C 1
ATOM 2646 O O . SER A 1 341 ? -54.591 -3.572 65.217 1.00 75.81 341 SER A O 1
ATOM 2648 N N . GLY A 1 342 ? -55.715 -2.347 66.727 1.00 73.75 342 GLY A N 1
ATOM 2649 C CA . GLY A 1 342 ? -54.608 -1.456 67.083 1.00 73.75 342 GLY A CA 1
ATOM 2650 C C . GLY A 1 342 ? -54.260 -0.433 65.996 1.00 73.75 342 GLY A C 1
ATOM 2651 O O . GLY A 1 342 ? -53.256 0.262 66.114 1.00 73.75 342 GLY A O 1
ATOM 2652 N N . THR A 1 343 ? -55.067 -0.331 64.936 1.00 72.50 343 THR A N 1
ATOM 2653 C CA . THR A 1 343 ? -54.740 0.455 63.732 1.00 72.50 343 THR A CA 1
ATOM 2654 C C . THR A 1 343 ? -55.468 1.787 63.648 1.00 72.50 343 THR A C 1
ATOM 2656 O O . THR A 1 343 ? -54.987 2.689 62.962 1.00 72.50 343 THR A O 1
ATOM 2659 N N . ASN A 1 344 ? -56.616 1.917 64.316 1.00 71.38 344 ASN A N 1
ATOM 2660 C CA . ASN A 1 344 ? -57.362 3.171 64.380 1.00 71.38 344 ASN A CA 1
ATOM 2661 C C . ASN A 1 344 ? -57.728 3.474 65.824 1.00 71.38 344 ASN A C 1
ATOM 2663 O O . ASN A 1 344 ? -57.981 2.562 66.608 1.00 71.38 344 ASN A O 1
ATOM 2667 N N . GLY A 1 345 ? -57.807 4.757 66.156 1.00 76.00 345 GLY A N 1
ATOM 2668 C CA . GLY A 1 345 ? -58.204 5.185 67.487 1.00 76.00 345 GLY A CA 1
ATOM 2669 C C . GLY A 1 345 ? -58.996 6.479 67.471 1.00 76.00 345 GLY A C 1
ATOM 2670 O O . GLY A 1 345 ? -58.855 7.314 66.573 1.00 76.00 345 GLY A O 1
ATOM 2671 N N . SER A 1 346 ? -59.840 6.642 68.483 1.00 75.94 346 SER A N 1
ATOM 2672 C CA . SER A 1 346 ? -60.572 7.881 68.738 1.00 75.94 346 SER A CA 1
ATOM 2673 C C . SER A 1 346 ? -60.032 8.541 69.998 1.00 75.94 346 SER A C 1
ATOM 2675 O O . SER A 1 346 ? -59.862 7.885 71.024 1.00 75.94 346 SER A O 1
ATOM 2677 N N . SER A 1 347 ? -59.756 9.844 69.929 1.00 78.12 347 SER A N 1
ATOM 2678 C CA . SER A 1 347 ? -59.267 10.581 71.099 1.00 78.12 347 SER A CA 1
ATOM 2679 C C . SER A 1 347 ? -60.307 10.564 72.222 1.00 78.12 347 SER A C 1
ATOM 2681 O O . SER A 1 347 ? -61.480 10.880 71.995 1.00 78.12 347 SER A O 1
ATOM 2683 N N . ILE A 1 348 ? -59.879 10.219 73.440 1.00 75.69 348 ILE A N 1
ATOM 2684 C CA . ILE A 1 348 ? -60.765 10.155 74.615 1.00 75.69 348 ILE A CA 1
ATOM 2685 C C . ILE A 1 348 ? -61.068 11.542 75.203 1.00 75.69 348 ILE A C 1
ATOM 2687 O O . ILE A 1 348 ? -62.017 11.701 75.970 1.00 75.69 348 ILE A O 1
ATOM 2691 N N . THR A 1 349 ? -60.310 12.570 74.812 1.00 67.38 349 THR A N 1
ATOM 2692 C CA . THR A 1 349 ? -60.552 13.967 75.193 1.00 67.38 349 THR A CA 1
ATOM 2693 C C . THR A 1 349 ? -60.909 14.799 73.964 1.00 67.38 349 THR A C 1
ATOM 2695 O O . THR A 1 349 ? -60.164 14.824 72.992 1.00 67.38 349 THR A O 1
ATOM 2698 N N . GLN A 1 350 ? -62.060 15.488 73.982 1.00 56.59 350 GLN A N 1
ATOM 2699 C CA . GLN A 1 350 ? -62.506 16.323 72.856 1.00 56.59 350 GLN A CA 1
ATOM 2700 C C . GLN A 1 350 ? -61.471 17.410 72.529 1.00 56.59 350 GLN A C 1
ATOM 2702 O O . GLN A 1 350 ? -61.384 18.411 73.244 1.00 56.59 350 GLN A O 1
ATOM 2707 N N . ALA A 1 351 ? -60.763 17.264 71.406 1.00 49.91 351 ALA A N 1
ATOM 2708 C CA . ALA A 1 351 ? -60.040 18.370 70.797 1.00 49.91 351 ALA A CA 1
ATOM 2709 C C . ALA A 1 351 ? -61.051 19.477 70.458 1.00 49.91 351 ALA A C 1
ATOM 2711 O O . ALA A 1 351 ? -62.083 19.247 69.813 1.00 49.91 351 ALA A O 1
ATOM 2712 N N . LYS A 1 352 ? -60.806 20.694 70.950 1.00 46.81 352 LYS A N 1
ATOM 2713 C CA . LYS A 1 352 ? -61.637 21.861 70.641 1.00 46.81 352 LYS A CA 1
ATOM 2714 C C . LYS A 1 352 ? -61.419 22.216 69.162 1.00 46.81 352 LYS A C 1
ATOM 2716 O O . LYS A 1 352 ? -60.578 23.046 68.862 1.00 46.81 352 LYS A O 1
ATOM 2721 N N . GLN A 1 353 ? -62.254 21.642 68.289 1.00 39.47 353 GLN A N 1
ATOM 2722 C CA . GLN A 1 353 ? -62.329 21.815 66.823 1.00 39.47 353 GLN A CA 1
ATOM 2723 C C . GLN A 1 353 ? -61.393 20.907 65.997 1.00 39.47 353 GLN A C 1
ATOM 2725 O O . GLN A 1 353 ? -60.221 21.210 65.828 1.00 39.47 353 GLN A O 1
ATOM 2730 N N . GLY A 1 354 ? -61.946 19.849 65.392 1.00 43.22 354 GLY A N 1
ATOM 2731 C CA . GLY A 1 354 ? -61.261 19.011 64.391 1.00 43.22 354 GLY A CA 1
ATOM 2732 C C . GLY A 1 354 ? -61.796 17.576 64.364 1.00 43.22 354 GLY A C 1
ATOM 2733 O O . GLY A 1 354 ? -62.409 17.144 65.333 1.00 43.22 354 GLY A O 1
ATOM 2734 N N . ASN A 1 355 ? -61.644 16.851 63.251 1.00 45.12 355 ASN A N 1
ATOM 2735 C CA . ASN A 1 355 ? -62.023 15.432 63.158 1.00 45.12 355 ASN A CA 1
ATOM 2736 C C . ASN A 1 355 ? -61.062 14.574 64.006 1.00 45.12 355 ASN A C 1
ATOM 2738 O O . ASN A 1 355 ? -59.860 14.607 63.777 1.00 45.12 355 ASN A O 1
ATOM 2742 N N . ASN A 1 356 ? -61.600 13.785 64.943 1.00 49.66 356 ASN A N 1
ATOM 2743 C CA . ASN A 1 356 ? -60.855 13.089 66.009 1.00 49.66 356 ASN A CA 1
ATOM 2744 C C . ASN A 1 356 ? -60.518 11.617 65.692 1.00 49.66 356 ASN A C 1
ATOM 2746 O O . ASN A 1 356 ? -60.704 10.751 66.551 1.00 49.66 356 ASN A O 1
ATOM 2750 N N . ASN A 1 357 ? -60.065 11.317 64.474 1.00 50.00 357 ASN A N 1
ATOM 2751 C CA . ASN A 1 357 ? -59.763 9.941 64.070 1.00 50.00 357 ASN A CA 1
ATOM 2752 C C . ASN A 1 357 ? -58.285 9.800 63.705 1.00 50.00 357 ASN A C 1
ATOM 2754 O O . ASN A 1 357 ? -57.820 10.490 62.803 1.00 50.00 357 ASN A O 1
ATOM 2758 N N . LEU A 1 358 ? -57.591 8.874 64.368 1.00 50.34 358 LEU A N 1
ATOM 2759 C CA . LEU A 1 358 ? -56.260 8.420 63.974 1.00 50.34 358 LEU A CA 1
ATOM 2760 C C . LEU A 1 358 ? -56.426 7.372 62.859 1.00 50.34 358 LEU A C 1
ATOM 2762 O O . LEU A 1 358 ? -57.072 6.346 63.094 1.00 50.34 358 LEU A O 1
ATOM 2766 N N . TYR A 1 359 ? -55.890 7.626 61.660 1.00 45.19 359 TYR A N 1
ATOM 2767 C CA . TYR A 1 359 ? -55.964 6.699 60.523 1.00 45.19 359 TYR A CA 1
ATOM 2768 C C . TYR A 1 359 ? -54.579 6.175 60.144 1.00 45.19 359 TYR A C 1
ATOM 2770 O O . TYR A 1 359 ? -53.749 6.926 59.642 1.00 45.19 359 TYR A O 1
ATOM 2778 N N . GLY A 1 360 ? -54.381 4.864 60.301 1.00 45.94 360 GLY A N 1
ATOM 2779 C CA . GLY A 1 360 ? -53.240 4.143 59.740 1.00 45.94 360 GLY A CA 1
ATOM 2780 C C . GLY A 1 360 ? -51.992 4.163 60.619 1.00 45.94 360 GLY A C 1
ATOM 2781 O O . GLY A 1 360 ? -51.085 4.960 60.408 1.00 45.94 360 GLY A O 1
ATOM 2782 N N . MET A 1 361 ? -51.899 3.210 61.546 1.00 43.34 361 MET A N 1
ATOM 2783 C CA . MET A 1 361 ? -50.609 2.790 62.100 1.00 43.34 361 MET A CA 1
ATOM 2784 C C . MET A 1 361 ? -50.068 1.615 61.283 1.00 43.34 361 MET A C 1
ATOM 2786 O O . MET A 1 361 ? -50.758 0.613 61.091 1.00 43.34 361 MET A O 1
ATOM 2790 N N . GLN A 1 362 ? -48.849 1.759 60.762 1.00 40.12 362 GLN A N 1
ATOM 2791 C CA . GLN A 1 362 ? -48.140 0.681 60.080 1.00 40.12 362 GLN A CA 1
ATOM 2792 C C . GLN A 1 362 ? -47.431 -0.183 61.126 1.00 40.12 362 GLN A C 1
ATOM 2794 O O . GLN A 1 362 ? -46.632 0.322 61.910 1.00 40.12 362 GLN A O 1
ATOM 2799 N N . ASP A 1 363 ? -47.762 -1.472 61.132 1.00 34.38 363 ASP A N 1
ATOM 2800 C CA . ASP A 1 363 ? -47.262 -2.460 62.087 1.00 34.38 363 ASP A CA 1
ATOM 2801 C C . ASP A 1 363 ? -45.741 -2.641 61.912 1.00 34.38 363 ASP A C 1
ATOM 2803 O O . ASP A 1 363 ? -45.276 -3.147 60.884 1.00 34.38 363 ASP A O 1
ATOM 2807 N N . CYS A 1 364 ? -44.953 -2.173 62.882 1.00 35.34 364 CYS A N 1
ATOM 2808 C CA . CYS A 1 364 ? -43.554 -2.560 63.035 1.00 35.34 364 CYS A CA 1
ATOM 2809 C C . CYS A 1 364 ? -43.492 -3.656 64.104 1.00 35.34 364 CYS A C 1
ATOM 2811 O O . CYS A 1 364 ? -43.818 -3.441 65.269 1.00 35.34 364 CYS A O 1
ATOM 2813 N N . ASP A 1 365 ? -43.169 -4.855 63.634 1.00 36.62 365 ASP A N 1
ATOM 2814 C CA . ASP A 1 365 ? -43.184 -6.124 64.354 1.00 36.62 365 ASP A CA 1
ATOM 2815 C C . ASP A 1 365 ? -42.076 -6.185 65.423 1.00 36.62 365 ASP A C 1
ATOM 2817 O O . ASP A 1 365 ? -40.997 -6.729 65.188 1.00 36.62 365 ASP A O 1
ATOM 2821 N N . ASP A 1 366 ? -42.328 -5.603 66.598 1.00 31.83 366 ASP A N 1
ATOM 2822 C CA . ASP A 1 366 ? -41.583 -5.851 67.836 1.00 31.83 366 ASP A CA 1
ATOM 2823 C C . ASP A 1 366 ? -42.325 -5.320 69.079 1.00 31.83 366 ASP A C 1
ATOM 2825 O O . ASP A 1 366 ? -42.224 -4.166 69.487 1.00 31.83 366 ASP A O 1
ATOM 2829 N N . GLY A 1 367 ? -43.081 -6.213 69.727 1.00 39.50 367 GLY A N 1
ATOM 2830 C CA . GLY A 1 367 ? -43.901 -5.897 70.895 1.00 39.50 367 GLY A CA 1
ATOM 2831 C C . GLY A 1 367 ? -43.130 -5.328 72.091 1.00 39.50 367 GLY A C 1
ATOM 2832 O O . GLY A 1 367 ? -42.459 -6.075 72.793 1.00 39.50 367 GLY A O 1
ATOM 2833 N N . VAL A 1 368 ? -43.317 -4.029 72.347 1.00 31.12 368 VAL A N 1
ATOM 2834 C CA . VAL A 1 368 ? -43.696 -3.363 73.615 1.00 31.12 368 VAL A CA 1
ATOM 2835 C C . VAL A 1 368 ? -44.207 -1.973 73.204 1.00 31.12 368 VAL A C 1
ATOM 2837 O O . VAL A 1 368 ? -43.429 -1.102 72.824 1.00 31.12 368 VAL A O 1
ATOM 2840 N N . ASN A 1 369 ? -45.522 -1.761 73.248 1.00 34.31 369 ASN A N 1
ATOM 2841 C CA . ASN A 1 369 ? -46.162 -0.646 72.546 1.00 34.31 369 ASN A CA 1
ATOM 2842 C C . ASN A 1 369 ? -46.196 0.651 73.362 1.00 34.31 369 ASN A C 1
ATOM 2844 O O . ASN A 1 369 ? -47.102 0.866 74.166 1.00 34.31 369 ASN A O 1
ATOM 2848 N N . VAL A 1 370 ? -45.267 1.560 73.063 1.00 30.66 370 VAL A N 1
ATOM 2849 C CA . VAL A 1 370 ? -45.572 2.995 73.036 1.00 30.66 370 VAL A CA 1
ATOM 2850 C C . VAL A 1 370 ? -45.077 3.564 71.710 1.00 30.66 370 VAL A C 1
ATOM 2852 O O . VAL A 1 370 ? -43.879 3.738 71.496 1.00 30.66 370 VAL A O 1
ATOM 2855 N N . TYR A 1 371 ? -46.006 3.806 70.790 1.00 37.00 371 TYR A N 1
ATOM 2856 C CA . TYR A 1 371 ? -45.692 4.252 69.439 1.00 37.00 371 TYR A CA 1
ATOM 2857 C C . TYR A 1 371 ? -45.453 5.761 69.411 1.00 37.00 371 TYR A C 1
ATOM 2859 O O . TYR A 1 371 ? -46.307 6.543 69.816 1.00 37.00 371 TYR A O 1
ATOM 2867 N N . THR A 1 372 ? -44.293 6.171 68.902 1.00 29.91 372 THR A N 1
ATOM 2868 C CA . THR A 1 372 ? -44.025 7.568 68.536 1.00 29.91 372 THR A CA 1
ATOM 2869 C C . THR A 1 372 ? -43.898 7.614 67.016 1.00 29.91 372 THR A C 1
ATOM 2871 O O . THR A 1 372 ? -42.967 7.031 66.469 1.00 29.91 372 THR A O 1
ATOM 2874 N N . VAL A 1 373 ? -44.834 8.265 66.321 1.00 35.44 373 VAL A N 1
ATOM 2875 C CA . VAL A 1 373 ? -44.733 8.509 64.872 1.00 35.44 373 VAL A CA 1
ATOM 2876 C C . VAL A 1 373 ? -44.098 9.886 64.680 1.00 35.44 373 VAL A C 1
ATOM 2878 O O . VAL A 1 373 ? -44.651 10.884 65.134 1.00 35.44 373 VAL A O 1
ATOM 2881 N N . THR A 1 374 ? -42.917 9.947 64.057 1.00 30.00 374 THR A N 1
ATOM 2882 C CA . THR A 1 374 ? -42.157 11.198 63.850 1.00 30.00 374 THR A CA 1
ATOM 2883 C C . THR A 1 374 ? -42.098 11.682 62.403 1.00 30.00 374 THR A C 1
ATOM 2885 O O . THR A 1 374 ? -41.339 12.609 62.138 1.00 30.00 374 THR A O 1
ATOM 2888 N N . ASP A 1 375 ? -42.860 11.120 61.461 1.00 30.98 375 ASP A N 1
ATOM 2889 C CA . ASP A 1 375 ? -42.831 11.649 60.093 1.00 30.98 375 ASP A CA 1
ATOM 2890 C C . ASP A 1 375 ? -44.145 11.461 59.327 1.00 30.98 375 ASP A C 1
ATOM 2892 O O . ASP A 1 375 ? -44.729 10.378 59.323 1.00 30.98 375 ASP A O 1
ATOM 2896 N N . THR A 1 376 ? -44.588 12.529 58.663 1.00 30.58 376 THR A N 1
ATOM 2897 C CA . THR A 1 376 ? -45.700 12.522 57.703 1.00 30.58 376 THR A CA 1
ATOM 2898 C C . THR A 1 376 ? -45.112 12.858 56.341 1.00 30.58 376 THR A C 1
ATOM 2900 O O . THR A 1 376 ? -44.961 14.021 55.975 1.00 30.58 376 THR A O 1
ATOM 2903 N N . ASN A 1 377 ? -44.730 11.825 55.590 1.00 31.86 377 ASN A N 1
ATOM 2904 C CA . ASN A 1 377 ? -44.190 12.020 54.252 1.00 31.86 377 ASN A CA 1
ATOM 2905 C C . ASN A 1 377 ? -45.354 12.196 53.264 1.00 31.86 377 ASN A C 1
ATOM 2907 O O . ASN A 1 377 ? -46.030 11.234 52.896 1.00 31.86 377 ASN A O 1
ATOM 2911 N N . ASN A 1 378 ? -45.605 13.447 52.881 1.00 37.75 378 ASN A N 1
ATOM 2912 C CA . ASN A 1 378 ? -46.391 13.788 51.703 1.00 37.75 378 ASN A CA 1
ATOM 2913 C C . ASN A 1 378 ? -45.523 13.581 50.454 1.00 37.75 378 ASN A C 1
ATOM 2915 O O . ASN A 1 378 ? -44.355 13.955 50.461 1.00 37.75 378 ASN A O 1
ATOM 2919 N N . ASP A 1 379 ? -46.163 13.103 49.387 1.00 40.34 379 ASP A N 1
ATOM 2920 C CA . ASP A 1 379 ? -45.721 13.111 47.982 1.00 40.34 379 ASP A CA 1
ATOM 2921 C C . ASP A 1 379 ? -45.176 11.780 47.417 1.00 40.34 379 ASP A C 1
ATOM 2923 O O . ASP A 1 379 ? -43.984 11.478 47.419 1.00 40.34 379 ASP A O 1
ATOM 2927 N N . LEU A 1 380 ? -46.107 10.978 46.886 1.00 36.66 380 LEU A N 1
ATOM 2928 C CA . LEU A 1 380 ? -45.861 9.851 45.975 1.00 36.66 380 LEU A CA 1
ATOM 2929 C C . LEU A 1 380 ? -46.767 9.955 44.732 1.00 36.66 380 LEU A C 1
ATOM 2931 O O . LEU A 1 380 ? -47.315 8.956 44.267 1.00 36.66 380 LEU A O 1
ATOM 2935 N N . SER A 1 381 ? -46.951 11.158 44.184 1.00 37.66 381 SER A N 1
ATOM 2936 C CA . SER A 1 381 ? -47.623 11.332 42.891 1.00 37.66 381 SER A CA 1
ATOM 2937 C C . SER A 1 381 ? -46.724 12.035 41.876 1.00 37.66 381 SER A C 1
ATOM 2939 O O . SER A 1 381 ? -46.285 13.152 42.116 1.00 37.66 381 SER A O 1
ATOM 2941 N N . ASP A 1 382 ? -46.532 11.363 40.739 1.00 38.16 382 ASP A N 1
ATOM 2942 C CA . ASP A 1 382 ? -45.971 11.837 39.467 1.00 38.16 382 ASP A CA 1
ATOM 2943 C C . ASP A 1 382 ? -44.471 12.150 39.386 1.00 38.16 382 ASP A C 1
ATOM 2945 O O . ASP A 1 382 ? -44.033 13.298 39.365 1.00 38.16 382 ASP A O 1
ATOM 2949 N N . CYS A 1 383 ? -43.701 11.090 39.134 1.00 27.64 383 CYS A N 1
ATOM 2950 C CA . CYS A 1 383 ? -42.510 11.161 38.289 1.00 27.64 383 CYS A CA 1
ATOM 2951 C C . CYS A 1 383 ? -42.596 10.049 37.231 1.00 27.64 383 CYS A C 1
ATOM 2953 O O . CYS A 1 383 ? -41.855 9.067 37.307 1.00 27.64 383 CYS A O 1
ATOM 2955 N N . ASP A 1 384 ? -43.498 10.181 36.255 1.00 25.73 384 ASP A N 1
ATOM 2956 C CA . ASP A 1 384 ? -43.378 9.432 35.003 1.00 25.73 384 ASP A CA 1
ATOM 2957 C C . ASP A 1 384 ? -42.146 9.966 34.259 1.00 25.73 384 ASP A C 1
ATOM 2959 O O . ASP A 1 384 ? -42.169 11.009 33.607 1.00 25.73 384 ASP A O 1
ATOM 2963 N N . TYR A 1 385 ? -41.024 9.259 34.391 1.00 29.06 385 TYR A N 1
ATOM 2964 C CA . TYR A 1 385 ? -39.951 9.339 33.408 1.00 29.06 385 TYR A CA 1
ATOM 2965 C C . TYR A 1 385 ? -40.453 8.622 32.151 1.00 29.06 385 TYR A C 1
ATOM 2967 O O . TYR A 1 385 ? -40.249 7.418 31.989 1.00 29.06 385 TYR A O 1
ATOM 2975 N N . GLU A 1 386 ? -41.111 9.350 31.247 1.00 28.45 386 GLU A N 1
ATOM 2976 C CA . GLU A 1 386 ? -41.219 8.906 29.859 1.00 28.45 386 GLU A CA 1
ATOM 2977 C C . GLU A 1 386 ? -39.808 8.906 29.260 1.00 28.45 386 GLU A C 1
ATOM 2979 O O . GLU A 1 386 ? -39.299 9.901 28.747 1.00 28.45 386 GLU A O 1
ATOM 2984 N N . CYS A 1 387 ? -39.136 7.760 29.351 1.00 29.97 387 CYS A N 1
ATOM 2985 C CA . CYS A 1 387 ? -38.029 7.442 28.469 1.00 29.97 387 CYS A CA 1
ATOM 2986 C C . CYS A 1 387 ? -38.635 7.189 27.084 1.00 29.97 387 CYS A C 1
ATOM 2988 O O . CYS A 1 387 ? -38.976 6.058 26.743 1.00 29.97 387 CYS A O 1
ATOM 2990 N N . SER A 1 388 ? -38.837 8.250 26.298 1.00 33.88 388 SER A N 1
ATOM 2991 C CA . SER A 1 388 ? -39.187 8.109 24.887 1.00 33.88 388 SER A CA 1
ATOM 2992 C C . SER A 1 388 ? -37.943 7.648 24.123 1.00 33.88 388 SER A C 1
ATOM 2994 O O . SER A 1 388 ? -37.264 8.439 23.469 1.00 33.88 388 SER A O 1
ATOM 2996 N N . THR A 1 389 ? -37.605 6.362 24.201 1.00 37.44 389 THR A N 1
ATOM 2997 C CA . THR A 1 389 ? -36.767 5.737 23.175 1.00 37.44 389 THR A CA 1
ATOM 2998 C C . THR A 1 389 ? -37.629 5.610 21.924 1.00 37.44 389 THR A C 1
ATOM 3000 O O . THR A 1 389 ? -38.213 4.557 21.669 1.00 37.44 389 THR A O 1
ATOM 3003 N N . LYS A 1 390 ? -37.785 6.705 21.172 1.00 44.69 390 LYS A N 1
ATOM 3004 C CA . LYS A 1 390 ? -38.185 6.576 19.774 1.00 44.69 390 LYS A CA 1
ATOM 3005 C C . LYS A 1 390 ? -37.059 5.793 19.102 1.00 44.69 390 LYS A C 1
ATOM 3007 O O . LYS A 1 390 ? -35.933 6.274 19.033 1.00 44.69 390 LYS A O 1
ATOM 3012 N N . SER A 1 391 ? -37.345 4.541 18.764 1.00 51.00 391 SER A N 1
ATOM 3013 C CA . SER A 1 391 ? -36.498 3.744 17.888 1.00 51.00 391 SER A CA 1
ATOM 3014 C C . SER A 1 391 ? -36.745 4.299 16.495 1.00 51.00 391 SER A C 1
ATOM 3016 O O . SER A 1 391 ? -37.852 4.145 15.989 1.00 51.00 391 SER A O 1
ATOM 3018 N N . TYR A 1 392 ? -35.778 5.022 15.947 1.00 62.97 392 TYR A N 1
ATOM 3019 C CA . TYR A 1 392 ? -35.792 5.387 14.536 1.00 62.97 392 TYR A CA 1
ATOM 3020 C C . TYR A 1 392 ? -35.122 4.250 13.767 1.00 62.97 392 TYR A C 1
ATOM 3022 O O . TYR A 1 392 ? -34.202 3.621 14.298 1.00 62.97 392 TYR A O 1
ATOM 3030 N N . ASN A 1 393 ? -35.613 3.963 12.566 1.00 82.31 393 ASN A N 1
ATOM 3031 C CA . ASN A 1 393 ? -34.874 3.128 11.629 1.00 82.31 393 ASN A CA 1
ATOM 3032 C C . ASN A 1 393 ? -33.657 3.923 11.140 1.00 82.31 393 ASN A C 1
ATOM 3034 O O . ASN A 1 393 ? -33.697 5.158 11.082 1.00 82.31 393 ASN A O 1
ATOM 3038 N N . THR A 1 394 ? -32.567 3.222 10.855 1.00 89.62 394 THR A N 1
ATOM 3039 C CA . THR A 1 394 ? -31.299 3.823 10.443 1.00 89.62 394 THR A CA 1
ATOM 3040 C C . THR A 1 394 ? -30.701 3.052 9.282 1.00 89.62 394 THR A C 1
ATOM 3042 O O . THR A 1 394 ? -30.866 1.838 9.255 1.00 89.62 394 THR A O 1
ATOM 3045 N N . ALA A 1 395 ? -29.986 3.751 8.405 1.00 93.00 395 ALA A N 1
ATOM 3046 C CA . ALA A 1 395 ? -29.216 3.185 7.297 1.00 93.00 395 ALA A CA 1
ATOM 3047 C C . ALA A 1 395 ? -27.857 3.900 7.193 1.00 93.00 395 ALA A C 1
ATOM 3049 O O . ALA A 1 395 ? -27.758 5.062 7.612 1.00 93.00 395 ALA A O 1
ATOM 3050 N N . SER A 1 396 ? -26.825 3.201 6.709 1.00 93.12 396 SER A N 1
ATOM 3051 C CA . SER A 1 396 ? -25.430 3.515 7.053 1.00 93.12 396 SER A CA 1
ATOM 3052 C C . SER A 1 396 ? -24.454 3.694 5.864 1.00 93.12 396 SER A C 1
ATOM 3054 O O . SER A 1 396 ? -23.548 2.893 5.659 1.00 93.12 396 SER A O 1
ATOM 3056 N N . PRO A 1 397 ? -24.588 4.730 5.023 1.00 96.00 397 PRO A N 1
ATOM 3057 C CA . PRO A 1 397 ? -23.624 5.006 3.952 1.00 96.00 397 PRO A CA 1
ATOM 3058 C C . PRO A 1 397 ? -22.263 5.539 4.451 1.00 96.00 397 PRO A C 1
ATOM 3060 O O . PRO A 1 397 ? -22.160 6.312 5.410 1.00 96.00 397 PRO A O 1
ATOM 3063 N N . LEU A 1 398 ? -21.202 5.196 3.716 1.00 97.69 398 LEU A N 1
ATOM 3064 C CA . LEU A 1 398 ? -19.828 5.642 3.948 1.00 97.69 398 LEU A CA 1
ATOM 3065 C C . LEU A 1 398 ? -19.581 7.062 3.405 1.00 97.69 398 LEU A C 1
ATOM 3067 O O . LEU A 1 398 ? -19.789 7.340 2.220 1.00 97.69 398 LEU A O 1
ATOM 3071 N N . SER A 1 399 ? -19.070 7.948 4.259 1.00 97.94 399 SER A N 1
ATOM 3072 C CA . SER A 1 399 ? -18.847 9.366 3.975 1.00 97.94 399 SER A CA 1
ATOM 3073 C C . SER A 1 399 ? -17.382 9.788 4.155 1.00 97.94 399 SER A C 1
ATOM 3075 O O . SER A 1 399 ? -16.698 9.350 5.082 1.00 97.94 399 SER A O 1
ATOM 3077 N N . PHE A 1 400 ? -16.897 10.649 3.258 1.00 98.44 400 PHE A N 1
ATOM 3078 C CA . PHE A 1 400 ? -15.505 11.072 3.110 1.00 98.44 400 PHE A CA 1
ATOM 3079 C C . PHE A 1 400 ? -15.360 12.571 3.394 1.00 98.44 400 PHE A C 1
ATOM 3081 O O . PHE A 1 400 ? -15.886 13.4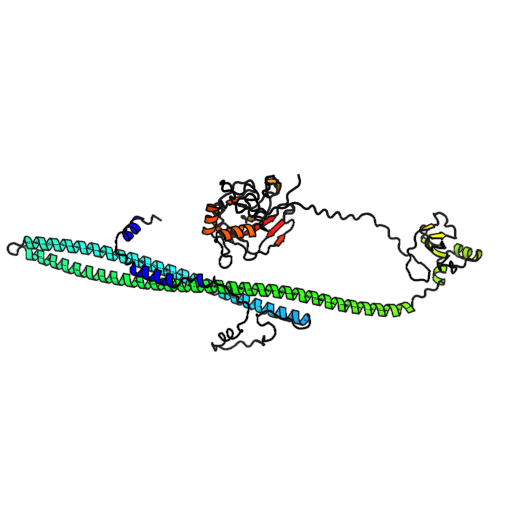01 2.650 1.00 98.44 400 PHE A O 1
ATOM 3088 N N . ASP A 1 401 ? -14.579 12.915 4.423 1.00 97.69 401 ASP A N 1
ATOM 3089 C CA . ASP A 1 401 ? -14.253 14.299 4.791 1.00 97.69 401 ASP A CA 1
ATOM 3090 C C . ASP A 1 401 ? -13.218 14.895 3.822 1.00 97.69 401 ASP A C 1
ATOM 3092 O O . ASP A 1 401 ? -12.000 14.819 4.029 1.00 97.69 401 ASP A O 1
ATOM 3096 N N . LEU A 1 402 ? -13.698 15.476 2.721 1.00 95.75 402 LEU A N 1
ATOM 3097 C CA . LEU A 1 402 ? -12.829 16.070 1.700 1.00 95.75 402 LEU A CA 1
ATOM 3098 C C . LEU A 1 402 ? -12.139 17.353 2.194 1.00 95.75 402 LEU A C 1
ATOM 3100 O O . LEU A 1 402 ? -11.061 17.714 1.707 1.00 95.75 402 LEU A O 1
ATOM 3104 N N . GLU A 1 403 ? -12.747 18.054 3.151 1.00 95.38 403 GLU A N 1
ATOM 3105 C CA . GLU A 1 403 ? -12.327 19.387 3.595 1.00 95.38 403 GLU A CA 1
ATOM 3106 C C . GLU A 1 403 ? -11.378 19.344 4.803 1.00 95.38 403 GLU A C 1
ATOM 3108 O O . GLU A 1 403 ? -10.647 20.308 5.061 1.00 95.38 403 GLU A O 1
ATOM 3113 N N . GLY A 1 404 ? -11.310 18.207 5.497 1.00 95.19 404 GLY A N 1
ATOM 3114 C CA . GLY A 1 404 ? -10.489 17.994 6.684 1.00 95.19 404 GLY A CA 1
ATOM 3115 C C . GLY A 1 404 ? -11.052 18.618 7.947 1.00 95.19 404 GLY A C 1
ATOM 3116 O O . GLY A 1 404 ? -10.276 18.983 8.840 1.00 95.19 404 GLY A O 1
ATOM 3117 N N . ASP A 1 405 ? -12.361 18.832 8.002 1.00 94.25 405 ASP A N 1
ATOM 3118 C CA . ASP A 1 405 ? -13.028 19.470 9.128 1.00 94.25 405 ASP A CA 1
ATOM 3119 C C . ASP A 1 405 ? -13.961 18.514 9.903 1.00 94.25 405 ASP A C 1
ATOM 3121 O O . ASP A 1 405 ? -14.668 18.951 10.826 1.00 94.25 405 ASP A O 1
ATOM 3125 N N . GLY A 1 406 ? -13.858 17.217 9.600 1.00 94.94 406 GLY A N 1
ATOM 3126 C CA . GLY A 1 406 ? -14.582 16.090 10.171 1.00 94.94 406 GLY A CA 1
ATOM 3127 C C . GLY A 1 406 ? -15.908 15.820 9.463 1.00 94.94 406 GLY A C 1
ATOM 3128 O O . GLY A 1 406 ? -16.634 16.763 9.160 1.00 94.94 406 GLY A O 1
ATOM 3129 N N . VAL A 1 407 ? -16.248 14.533 9.320 1.00 96.44 407 VAL A N 1
ATOM 3130 C CA . VAL A 1 407 ? -17.479 14.041 8.674 1.00 96.44 407 VAL A CA 1
ATOM 3131 C C . VAL A 1 407 ? -18.749 14.653 9.284 1.00 96.44 407 VAL A C 1
ATOM 3133 O O . VAL A 1 407 ? -18.922 14.657 10.509 1.00 96.44 407 VAL A O 1
ATOM 3136 N N . LYS A 1 408 ? -19.668 15.140 8.442 1.00 95.50 408 LYS A N 1
ATOM 3137 C CA . LYS A 1 408 ? -20.863 15.918 8.803 1.00 95.50 408 LYS A CA 1
ATOM 3138 C C . LYS A 1 408 ? -22.083 15.607 7.942 1.00 95.50 408 LYS A C 1
ATOM 3140 O O . LYS A 1 408 ? -22.011 15.340 6.749 1.00 95.50 408 LYS A O 1
ATOM 3145 N N . THR A 1 409 ? -23.244 15.829 8.553 1.00 96.75 409 THR A N 1
ATOM 3146 C CA . THR A 1 409 ? -24.515 15.995 7.844 1.00 96.75 409 THR A CA 1
ATOM 3147 C C . THR A 1 409 ? -24.900 17.469 7.729 1.00 96.75 409 THR A C 1
ATOM 3149 O O . THR A 1 409 ? -24.574 18.309 8.584 1.00 96.75 409 THR A O 1
ATOM 3152 N N . SER A 1 410 ? -25.680 17.793 6.703 1.00 95.81 410 SER A N 1
ATOM 3153 C CA . SER A 1 410 ? -26.260 19.118 6.518 1.00 95.81 410 SER A CA 1
ATOM 3154 C C . SER A 1 410 ? -27.541 19.296 7.357 1.00 95.81 410 SER A C 1
ATOM 3156 O O . SER A 1 410 ? -28.050 18.372 7.998 1.00 95.81 410 SER A O 1
ATOM 3158 N N . ASP A 1 411 ? -28.053 20.526 7.441 1.00 94.31 411 ASP A N 1
ATOM 3159 C CA . ASP A 1 411 ? -29.374 20.799 8.038 1.00 94.31 411 ASP A CA 1
ATOM 3160 C C . ASP A 1 411 ? -30.525 20.532 7.050 1.00 94.31 411 ASP A C 1
ATOM 3162 O O . ASP A 1 411 ? -31.695 20.560 7.442 1.00 94.31 411 ASP A O 1
ATOM 3166 N N . GLU A 1 412 ? -30.205 20.305 5.775 1.00 96.81 412 GLU A N 1
ATOM 3167 C CA . GLU A 1 412 ? -31.180 20.053 4.724 1.00 96.81 412 GLU A CA 1
ATOM 3168 C C . GLU A 1 412 ? -31.807 18.672 4.907 1.00 96.81 412 GLU A C 1
ATOM 3170 O O . GLU A 1 412 ? -31.126 17.703 5.243 1.00 96.81 412 GLU A O 1
ATOM 3175 N N . LEU A 1 413 ? -33.128 18.605 4.733 1.00 96.25 413 LEU A N 1
ATOM 3176 C CA . LEU A 1 413 ? -33.859 17.347 4.687 1.00 96.25 413 LEU A CA 1
ATOM 3177 C C . LEU A 1 413 ? -34.157 17.027 3.236 1.00 96.25 413 LEU A C 1
ATOM 3179 O O . LEU A 1 413 ? -34.794 17.829 2.547 1.00 96.25 413 LEU A O 1
ATOM 3183 N N . ILE A 1 414 ? -33.742 15.846 2.810 1.00 97.00 414 ILE A N 1
ATOM 3184 C CA . ILE A 1 414 ? -33.981 15.348 1.463 1.00 97.00 414 ILE A CA 1
ATOM 3185 C C . ILE A 1 414 ? -34.852 14.103 1.512 1.00 97.00 414 ILE A C 1
ATOM 3187 O O . ILE A 1 414 ? -35.042 13.506 2.572 1.00 97.00 414 ILE A O 1
ATOM 3191 N N . ARG A 1 415 ? -35.383 13.737 0.345 1.00 96.69 415 ARG A N 1
ATOM 3192 C CA . ARG A 1 415 ? -35.989 12.429 0.136 1.00 96.69 415 ARG A CA 1
ATOM 3193 C C . ARG A 1 415 ? -35.023 11.560 -0.653 1.00 96.69 415 ARG A C 1
ATOM 3195 O O . ARG A 1 415 ? -34.644 11.977 -1.747 1.00 96.69 415 ARG A O 1
ATOM 3202 N N . TYR A 1 416 ? -34.644 10.419 -0.100 1.00 97.19 416 TYR A N 1
ATOM 3203 C CA . TYR A 1 416 ? -33.723 9.459 -0.703 1.00 97.19 416 TYR A CA 1
ATOM 3204 C C . TYR A 1 416 ? -34.056 8.072 -0.156 1.00 97.19 416 TYR A C 1
ATOM 3206 O O . TYR A 1 416 ? -34.370 7.964 1.025 1.00 97.19 416 TYR A O 1
ATOM 3214 N N . ASP A 1 417 ? -34.062 7.059 -1.012 1.00 96.62 417 ASP A N 1
ATOM 3215 C CA . ASP A 1 417 ? -34.286 5.664 -0.624 1.00 96.62 417 ASP A CA 1
ATOM 3216 C C . ASP A 1 417 ? -32.975 5.152 -0.026 1.00 96.62 417 ASP A C 1
ATOM 3218 O O . ASP A 1 417 ? -32.068 4.770 -0.756 1.00 96.62 417 ASP A O 1
ATOM 3222 N N . ILE A 1 418 ? -32.795 5.326 1.285 1.00 96.25 418 ILE A N 1
ATOM 3223 C CA . ILE A 1 418 ? -31.490 5.118 1.930 1.00 96.25 418 ILE A CA 1
ATOM 3224 C C . ILE A 1 418 ? -31.285 3.667 2.369 1.00 96.25 418 ILE A C 1
ATOM 3226 O O . ILE A 1 418 ? -30.153 3.274 2.652 1.00 96.25 418 ILE A O 1
ATOM 3230 N N . ASP A 1 419 ? -32.356 2.879 2.442 1.00 94.50 419 ASP A N 1
ATOM 3231 C CA . ASP A 1 419 ? -32.309 1.459 2.783 1.00 94.50 419 ASP A CA 1
ATOM 3232 C C . ASP A 1 419 ? -32.531 0.521 1.585 1.00 94.50 419 ASP A C 1
ATOM 3234 O O . ASP A 1 419 ? -32.372 -0.693 1.731 1.00 94.50 419 ASP A O 1
ATOM 3238 N N . GLY A 1 420 ? -32.785 1.071 0.393 1.00 93.50 420 GLY A N 1
ATOM 3239 C CA . GLY A 1 420 ? -32.881 0.325 -0.862 1.00 93.50 420 GLY A CA 1
ATOM 3240 C C . GLY A 1 420 ? -34.170 -0.490 -0.976 1.00 93.50 420 GLY A C 1
ATOM 3241 O O . GLY A 1 420 ? -34.209 -1.486 -1.704 1.00 93.50 420 GLY A O 1
ATOM 3242 N N . ASP A 1 421 ? -35.220 -0.139 -0.228 1.00 91.31 421 ASP A N 1
ATOM 3243 C CA . ASP A 1 421 ? -36.476 -0.893 -0.212 1.00 91.31 421 ASP A CA 1
ATOM 3244 C C . ASP A 1 421 ? -37.464 -0.484 -1.328 1.00 91.31 421 ASP A C 1
ATOM 3246 O O . ASP A 1 421 ? -38.485 -1.157 -1.557 1.00 91.31 421 ASP A O 1
ATOM 3250 N N . GLY A 1 422 ? -37.128 0.568 -2.081 1.00 92.81 422 GLY A N 1
ATOM 3251 C CA . GLY A 1 422 ? -37.908 1.146 -3.170 1.00 92.81 422 GLY A CA 1
ATOM 3252 C C . GLY A 1 422 ? -38.816 2.308 -2.748 1.00 92.81 422 GLY A C 1
ATOM 3253 O O . GLY A 1 422 ? -39.454 2.921 -3.619 1.00 92.81 422 GLY A O 1
ATOM 3254 N N . ASP A 1 423 ? -38.920 2.609 -1.452 1.00 93.00 423 ASP A N 1
ATOM 3255 C CA . ASP A 1 423 ? -39.632 3.757 -0.904 1.00 93.00 423 ASP A CA 1
ATOM 3256 C C . ASP A 1 423 ? -38.646 4.874 -0.496 1.00 93.00 423 ASP A C 1
ATOM 3258 O O . ASP A 1 423 ? -37.491 4.676 -0.163 1.00 93.00 423 ASP A O 1
ATOM 3262 N N . LEU A 1 424 ? -39.093 6.130 -0.581 1.00 94.62 424 LEU A N 1
ATOM 3263 C CA . LEU A 1 424 ? -38.228 7.281 -0.292 1.00 94.62 424 LEU A CA 1
ATOM 3264 C C . LEU A 1 424 ? -38.313 7.688 1.182 1.00 94.62 424 LEU A C 1
ATOM 3266 O O . LEU A 1 424 ? -39.387 8.113 1.627 1.00 94.62 424 LEU A O 1
ATOM 3270 N N . ASP A 1 425 ? -37.168 7.745 1.859 1.00 95.56 425 ASP A N 1
ATOM 3271 C CA . ASP A 1 425 ? -37.045 8.193 3.246 1.00 95.56 425 ASP A CA 1
ATOM 3272 C C . ASP A 1 425 ? -36.711 9.670 3.379 1.00 95.56 425 ASP A C 1
ATOM 3274 O O . ASP A 1 425 ? -36.083 10.279 2.515 1.00 95.56 425 ASP A O 1
ATOM 3278 N N . THR A 1 426 ? -37.100 10.262 4.512 1.00 96.12 426 THR A N 1
ATOM 3279 C CA . THR A 1 426 ? -36.671 11.617 4.875 1.00 96.12 426 THR A CA 1
ATOM 3280 C C . THR A 1 426 ? -35.469 11.561 5.811 1.00 96.12 426 THR A C 1
ATOM 3282 O O . THR A 1 426 ? -35.608 11.216 6.986 1.00 96.12 426 THR A O 1
ATOM 3285 N N . ILE A 1 427 ? -34.306 11.983 5.317 1.00 96.31 427 ILE A N 1
ATOM 3286 C CA . ILE A 1 427 ? -33.040 12.014 6.067 1.00 96.31 427 ILE A CA 1
ATOM 3287 C C . ILE A 1 427 ? -32.409 13.407 6.038 1.00 96.31 427 ILE A C 1
ATOM 3289 O O . ILE A 1 427 ? -32.787 14.263 5.236 1.00 96.31 427 ILE A O 1
ATOM 3293 N N . ASN A 1 428 ? -31.450 13.659 6.934 1.00 96.88 428 ASN A N 1
ATOM 3294 C CA . ASN A 1 428 ? -30.512 14.761 6.714 1.00 96.88 428 ASN A CA 1
ATOM 3295 C C . ASN A 1 428 ? -29.625 14.444 5.515 1.00 96.88 428 ASN A C 1
ATOM 3297 O O . ASN A 1 428 ? -29.113 13.332 5.441 1.00 96.88 428 ASN A O 1
ATOM 3301 N N . ASP A 1 429 ? -29.410 15.418 4.636 1.00 97.44 429 ASP A N 1
ATOM 3302 C CA . ASP A 1 429 ? -28.452 15.257 3.545 1.00 97.44 429 ASP A CA 1
ATOM 3303 C C . ASP A 1 429 ? -27.013 15.184 4.080 1.00 97.44 429 ASP A C 1
ATOM 3305 O O . ASP A 1 429 ? -26.719 15.648 5.191 1.00 97.44 429 ASP A O 1
ATOM 3309 N N . SER A 1 430 ? -26.108 14.630 3.282 1.00 95.25 430 SER A N 1
ATOM 3310 C CA . SER A 1 430 ? -24.681 14.658 3.592 1.00 95.25 430 SER A CA 1
ATOM 3311 C C . SER A 1 430 ? -24.127 16.068 3.374 1.00 95.25 430 SER A C 1
ATOM 3313 O O . SER A 1 430 ? -24.493 16.746 2.416 1.00 95.25 430 SER A O 1
ATOM 3315 N N . ALA A 1 431 ? -23.275 16.544 4.287 1.00 95.50 431 ALA A N 1
ATOM 3316 C CA . ALA A 1 431 ? -22.466 17.743 4.040 1.00 95.50 431 ALA A CA 1
ATOM 3317 C C . ALA A 1 431 ? -21.099 17.390 3.434 1.00 95.50 431 ALA A C 1
ATOM 3319 O O . ALA A 1 431 ? -20.439 18.267 2.887 1.00 95.50 431 ALA A O 1
ATOM 3320 N N . ASP A 1 432 ? -20.717 16.119 3.537 1.00 96.50 432 ASP A N 1
ATOM 3321 C CA . ASP A 1 432 ? -19.485 15.549 3.015 1.00 96.50 432 ASP A CA 1
ATOM 3322 C C . ASP A 1 432 ? -19.767 14.597 1.858 1.00 96.50 432 ASP A C 1
ATOM 3324 O O . ASP A 1 432 ? -20.916 14.320 1.498 1.00 96.50 432 ASP A O 1
ATOM 3328 N N . ALA A 1 433 ? -18.702 14.085 1.257 1.00 97.62 433 ALA A N 1
ATOM 3329 C CA . ALA A 1 433 ? -18.831 13.262 0.078 1.00 97.62 433 ALA A CA 1
ATOM 3330 C C . ALA A 1 433 ? -19.269 11.830 0.421 1.00 97.62 433 ALA A C 1
ATOM 3332 O O . ALA A 1 433 ? -18.922 11.320 1.480 1.00 97.62 433 ALA A O 1
ATOM 3333 N N . ILE A 1 434 ? -20.021 11.176 -0.460 1.00 98.25 434 ILE A N 1
ATOM 3334 C CA . ILE A 1 434 ? -20.540 9.812 -0.263 1.00 98.25 434 ILE A CA 1
ATOM 3335 C C . ILE A 1 434 ? -19.924 8.904 -1.321 1.00 98.25 434 ILE A C 1
ATOM 3337 O O . ILE A 1 434 ? -19.936 9.250 -2.507 1.00 98.25 434 ILE A O 1
ATOM 3341 N N . LEU A 1 435 ? -19.391 7.756 -0.903 1.00 98.50 435 LEU A N 1
ATOM 3342 C CA . LEU A 1 435 ? -18.857 6.758 -1.827 1.00 98.50 435 LEU A CA 1
ATOM 3343 C C . LEU A 1 435 ? -19.977 5.841 -2.312 1.00 98.50 435 LEU A C 1
ATOM 3345 O O . LEU A 1 435 ? -20.690 5.240 -1.509 1.00 98.50 435 LEU A O 1
ATOM 3349 N N . VAL A 1 436 ? -20.101 5.736 -3.630 1.00 98.56 436 VAL A N 1
ATOM 3350 C CA . VAL A 1 436 ? -21.182 5.014 -4.306 1.00 98.56 436 VAL A CA 1
ATOM 3351 C C . VAL A 1 436 ? -20.624 4.149 -5.431 1.00 98.56 436 VAL A C 1
ATOM 3353 O O . VAL A 1 436 ? -19.492 4.349 -5.879 1.00 98.56 436 VAL A O 1
ATOM 3356 N N . PHE A 1 437 ? -21.408 3.186 -5.891 1.00 98.56 437 PHE A N 1
ATOM 3357 C CA . PHE A 1 437 ? -21.074 2.316 -7.017 1.00 98.56 437 PHE A CA 1
ATOM 3358 C C . PHE A 1 437 ? -22.329 2.048 -7.863 1.00 98.56 437 PHE A C 1
ATOM 3360 O O . PHE A 1 437 ? -23.403 2.518 -7.517 1.00 98.56 437 PHE A O 1
ATOM 3367 N N . ASP A 1 438 ? -22.168 1.384 -9.001 1.00 97.75 438 ASP A N 1
ATOM 3368 C CA . ASP A 1 438 ? -23.226 0.967 -9.931 1.00 97.75 438 ASP A CA 1
ATOM 3369 C C . ASP A 1 438 ? -23.425 -0.548 -9.758 1.00 97.75 438 ASP A C 1
ATOM 3371 O O . ASP A 1 438 ? -22.600 -1.351 -10.219 1.00 97.75 438 ASP A O 1
ATOM 3375 N N . ALA A 1 439 ? -24.445 -0.935 -8.992 1.00 93.62 439 ALA A N 1
ATOM 3376 C CA . ALA A 1 439 ? -24.690 -2.326 -8.616 1.00 93.62 439 ALA A CA 1
ATOM 3377 C C . ALA A 1 439 ? -25.312 -3.120 -9.771 1.00 93.62 439 ALA A C 1
ATOM 3379 O O . ALA A 1 439 ? -24.941 -4.274 -10.018 1.00 93.62 439 ALA A O 1
ATOM 3380 N N . ASP A 1 440 ? -26.245 -2.503 -10.497 1.00 92.75 440 ASP A N 1
ATOM 3381 C CA . ASP A 1 440 ? -27.047 -3.164 -11.527 1.00 92.75 440 ASP A CA 1
ATOM 3382 C C . ASP A 1 440 ? -26.477 -3.012 -12.956 1.00 92.75 440 ASP A C 1
ATOM 3384 O O . ASP A 1 440 ? -26.899 -3.707 -13.897 1.00 92.75 440 ASP A O 1
ATOM 3388 N N . GLY A 1 441 ? -25.439 -2.188 -13.110 1.00 93.62 441 GLY A N 1
ATOM 3389 C CA . GLY A 1 441 ? -24.699 -1.961 -14.343 1.00 93.62 441 GLY A CA 1
ATOM 3390 C C . GLY A 1 441 ? -25.426 -1.057 -15.337 1.00 93.62 441 GLY A C 1
ATOM 3391 O O . GLY A 1 441 ? -25.197 -1.195 -16.552 1.00 93.62 441 GLY A O 1
ATOM 3392 N N . ASP A 1 442 ? -26.337 -0.196 -14.879 1.00 93.31 442 ASP A N 1
ATOM 3393 C CA . ASP A 1 442 ? -27.097 0.714 -15.735 1.00 93.31 442 ASP A CA 1
ATOM 3394 C C . ASP A 1 442 ? -26.329 1.999 -16.119 1.00 93.31 442 ASP A C 1
ATOM 3396 O O . ASP A 1 442 ? -26.693 2.690 -17.087 1.00 93.31 442 ASP A O 1
ATOM 3400 N N . GLY A 1 443 ? -25.188 2.238 -15.464 1.00 93.56 443 GLY A N 1
ATOM 3401 C CA . GLY A 1 443 ? -24.288 3.364 -15.682 1.00 93.56 443 GLY A CA 1
ATOM 3402 C C . GLY A 1 443 ? -24.560 4.583 -14.799 1.00 93.56 443 GLY A C 1
ATOM 3403 O O . GLY A 1 443 ? -23.970 5.640 -15.061 1.00 93.56 443 GLY A O 1
ATOM 3404 N N . ILE A 1 444 ? -25.442 4.468 -13.810 1.00 94.44 444 ILE A N 1
ATOM 3405 C CA . ILE A 1 444 ? -25.702 5.453 -12.762 1.00 94.44 444 ILE A CA 1
ATOM 3406 C C . ILE A 1 444 ? -25.243 4.838 -11.437 1.00 94.44 444 ILE A C 1
ATOM 3408 O O . ILE A 1 444 ? -25.350 3.643 -11.234 1.00 94.44 444 ILE A O 1
ATOM 3412 N N . SER A 1 445 ? -24.643 5.641 -10.559 1.00 97.31 445 SER A N 1
ATOM 3413 C CA . SER A 1 445 ? -24.119 5.146 -9.283 1.00 97.31 445 SER A CA 1
ATOM 3414 C C . SER A 1 445 ? -24.764 5.860 -8.109 1.00 97.31 445 SER A C 1
ATOM 3416 O O . SER A 1 445 ? -24.848 7.099 -8.084 1.00 97.31 445 SER A O 1
ATOM 3418 N N . GLY A 1 446 ? -25.160 5.088 -7.104 1.00 96.31 446 GLY A N 1
ATOM 3419 C CA . GLY A 1 446 ? -25.781 5.583 -5.885 1.00 96.31 446 GLY A CA 1
ATOM 3420 C C . GLY A 1 446 ? -27.223 6.031 -6.093 1.00 96.31 446 GLY A C 1
ATOM 3421 O O . GLY A 1 446 ? -27.608 7.047 -5.503 1.00 96.31 446 GLY A O 1
ATOM 3422 N N . GLU A 1 447 ? -27.999 5.389 -6.969 1.00 95.88 447 GLU A N 1
ATOM 3423 C CA . GLU A 1 447 ? -29.419 5.730 -7.150 1.00 95.88 447 GLU A CA 1
ATOM 3424 C C . GLU A 1 447 ? -30.212 5.588 -5.842 1.00 95.88 447 GLU A C 1
ATOM 3426 O O . GLU A 1 447 ? -31.059 6.438 -5.548 1.00 95.88 447 GLU A O 1
ATOM 3431 N N . ASP A 1 448 ? -29.850 4.599 -5.026 1.00 96.94 448 ASP A N 1
ATOM 3432 C CA . ASP A 1 448 ? -30.416 4.325 -3.707 1.00 96.94 448 ASP A CA 1
ATOM 3433 C C . ASP A 1 448 ? -29.364 3.747 -2.730 1.00 96.94 448 ASP A C 1
ATOM 3435 O O . ASP A 1 448 ? -28.164 3.661 -3.018 1.00 96.94 448 ASP A O 1
ATOM 3439 N N . GLY A 1 449 ? -29.819 3.393 -1.528 1.00 96.19 449 GLY A N 1
ATOM 3440 C CA . GLY A 1 449 ? -29.008 2.848 -0.447 1.00 96.19 449 GLY A CA 1
ATOM 3441 C C . GLY A 1 449 ? -28.335 1.512 -0.755 1.00 96.19 449 GLY A C 1
ATOM 3442 O O . GLY A 1 449 ? -27.299 1.223 -0.153 1.00 96.19 449 GLY A O 1
ATOM 3443 N N . SER A 1 450 ? -28.860 0.731 -1.705 1.00 97.38 450 SER A N 1
ATOM 3444 C CA . SER A 1 450 ? -28.240 -0.529 -2.134 1.00 97.38 450 SER A CA 1
ATOM 3445 C C . SER A 1 450 ? -26.926 -0.303 -2.889 1.00 97.38 450 SER A C 1
ATOM 3447 O O . SER A 1 450 ? -26.003 -1.115 -2.808 1.00 97.38 450 SER A O 1
ATOM 3449 N N . GLU A 1 451 ? -26.796 0.869 -3.512 1.00 98.19 451 GLU A N 1
ATOM 3450 C CA . GLU A 1 451 ? -25.626 1.333 -4.261 1.00 98.19 451 GLU A CA 1
ATOM 3451 C C . GLU A 1 451 ? -24.678 2.233 -3.446 1.00 98.19 451 GLU A C 1
ATOM 3453 O O . GLU A 1 451 ? -23.719 2.823 -3.962 1.00 98.19 451 GLU A O 1
ATOM 3458 N N . CYS A 1 452 ? -24.937 2.353 -2.146 1.00 98.06 452 CYS A N 1
ATOM 3459 C CA . CYS A 1 452 ? -24.049 2.994 -1.186 1.00 98.06 452 CYS A CA 1
ATOM 3460 C C . CYS A 1 452 ? -23.279 1.923 -0.404 1.00 98.06 452 CYS A C 1
ATOM 3462 O O . CYS A 1 452 ? -23.809 0.851 -0.119 1.00 98.06 452 CYS A O 1
ATOM 3464 N N . PHE A 1 453 ? -22.036 2.205 -0.003 1.00 98.38 453 PHE A N 1
ATOM 3465 C CA . PHE A 1 453 ? -21.314 1.319 0.922 1.00 98.38 453 PHE A CA 1
ATOM 3466 C C . PHE A 1 453 ? -21.862 1.491 2.340 1.00 98.38 453 PHE A C 1
ATOM 3468 O O . PHE A 1 453 ? -21.647 2.539 2.939 1.00 98.38 453 PHE A O 1
ATOM 3475 N N . GLY A 1 454 ? -22.534 0.471 2.870 1.00 97.44 454 GLY A N 1
ATOM 3476 C CA . GLY A 1 454 ? -23.275 0.502 4.123 1.00 97.44 454 GLY A CA 1
ATOM 3477 C C . GLY A 1 454 ? -23.861 -0.844 4.537 1.00 97.44 454 GLY A C 1
ATOM 3478 O O . GLY A 1 454 ? -23.491 -1.894 4.012 1.00 97.44 454 GLY A O 1
ATOM 3479 N N . ASP A 1 455 ? -24.793 -0.814 5.487 1.00 96.25 455 ASP A N 1
ATOM 3480 C CA . ASP A 1 455 ? -25.530 -1.995 5.951 1.00 96.25 455 ASP A CA 1
ATOM 3481 C C . ASP A 1 455 ? -26.521 -2.555 4.913 1.00 96.25 455 ASP A C 1
ATOM 3483 O O . ASP A 1 455 ? -26.817 -3.753 4.925 1.00 96.25 455 ASP A O 1
ATOM 3487 N N . ASN A 1 456 ? -26.979 -1.714 3.981 1.00 96.75 456 ASN A N 1
ATOM 3488 C CA . ASN A 1 456 ? -27.910 -2.094 2.913 1.00 96.75 456 ASN A CA 1
ATOM 3489 C C . ASN A 1 456 ? -27.243 -2.350 1.553 1.00 96.75 456 ASN A C 1
ATOM 3491 O O . ASN A 1 456 ? -27.947 -2.566 0.575 1.00 96.75 456 ASN A O 1
ATOM 3495 N N . THR A 1 457 ? -25.907 -2.371 1.480 1.00 98.19 457 THR A N 1
ATOM 3496 C CA . THR A 1 457 ? -25.183 -2.606 0.221 1.00 98.19 457 THR A CA 1
ATOM 3497 C C . THR A 1 457 ? -25.579 -3.919 -0.457 1.00 98.19 457 THR A C 1
ATOM 3499 O O . THR A 1 457 ? -25.605 -4.970 0.189 1.00 98.19 457 THR A O 1
ATOM 3502 N N . ASP A 1 458 ? -25.757 -3.863 -1.775 1.00 97.31 458 ASP A N 1
ATOM 3503 C CA . ASP A 1 458 ? -25.935 -5.004 -2.678 1.00 97.31 458 ASP A CA 1
ATOM 3504 C C . ASP A 1 458 ? -24.791 -5.031 -3.716 1.00 97.31 458 ASP A C 1
ATOM 3506 O O . ASP A 1 458 ? -24.844 -4.379 -4.757 1.00 97.31 458 ASP A O 1
ATOM 3510 N N . LEU A 1 459 ? -23.696 -5.751 -3.431 1.00 96.75 459 LEU A N 1
ATOM 3511 C CA . LEU A 1 459 ? -22.527 -5.800 -4.324 1.00 96.75 459 LEU A CA 1
ATOM 3512 C C . LEU A 1 459 ? -22.711 -6.735 -5.527 1.00 96.75 459 LEU A C 1
ATOM 3514 O O . LEU A 1 459 ? -21.788 -6.842 -6.356 1.00 96.75 459 LEU A O 1
ATOM 3518 N N . ASP A 1 460 ? -23.788 -7.519 -5.587 1.00 93.62 460 ASP A N 1
ATOM 3519 C CA . ASP A 1 460 ? -24.045 -8.445 -6.692 1.00 93.62 460 ASP A CA 1
ATOM 3520 C C . ASP A 1 460 ? -25.238 -8.067 -7.580 1.00 93.62 460 ASP A C 1
ATOM 3522 O O . ASP A 1 460 ? -25.377 -8.648 -8.668 1.00 93.62 460 ASP A O 1
ATOM 3526 N N . GLY A 1 461 ? -25.973 -7.024 -7.191 1.00 94.12 461 GLY A N 1
ATOM 3527 C CA . GLY A 1 461 ? -27.031 -6.388 -7.963 1.00 94.12 461 GLY A CA 1
ATOM 3528 C C . GLY A 1 461 ? -28.265 -7.276 -8.097 1.00 94.12 461 GLY A C 1
ATOM 3529 O O . GLY A 1 461 ? -28.950 -7.231 -9.127 1.00 94.12 461 GLY A O 1
ATOM 3530 N N . ASP A 1 462 ? -28.521 -8.160 -7.127 1.00 92.31 462 ASP A N 1
ATOM 3531 C CA . ASP A 1 462 ? -29.679 -9.055 -7.146 1.00 92.31 462 ASP A CA 1
ATOM 3532 C C . ASP A 1 462 ? -30.968 -8.433 -6.566 1.00 92.31 462 ASP A C 1
ATOM 3534 O O . ASP A 1 462 ? -32.054 -9.025 -6.689 1.00 92.31 462 ASP A O 1
ATOM 3538 N N . GLY A 1 463 ? -30.865 -7.209 -6.042 1.00 91.56 463 GLY A N 1
ATOM 3539 C CA . GLY A 1 463 ? -31.920 -6.432 -5.402 1.00 91.56 463 GLY A CA 1
ATOM 3540 C C . GLY A 1 463 ? -32.108 -6.771 -3.922 1.00 91.56 463 GLY A C 1
ATOM 3541 O O . GLY A 1 463 ? -33.193 -6.531 -3.381 1.00 91.56 463 GLY A O 1
ATOM 3542 N N . VAL A 1 464 ? -31.121 -7.402 -3.280 1.00 93.19 464 VAL A N 1
ATOM 3543 C CA . VAL A 1 464 ? -31.144 -7.776 -1.864 1.00 93.19 464 VAL A CA 1
ATOM 3544 C C . VAL A 1 464 ? -29.819 -7.401 -1.209 1.00 93.19 464 VAL A C 1
ATOM 3546 O O . VAL A 1 464 ? -28.756 -7.807 -1.653 1.00 93.19 464 VAL A O 1
ATOM 3549 N N . ALA A 1 465 ? -29.888 -6.702 -0.073 1.00 94.50 465 ALA A N 1
ATOM 3550 C CA . ALA A 1 465 ? -28.698 -6.386 0.709 1.00 94.50 465 ALA A CA 1
ATOM 3551 C C . ALA A 1 465 ? -27.899 -7.651 1.093 1.00 94.50 465 ALA A C 1
ATOM 3553 O O . ALA A 1 465 ? -28.445 -8.625 1.629 1.00 94.50 465 ALA A O 1
ATOM 3554 N N . ASP A 1 466 ? -26.580 -7.587 0.912 1.00 95.31 466 ASP A N 1
ATOM 3555 C CA . ASP A 1 466 ? -25.632 -8.688 1.138 1.00 95.31 466 ASP A CA 1
ATOM 3556 C C . ASP A 1 466 ? -25.414 -9.018 2.630 1.00 95.31 466 ASP A C 1
ATOM 3558 O O . ASP A 1 466 ? -24.813 -10.040 2.987 1.00 95.31 466 ASP A O 1
ATOM 3562 N N . GLY A 1 467 ? -25.928 -8.172 3.528 1.00 94.69 467 GLY A N 1
ATOM 3563 C CA . GLY A 1 467 ? -25.903 -8.381 4.976 1.00 94.69 467 GLY A CA 1
ATOM 3564 C C . GLY A 1 467 ? -24.594 -7.975 5.653 1.00 94.69 467 GLY A C 1
ATOM 3565 O O . GLY A 1 467 ? -24.225 -8.576 6.668 1.00 94.69 467 GLY A O 1
ATOM 3566 N N . TYR A 1 468 ? -23.896 -6.980 5.102 1.00 95.81 468 TYR A N 1
ATOM 3567 C CA . TYR A 1 468 ? -22.741 -6.353 5.744 1.00 95.81 468 TYR A CA 1
ATOM 3568 C C . TYR A 1 468 ? -23.155 -5.591 7.006 1.00 95.81 468 TYR A C 1
ATOM 3570 O O . TYR A 1 468 ? -24.277 -5.101 7.119 1.00 95.81 468 TYR A O 1
ATOM 3578 N N . LYS A 1 469 ? -22.259 -5.513 7.996 1.00 94.88 469 LYS A N 1
ATOM 3579 C CA . LYS A 1 469 ? -22.565 -4.850 9.273 1.00 94.88 469 LYS A CA 1
ATOM 3580 C C . LYS A 1 469 ? -22.506 -3.320 9.191 1.00 94.88 469 LYS A C 1
ATOM 3582 O O . LYS A 1 469 ? -23.121 -2.663 10.026 1.00 94.88 469 LYS A O 1
ATOM 3587 N N . ASP A 1 470 ? -21.693 -2.799 8.275 1.00 95.69 470 ASP A N 1
ATOM 3588 C CA . ASP A 1 470 ? -21.380 -1.386 8.063 1.00 95.69 470 ASP A CA 1
ATOM 3589 C C . ASP A 1 470 ? -20.683 -1.203 6.700 1.00 95.69 470 ASP A C 1
ATOM 3591 O O . ASP A 1 470 ? -20.260 -2.171 6.054 1.00 95.69 470 ASP A O 1
ATOM 3595 N N . GLY A 1 471 ? -20.523 0.049 6.271 1.00 97.00 471 GLY A N 1
ATOM 3596 C CA . GLY A 1 471 ? -19.898 0.384 4.994 1.00 97.00 471 GLY A CA 1
ATOM 3597 C C . GLY A 1 471 ? -18.414 0.030 4.921 1.00 97.00 471 GLY A C 1
ATOM 3598 O O . GLY A 1 471 ? -17.897 -0.232 3.831 1.00 97.00 471 GLY A O 1
ATOM 3599 N N . PHE A 1 472 ? -17.718 -0.042 6.061 1.00 97.56 472 PHE A N 1
ATOM 3600 C CA . PHE A 1 472 ? -16.322 -0.481 6.087 1.00 97.56 472 PHE A CA 1
ATOM 3601 C C . PHE A 1 472 ? -16.203 -1.944 5.652 1.00 97.56 472 PHE A C 1
ATOM 3603 O O . PHE A 1 472 ? -15.334 -2.291 4.848 1.00 97.56 472 PHE A O 1
ATOM 3610 N N . GLU A 1 473 ? -17.083 -2.806 6.171 1.00 96.38 473 GLU A N 1
ATOM 3611 C CA . GLU A 1 473 ? -17.143 -4.212 5.781 1.00 96.38 473 GLU A CA 1
ATOM 3612 C C . GLU A 1 473 ? -17.527 -4.368 4.308 1.00 96.38 473 GLU A C 1
ATOM 3614 O O . GLU A 1 473 ? -16.873 -5.140 3.605 1.00 96.38 473 GLU A O 1
ATOM 3619 N N . ALA A 1 474 ? -18.509 -3.601 3.828 1.00 97.56 474 ALA A N 1
ATOM 3620 C CA . ALA A 1 474 ? -18.936 -3.625 2.431 1.00 97.56 474 ALA A CA 1
ATOM 3621 C C . ALA A 1 474 ? -17.791 -3.249 1.466 1.00 97.56 474 ALA A C 1
ATOM 3623 O O . ALA A 1 474 ? -17.489 -3.989 0.525 1.00 97.56 474 ALA A O 1
ATOM 3624 N N . LEU A 1 475 ? -17.074 -2.148 1.729 1.00 97.81 475 LEU A N 1
ATOM 3625 C CA . LEU A 1 475 ? -15.950 -1.716 0.887 1.00 97.81 475 LEU A CA 1
ATOM 3626 C C . LEU A 1 475 ? -14.808 -2.741 0.900 1.00 97.81 475 LEU A C 1
ATOM 3628 O O . LEU A 1 475 ? -14.248 -3.092 -0.143 1.00 97.81 475 LEU A O 1
ATOM 3632 N N . LYS A 1 476 ? -14.492 -3.279 2.081 1.00 95.81 476 LYS A N 1
ATOM 3633 C CA . LYS A 1 476 ? -13.481 -4.329 2.240 1.00 95.81 476 LYS A CA 1
ATOM 3634 C C . LYS A 1 476 ? -13.892 -5.620 1.533 1.00 95.81 476 LYS A C 1
ATOM 3636 O O . LYS A 1 476 ? -13.039 -6.301 0.964 1.00 95.81 476 LYS A O 1
ATOM 3641 N N . ALA A 1 477 ? -15.176 -5.970 1.531 1.00 95.81 477 ALA A N 1
ATOM 3642 C CA . ALA A 1 477 ? -15.692 -7.129 0.812 1.00 95.81 477 ALA A CA 1
ATOM 3643 C C . ALA A 1 477 ? -15.524 -6.972 -0.705 1.00 95.81 477 ALA A C 1
ATOM 3645 O O . ALA A 1 477 ? -15.051 -7.909 -1.352 1.00 95.81 477 ALA A O 1
ATOM 3646 N N . LEU A 1 478 ? -15.812 -5.788 -1.257 1.00 97.06 478 LEU A N 1
ATOM 3647 C CA . LEU A 1 478 ? -15.589 -5.493 -2.674 1.00 97.06 478 LEU A CA 1
ATOM 3648 C C . LEU A 1 478 ? -14.106 -5.602 -3.056 1.00 97.06 478 LEU A C 1
ATOM 3650 O O . LEU A 1 478 ? -13.754 -6.293 -4.014 1.00 97.06 478 LEU A O 1
ATOM 3654 N N . ALA A 1 479 ? -13.226 -4.983 -2.267 1.00 96.75 479 ALA A N 1
ATOM 3655 C CA . ALA A 1 479 ? -11.782 -5.037 -2.485 1.00 96.75 479 ALA A CA 1
ATOM 3656 C C . ALA A 1 479 ? -11.243 -6.484 -2.463 1.00 96.75 479 ALA A C 1
ATOM 3658 O O . ALA A 1 479 ? -10.471 -6.888 -3.337 1.00 96.75 479 ALA A O 1
ATOM 3659 N N . ASN A 1 480 ? -11.706 -7.296 -1.505 1.00 93.94 480 ASN A N 1
ATOM 3660 C CA . ASN A 1 480 ? -11.352 -8.714 -1.399 1.00 93.94 480 ASN A CA 1
ATOM 3661 C C . ASN A 1 480 ? -11.914 -9.558 -2.556 1.00 93.94 480 ASN A C 1
ATOM 3663 O O . ASN A 1 480 ? -11.232 -10.461 -3.042 1.00 93.94 480 ASN A O 1
ATOM 3667 N N . LYS A 1 481 ? -13.148 -9.283 -3.007 1.00 94.19 481 LYS A N 1
ATOM 3668 C CA . LYS A 1 481 ? -13.804 -9.971 -4.138 1.00 94.19 481 LYS A CA 1
ATOM 3669 C C . LYS A 1 481 ? -12.975 -9.849 -5.418 1.00 94.19 481 LYS A C 1
ATOM 3671 O O . LYS A 1 481 ? -12.884 -10.812 -6.180 1.00 94.19 481 LYS A O 1
ATOM 3676 N N . GLU A 1 482 ? -12.331 -8.702 -5.613 1.00 95.00 482 GLU A N 1
ATOM 3677 C CA . GLU A 1 482 ? -11.437 -8.441 -6.743 1.00 95.00 482 GLU A CA 1
ATOM 3678 C C . GLU A 1 482 ? -9.980 -8.857 -6.511 1.00 95.00 482 GLU A C 1
ATOM 3680 O O . GLU A 1 482 ? -9.200 -8.907 -7.463 1.00 95.00 482 GLU A O 1
ATOM 3685 N N . GLY A 1 483 ? -9.610 -9.206 -5.277 1.00 94.19 483 GLY A N 1
ATOM 3686 C CA . GLY A 1 483 ? -8.230 -9.527 -4.916 1.00 94.19 483 GLY A CA 1
ATOM 3687 C C . GLY A 1 483 ? -7.285 -8.331 -5.040 1.00 94.19 483 GLY A C 1
ATOM 3688 O O . GLY A 1 483 ? -6.116 -8.533 -5.365 1.00 94.19 483 GLY A O 1
ATOM 3689 N N . LEU A 1 484 ? -7.807 -7.118 -4.827 1.00 94.25 484 LEU A N 1
ATOM 3690 C CA . LEU A 1 484 ? -7.038 -5.864 -4.821 1.00 94.25 484 LEU A CA 1
ATOM 3691 C C . LEU A 1 484 ? -6.291 -5.694 -3.501 1.00 94.25 484 LEU A C 1
ATOM 3693 O O . LEU A 1 484 ? -5.173 -5.213 -3.467 1.00 94.25 484 LEU A O 1
ATOM 3697 N N . VAL A 1 485 ? -6.890 -6.189 -2.421 1.00 90.75 485 VAL A N 1
ATOM 3698 C CA . VAL A 1 485 ? -6.269 -6.259 -1.101 1.00 90.75 485 VAL A CA 1
ATOM 3699 C C . VAL A 1 485 ? -6.144 -7.718 -0.685 1.00 90.75 485 VAL A C 1
ATOM 3701 O O . VAL A 1 485 ? -6.983 -8.554 -1.035 1.00 90.75 485 VAL A O 1
ATOM 3704 N N . ASP A 1 486 ? -5.087 -8.043 0.054 1.00 75.06 486 ASP A N 1
ATOM 3705 C CA . ASP A 1 486 ? -4.875 -9.392 0.592 1.00 75.06 486 ASP A CA 1
ATOM 3706 C C . ASP A 1 486 ? -5.126 -9.467 2.108 1.00 75.06 486 ASP A C 1
ATOM 3708 O O . ASP A 1 486 ? -5.035 -10.546 2.703 1.00 75.06 486 ASP A O 1
ATOM 3712 N N . GLY A 1 487 ? -5.457 -8.331 2.735 1.00 62.47 487 GLY A N 1
ATOM 3713 C CA . GLY A 1 487 ? -5.768 -8.230 4.158 1.00 62.47 487 GLY A CA 1
ATOM 3714 C C . GLY A 1 487 ? -4.547 -8.341 5.078 1.00 62.47 487 GLY A C 1
ATOM 3715 O O . GLY A 1 487 ? -4.686 -8.196 6.294 1.00 62.47 487 GLY A O 1
ATOM 3716 N N . VAL A 1 488 ? -3.362 -8.636 4.531 1.00 61.00 488 VAL A N 1
ATOM 3717 C CA . VAL A 1 488 ? -2.168 -9.060 5.283 1.00 61.00 488 VAL A CA 1
ATOM 3718 C C . VAL A 1 488 ? -0.955 -8.191 4.962 1.00 61.00 488 VAL A C 1
ATOM 3720 O O . VAL A 1 488 ? -0.293 -7.716 5.881 1.00 61.00 488 VAL A O 1
ATOM 3723 N N . ASN A 1 489 ? -0.650 -8.005 3.682 1.00 63.31 489 ASN A N 1
ATOM 3724 C CA . ASN A 1 489 ? 0.444 -7.182 3.169 1.00 63.31 489 ASN A CA 1
ATOM 3725 C C . ASN A 1 489 ? -0.070 -5.919 2.478 1.00 63.31 489 ASN A C 1
ATOM 3727 O O . ASN A 1 489 ? 0.680 -4.952 2.376 1.00 63.31 489 ASN A O 1
ATOM 3731 N N . ASP A 1 490 ? -1.319 -5.947 2.018 1.00 80.88 490 ASP A N 1
ATOM 3732 C CA . ASP A 1 490 ? -1.977 -4.839 1.354 1.00 80.88 490 ASP A CA 1
ATOM 3733 C C . ASP A 1 490 ? -3.397 -4.661 1.898 1.00 80.88 490 ASP A C 1
ATOM 3735 O O . ASP A 1 490 ? -4.229 -5.573 1.838 1.00 80.88 490 ASP A O 1
ATOM 3739 N N . ASN A 1 491 ? -3.638 -3.492 2.484 1.00 90.62 491 ASN A N 1
ATOM 3740 C CA . ASN A 1 491 ? -4.938 -3.028 2.968 1.00 90.62 491 ASN A CA 1
ATOM 3741 C C . ASN A 1 491 ? -5.272 -1.660 2.362 1.00 90.62 491 ASN A C 1
ATOM 3743 O O . ASN A 1 491 ? -6.099 -0.928 2.898 1.00 90.62 491 ASN A O 1
ATOM 3747 N N . THR A 1 492 ? -4.614 -1.295 1.269 1.00 96.06 492 THR A N 1
ATOM 3748 C CA . THR A 1 492 ? -4.714 0.028 0.681 1.00 96.06 492 THR A CA 1
ATOM 3749 C C . THR A 1 492 ? -5.194 -0.124 -0.750 1.00 96.06 492 THR A C 1
ATOM 3751 O O . THR A 1 492 ? -4.595 -0.834 -1.538 1.00 96.06 492 THR A O 1
ATOM 3754 N N . LEU A 1 493 ? -6.287 0.550 -1.089 1.00 97.88 493 LEU A N 1
ATOM 3755 C CA . LEU A 1 493 ? -6.722 0.695 -2.471 1.00 97.88 493 LEU A CA 1
ATOM 3756 C C . LEU A 1 493 ? -5.951 1.858 -3.083 1.00 97.88 493 LEU A C 1
ATOM 3758 O O . LEU A 1 493 ? -6.254 3.020 -2.793 1.00 97.88 493 LEU A O 1
ATOM 3762 N N . ASP A 1 494 ? -4.941 1.550 -3.891 1.00 97.19 494 ASP A N 1
ATOM 3763 C CA . ASP A 1 494 ? -4.109 2.557 -4.538 1.00 97.19 494 ASP A CA 1
ATOM 3764 C C . ASP A 1 494 ? -4.719 3.075 -5.856 1.00 97.19 494 ASP A C 1
ATOM 3766 O O . ASP A 1 494 ? -5.835 2.741 -6.255 1.00 97.19 494 ASP A O 1
ATOM 3770 N N . VAL A 1 495 ? -3.988 3.938 -6.564 1.00 97.06 495 VAL A N 1
ATOM 3771 C CA . VAL A 1 495 ? -4.445 4.541 -7.826 1.00 97.06 495 VAL A CA 1
ATOM 3772 C C . VAL A 1 495 ? -4.818 3.504 -8.892 1.00 97.06 495 VAL A C 1
ATOM 3774 O O . VAL A 1 495 ? -5.679 3.783 -9.728 1.00 97.06 495 VAL A O 1
ATOM 3777 N N . ASP A 1 496 ? -4.142 2.361 -8.951 1.00 96.81 496 ASP A N 1
ATOM 3778 C CA . ASP A 1 496 ? -4.433 1.334 -9.947 1.00 96.81 496 ASP A CA 1
ATOM 3779 C C . ASP A 1 496 ? -5.614 0.456 -9.509 1.00 96.81 496 ASP A C 1
ATOM 3781 O O . ASP A 1 496 ? -6.455 0.137 -10.354 1.00 96.81 496 ASP A O 1
ATOM 3785 N N . ASP A 1 497 ? -5.764 0.184 -8.212 1.00 97.88 497 ASP A N 1
ATOM 3786 C CA . ASP A 1 497 ? -6.940 -0.505 -7.662 1.00 97.88 497 ASP A CA 1
ATOM 3787 C C . ASP A 1 497 ? -8.219 0.314 -7.835 1.00 97.88 497 ASP A C 1
ATOM 3789 O O . ASP A 1 497 ? -9.234 -0.188 -8.325 1.00 97.88 497 ASP A O 1
ATOM 3793 N N . LEU A 1 498 ? -8.166 1.606 -7.499 1.00 98.25 498 LEU A N 1
ATOM 3794 C CA . LEU A 1 498 ? -9.309 2.508 -7.627 1.00 98.25 498 LEU A CA 1
ATOM 3795 C C . LEU A 1 498 ? -9.778 2.602 -9.083 1.00 98.25 498 LEU A C 1
ATOM 3797 O O . LEU A 1 498 ? -10.979 2.568 -9.325 1.00 98.25 498 LEU A O 1
ATOM 3801 N N . LYS A 1 499 ? -8.866 2.612 -10.069 1.00 97.94 499 LYS A N 1
ATOM 3802 C CA . LYS A 1 499 ? -9.257 2.549 -11.493 1.00 97.94 499 LYS A CA 1
ATOM 3803 C C . LYS A 1 499 ? -10.001 1.268 -11.833 1.00 97.94 499 LYS A C 1
ATOM 3805 O O . LYS A 1 499 ? -10.951 1.318 -12.606 1.00 97.94 499 LYS A O 1
ATOM 3810 N N . ILE A 1 500 ? -9.566 0.125 -11.298 1.00 97.69 500 ILE A N 1
ATOM 3811 C CA . ILE A 1 500 ? -10.250 -1.151 -11.536 1.00 97.69 500 ILE A CA 1
ATOM 3812 C C . ILE A 1 500 ? -11.679 -1.077 -10.993 1.00 97.69 500 ILE A C 1
ATOM 3814 O O . ILE A 1 500 ? -12.608 -1.518 -11.670 1.00 97.69 500 ILE A O 1
ATOM 3818 N N . LEU A 1 501 ? -11.864 -0.491 -9.809 1.00 98.19 501 LEU A N 1
ATOM 3819 C CA . LEU A 1 501 ? -13.183 -0.330 -9.204 1.00 98.19 501 LEU A CA 1
ATOM 3820 C C . LEU A 1 501 ? -14.059 0.683 -9.962 1.00 98.19 501 LEU A C 1
ATOM 3822 O O . LEU A 1 501 ? -15.220 0.374 -10.225 1.00 98.19 501 LEU A O 1
ATOM 3826 N N . GLU A 1 502 ? -13.517 1.828 -10.396 1.00 98.00 502 GLU A N 1
ATOM 3827 C CA . GLU A 1 502 ? -14.246 2.779 -11.254 1.00 98.00 502 GLU A CA 1
ATOM 3828 C C . GLU A 1 502 ? -14.687 2.119 -12.573 1.00 98.00 502 GLU A C 1
ATOM 3830 O O . GLU A 1 502 ? -15.827 2.272 -13.005 1.00 98.00 502 GLU A O 1
ATOM 3835 N N . GLU A 1 503 ? -13.801 1.353 -13.220 1.00 97.06 503 GLU A N 1
ATOM 3836 C CA . GLU A 1 503 ? -14.079 0.729 -14.520 1.00 97.06 503 GLU A CA 1
ATOM 3837 C C . GLU A 1 503 ? -15.059 -0.447 -14.434 1.00 97.06 503 GLU A C 1
ATOM 3839 O O . GLU A 1 503 ? -15.811 -0.686 -15.383 1.00 97.06 503 GLU A O 1
ATOM 3844 N N . LYS A 1 504 ? -15.014 -1.225 -13.347 1.00 97.06 504 LYS A N 1
ATOM 3845 C CA . LYS A 1 504 ? -15.773 -2.477 -13.227 1.00 97.06 504 LYS A CA 1
ATOM 3846 C C . LYS A 1 504 ? -17.097 -2.320 -12.489 1.00 97.06 504 LYS A C 1
ATOM 3848 O O . LYS A 1 504 ? -18.045 -3.010 -12.849 1.00 97.06 504 LYS A O 1
ATOM 3853 N N . TYR A 1 505 ? -17.125 -1.462 -11.477 1.00 97.56 505 TYR A N 1
ATOM 3854 C CA . TYR A 1 505 ? -18.256 -1.288 -10.567 1.00 97.56 505 TYR A CA 1
ATOM 3855 C C . TYR A 1 505 ? -18.838 0.120 -10.627 1.00 97.56 505 TYR A C 1
ATOM 3857 O O . TYR A 1 505 ? -19.640 0.468 -9.777 1.00 97.56 505 TYR A O 1
ATOM 3865 N N . GLY A 1 506 ? -18.384 0.971 -11.554 1.00 97.81 506 GLY A N 1
ATOM 3866 C CA . GLY A 1 506 ? -18.827 2.362 -11.589 1.00 97.81 506 GLY A CA 1
ATOM 3867 C C . GLY A 1 506 ? -18.518 3.106 -10.289 1.00 97.81 506 GLY A C 1
ATOM 3868 O O . GLY A 1 506 ? -19.266 3.999 -9.921 1.00 97.81 506 GLY A O 1
ATOM 3869 N N . LEU A 1 507 ? -17.450 2.735 -9.566 1.00 98.50 507 LEU A N 1
ATOM 3870 C CA . LEU A 1 507 ? -17.111 3.386 -8.300 1.00 98.50 507 LEU A CA 1
ATOM 3871 C C . LEU A 1 507 ? -16.989 4.904 -8.508 1.00 98.50 507 LEU A C 1
ATOM 3873 O O . LEU A 1 507 ? -16.231 5.365 -9.361 1.00 98.50 507 LEU A O 1
ATOM 3877 N N . GLN A 1 508 ? -17.751 5.674 -7.743 1.00 98.56 508 GLN A N 1
ATOM 3878 C CA . GLN A 1 508 ? -17.856 7.122 -7.870 1.00 98.56 508 GLN A CA 1
ATOM 3879 C C . GLN A 1 508 ? -17.998 7.772 -6.498 1.00 98.56 508 GLN A C 1
ATOM 3881 O O . GLN A 1 508 ? -18.214 7.118 -5.477 1.00 98.56 508 GLN A O 1
ATOM 3886 N N . ILE A 1 509 ? -17.883 9.096 -6.483 1.00 98.31 509 ILE A N 1
ATOM 3887 C CA . ILE A 1 509 ? -18.111 9.900 -5.294 1.00 98.31 509 ILE A CA 1
ATOM 3888 C C . ILE A 1 509 ? -19.098 11.036 -5.570 1.00 98.31 509 ILE A C 1
ATOM 3890 O O . ILE A 1 509 ? -18.970 11.768 -6.558 1.00 98.31 509 ILE A O 1
ATOM 3894 N N . LYS A 1 510 ? -20.087 11.187 -4.688 1.00 98.25 510 LYS A N 1
ATOM 3895 C CA . LYS A 1 510 ? -21.072 12.277 -4.701 1.00 98.25 510 LYS A CA 1
ATOM 3896 C C . LYS A 1 510 ? -20.648 13.351 -3.710 1.00 98.25 510 LYS A C 1
ATOM 3898 O O . LYS A 1 510 ? -20.593 13.074 -2.520 1.00 98.25 510 LYS A O 1
ATOM 3903 N N . THR A 1 511 ? -20.318 14.556 -4.176 1.00 96.62 511 THR A N 1
ATOM 3904 C CA . THR A 1 511 ? -19.769 15.626 -3.316 1.00 96.62 511 THR A CA 1
ATOM 3905 C C . THR A 1 511 ? -20.804 16.640 -2.835 1.00 96.62 511 THR A C 1
ATOM 3907 O O . THR A 1 511 ? -20.509 17.403 -1.924 1.00 96.62 511 THR A O 1
ATOM 3910 N N . ASP A 1 512 ? -21.999 16.655 -3.434 1.00 95.94 512 ASP A N 1
ATOM 3911 C CA . ASP A 1 512 ? -23.035 17.668 -3.184 1.00 95.94 512 ASP A CA 1
ATOM 3912 C C . ASP A 1 512 ? -24.322 17.029 -2.610 1.00 95.94 512 ASP A C 1
ATOM 3914 O O . ASP A 1 512 ? -25.433 17.446 -2.943 1.00 95.94 512 ASP A O 1
ATOM 3918 N N . GLY A 1 513 ? -24.172 15.996 -1.773 1.00 95.56 513 GLY A N 1
ATOM 3919 C CA . GLY A 1 513 ? -25.278 15.264 -1.141 1.00 95.56 513 GLY A CA 1
ATOM 3920 C C . GLY A 1 513 ? -25.775 14.044 -1.930 1.00 95.56 513 GLY A C 1
ATOM 3921 O O . GLY A 1 513 ? -25.320 13.762 -3.038 1.00 95.56 513 GLY A O 1
ATOM 3922 N N . TYR A 1 514 ? -26.733 13.298 -1.371 1.00 97.06 514 TYR A N 1
ATOM 3923 C CA . TYR A 1 514 ? -27.173 12.001 -1.932 1.00 97.06 514 TYR A CA 1
ATOM 3924 C C . TYR A 1 514 ? -27.813 12.117 -3.320 1.00 97.06 514 TYR A C 1
ATOM 3926 O O . TYR A 1 514 ? -27.652 11.247 -4.176 1.00 97.06 514 TYR A O 1
ATOM 3934 N N . ASN A 1 515 ? -28.516 13.222 -3.567 1.00 96.31 515 ASN A N 1
ATOM 3935 C CA . ASN A 1 515 ? -29.211 13.475 -4.830 1.00 96.31 515 ASN A CA 1
ATOM 3936 C C . ASN A 1 515 ? -28.316 14.129 -5.901 1.00 96.31 515 ASN A C 1
ATOM 3938 O O . ASN A 1 515 ? -28.826 14.530 -6.952 1.00 96.31 515 ASN A O 1
ATOM 3942 N N . SER A 1 516 ? -27.012 14.292 -5.647 1.00 97.12 516 SER A N 1
ATOM 3943 C CA . SER A 1 516 ? -26.082 14.824 -6.644 1.00 97.12 516 SER A CA 1
ATOM 3944 C C . SER A 1 516 ? -25.685 13.768 -7.677 1.00 97.12 516 SER A C 1
ATOM 3946 O O . SER A 1 516 ? -25.827 12.565 -7.462 1.00 97.12 516 SER A O 1
ATOM 3948 N N . GLU A 1 517 ? -25.141 14.224 -8.806 1.00 95.62 517 GLU A N 1
ATOM 3949 C CA . GLU A 1 517 ? -24.459 13.331 -9.746 1.00 95.62 517 GLU A CA 1
ATOM 3950 C C . GLU A 1 517 ? -23.148 12.830 -9.116 1.00 95.62 517 GLU A C 1
ATOM 3952 O O . GLU A 1 517 ? -22.487 13.566 -8.373 1.00 95.62 517 GLU A O 1
ATOM 3957 N N . GLY A 1 518 ? -22.794 11.574 -9.391 1.00 96.38 518 GLY A N 1
ATOM 3958 C CA . GLY A 1 518 ? -21.498 11.015 -9.024 1.00 96.38 518 GLY A CA 1
ATOM 3959 C C . GLY A 1 518 ? -20.387 11.528 -9.941 1.00 96.38 518 GLY A C 1
ATOM 3960 O O . GLY A 1 518 ? -20.607 11.878 -11.103 1.00 96.38 518 GLY A O 1
ATOM 3961 N N . SER A 1 519 ? -19.176 11.600 -9.401 1.00 97.06 519 SER A N 1
ATOM 3962 C CA . SER A 1 519 ? -17.961 11.988 -10.119 1.00 97.06 519 SER A CA 1
ATOM 3963 C C . SER A 1 519 ? -16.856 10.961 -9.897 1.00 97.06 519 SER A C 1
ATOM 3965 O O . SER A 1 519 ? -16.910 10.174 -8.952 1.00 97.06 519 SER A O 1
ATOM 3967 N N . SER A 1 520 ? -15.848 10.957 -10.771 1.00 97.69 520 SER A N 1
ATOM 3968 C CA . SER A 1 520 ? -14.675 10.098 -10.579 1.00 97.69 520 SER A CA 1
ATOM 3969 C C . SER A 1 520 ? -13.932 10.484 -9.297 1.00 97.69 520 SER A C 1
ATOM 3971 O O . SER A 1 520 ? -13.735 11.668 -9.007 1.00 97.69 520 SER A O 1
ATOM 3973 N N . LEU A 1 521 ? -13.435 9.483 -8.570 1.00 98.12 521 LEU A N 1
ATOM 3974 C CA . LEU A 1 521 ? -12.586 9.658 -7.393 1.00 98.12 521 LEU A CA 1
ATOM 3975 C C . LEU A 1 521 ? -11.354 10.509 -7.738 1.00 98.12 521 LEU A C 1
ATOM 3977 O O . LEU A 1 521 ? -10.966 11.394 -6.973 1.00 98.12 521 LEU A O 1
ATOM 3981 N N . PHE A 1 522 ? -10.778 10.314 -8.927 1.00 97.19 522 PHE A N 1
ATOM 3982 C CA . PHE A 1 522 ? -9.617 11.078 -9.386 1.00 97.19 522 PHE A CA 1
ATOM 3983 C C . PHE A 1 522 ? -9.945 12.541 -9.703 1.00 97.19 522 PHE A C 1
ATOM 3985 O O . PHE A 1 522 ? -9.081 13.406 -9.541 1.00 97.19 522 PHE A O 1
ATOM 3992 N N . GLU A 1 523 ? -11.171 12.841 -10.140 1.00 97.06 523 GLU A N 1
ATOM 3993 C CA . GLU A 1 523 ? -11.632 14.224 -10.326 1.00 97.06 523 GLU A CA 1
ATOM 3994 C C . GLU A 1 523 ? -11.829 14.933 -8.983 1.00 97.06 523 GLU A C 1
ATOM 3996 O O . GLU A 1 523 ? -11.489 16.113 -8.864 1.00 97.06 523 GLU A O 1
ATOM 4001 N N . ALA A 1 524 ? -12.269 14.197 -7.958 1.00 96.25 524 ALA A N 1
ATOM 4002 C CA . ALA A 1 524 ? -12.296 14.658 -6.570 1.00 96.25 524 ALA A CA 1
ATOM 4003 C C . ALA A 1 524 ? -10.891 14.745 -5.929 1.00 96.25 524 ALA A C 1
ATOM 4005 O O . ALA A 1 524 ? -10.729 15.302 -4.842 1.00 96.25 524 ALA A O 1
ATOM 4006 N N . GLY A 1 525 ? -9.855 14.245 -6.612 1.00 97.25 525 GLY A N 1
ATOM 4007 C CA . GLY A 1 525 ? -8.466 14.273 -6.158 1.00 97.25 525 GLY A CA 1
ATOM 4008 C C . GLY A 1 525 ? -8.098 13.149 -5.190 1.00 97.25 525 GLY A C 1
ATOM 4009 O O . GLY A 1 525 ? -7.032 13.227 -4.577 1.00 97.25 525 GLY A O 1
ATOM 4010 N N . ILE A 1 526 ? -8.951 12.132 -5.046 1.00 98.50 526 ILE A N 1
ATOM 4011 C CA . ILE A 1 526 ? -8.696 10.940 -4.235 1.00 98.50 526 ILE A CA 1
ATOM 4012 C C . ILE A 1 526 ? -7.743 10.024 -5.000 1.00 98.50 526 ILE A C 1
ATOM 4014 O O . ILE A 1 526 ? -7.951 9.722 -6.175 1.00 98.50 526 ILE A O 1
ATOM 4018 N N . THR A 1 527 ? -6.671 9.605 -4.337 1.00 98.12 527 THR A N 1
ATOM 4019 C CA . THR A 1 527 ? -5.636 8.748 -4.934 1.00 98.12 527 THR A CA 1
ATOM 4020 C C . THR A 1 527 ? -5.407 7.452 -4.178 1.00 98.12 527 THR A C 1
ATOM 4022 O O . THR A 1 527 ? -4.719 6.581 -4.694 1.00 98.12 527 THR A O 1
ATOM 4025 N N . GLU A 1 528 ? -5.927 7.341 -2.961 1.00 98.25 528 GLU A N 1
ATOM 4026 C CA . GLU A 1 528 ? -5.685 6.200 -2.083 1.00 98.25 528 GLU A CA 1
ATOM 4027 C C . GLU A 1 528 ? -6.824 6.085 -1.070 1.00 98.25 528 GLU A C 1
ATOM 4029 O O . GLU A 1 528 ? -7.247 7.111 -0.532 1.00 98.25 528 GLU A O 1
ATOM 4034 N N . ILE A 1 529 ? -7.289 4.869 -0.782 1.00 98.50 529 ILE A N 1
ATOM 4035 C CA . ILE A 1 529 ? -8.197 4.583 0.336 1.00 98.50 529 ILE A CA 1
ATOM 4036 C C . ILE A 1 529 ? -7.578 3.476 1.189 1.00 98.50 529 ILE A C 1
ATOM 4038 O O . ILE A 1 529 ? -7.423 2.343 0.745 1.00 98.50 529 ILE A O 1
ATOM 4042 N N . ASN A 1 530 ? -7.250 3.797 2.433 1.00 97.44 530 ASN A N 1
ATOM 4043 C CA . ASN A 1 530 ? -6.747 2.853 3.417 1.00 97.44 530 ASN A CA 1
ATOM 4044 C C . ASN A 1 530 ? -7.919 2.153 4.105 1.00 97.44 530 ASN A C 1
ATOM 4046 O O . ASN A 1 530 ? -8.748 2.773 4.779 1.00 97.44 530 ASN A O 1
ATOM 4050 N N . LEU A 1 531 ? -7.993 0.839 3.927 1.00 95.62 531 LEU A N 1
ATOM 4051 C CA . LEU A 1 531 ? -8.925 -0.024 4.634 1.00 95.62 531 LEU A CA 1
ATOM 4052 C C . LEU A 1 531 ? -8.344 -0.332 6.013 1.00 95.62 531 LEU A C 1
ATOM 4054 O O . LEU A 1 531 ? -7.165 -0.664 6.158 1.00 95.62 531 LEU A O 1
ATOM 4058 N N . ALA A 1 532 ? -9.171 -0.242 7.051 1.00 88.56 532 ALA A N 1
ATOM 4059 C CA . ALA A 1 532 ? -8.702 -0.525 8.395 1.00 88.56 532 ALA A CA 1
ATOM 4060 C C . ALA A 1 532 ? -8.204 -1.973 8.532 1.00 88.56 532 ALA A C 1
ATOM 4062 O O . ALA A 1 532 ? -8.817 -2.946 8.069 1.00 88.56 532 ALA A O 1
ATOM 4063 N N . THR A 1 533 ? -7.108 -2.120 9.273 1.00 82.94 533 THR A N 1
ATOM 4064 C CA . THR A 1 533 ? -6.532 -3.430 9.621 1.00 82.94 533 THR A CA 1
ATOM 4065 C C . THR A 1 533 ? -7.344 -4.170 10.688 1.00 82.94 533 THR A C 1
ATOM 4067 O O . THR A 1 533 ? -7.160 -5.371 10.886 1.00 82.94 533 THR A O 1
ATOM 4070 N N . THR A 1 534 ? -8.255 -3.470 11.367 1.00 87.88 534 THR A N 1
ATOM 4071 C CA . THR A 1 534 ? -9.158 -4.005 12.388 1.00 87.88 534 THR A CA 1
ATOM 4072 C C . THR A 1 534 ? -10.605 -3.901 11.928 1.00 87.88 534 THR A C 1
ATOM 4074 O O . THR A 1 534 ? -10.985 -2.916 11.306 1.00 87.88 534 THR A O 1
ATOM 4077 N N . ASP A 1 535 ? -11.429 -4.885 12.286 1.00 88.81 535 ASP A N 1
ATOM 4078 C CA . ASP A 1 535 ? -12.874 -4.853 12.022 1.00 88.81 535 ASP A CA 1
ATOM 4079 C C . ASP A 1 535 ? -13.661 -4.180 13.172 1.00 88.81 535 ASP A C 1
ATOM 4081 O O . ASP A 1 535 ? -14.885 -4.048 13.105 1.00 88.81 535 ASP A O 1
ATOM 4085 N N . GLU A 1 536 ? -12.960 -3.746 14.228 1.00 92.75 536 GLU A N 1
ATOM 4086 C CA . GLU A 1 536 ? -13.531 -3.066 15.395 1.00 92.75 536 GLU A CA 1
ATOM 4087 C C . GLU A 1 536 ? -13.963 -1.638 15.054 1.00 92.75 536 GLU A C 1
ATOM 4089 O O . GLU A 1 536 ? -13.159 -0.822 14.600 1.00 92.75 536 GLU A O 1
ATOM 4094 N N . THR A 1 537 ? -15.219 -1.312 15.348 1.00 95.50 537 THR A N 1
ATOM 4095 C CA . THR A 1 537 ? -15.796 0.013 15.113 1.00 95.50 537 THR A CA 1
ATOM 4096 C C . THR A 1 537 ? -16.224 0.687 16.414 1.00 95.50 537 THR A C 1
ATOM 4098 O O . THR A 1 537 ? -16.505 0.048 17.431 1.00 95.50 537 THR A O 1
ATOM 4101 N N . THR A 1 538 ? -16.255 2.019 16.403 1.00 96.25 538 THR A N 1
ATOM 4102 C CA . THR A 1 538 ? -16.732 2.843 17.521 1.00 96.25 538 THR A CA 1
ATOM 4103 C C . THR A 1 538 ? -17.931 3.666 17.078 1.00 96.25 538 THR A C 1
ATOM 4105 O O . THR A 1 538 ? -17.817 4.469 16.159 1.00 96.25 538 THR A O 1
ATOM 4108 N N . LEU A 1 539 ? -19.062 3.494 17.766 1.00 93.75 539 LEU A N 1
ATOM 4109 C CA . LEU A 1 539 ? -20.296 4.239 17.515 1.00 93.75 539 LEU A CA 1
ATOM 4110 C C . LEU A 1 539 ? -20.397 5.477 18.421 1.00 93.75 539 LEU A C 1
ATOM 4112 O O . LEU A 1 539 ? -20.429 5.363 19.652 1.00 93.75 539 LEU A O 1
ATOM 4116 N N . HIS A 1 540 ? -20.534 6.649 17.810 1.00 92.38 540 HIS A N 1
ATOM 4117 C CA . HIS A 1 540 ? -20.768 7.938 18.454 1.00 92.38 540 HIS A CA 1
ATOM 4118 C C . HIS A 1 540 ? -22.224 8.343 18.250 1.00 92.38 540 HIS A C 1
ATOM 4120 O O . HIS A 1 540 ? -22.634 8.729 17.158 1.00 92.38 540 HIS A O 1
ATOM 4126 N N . LYS A 1 541 ? -23.022 8.248 19.315 1.00 92.00 541 LYS A N 1
ATOM 4127 C CA . LYS A 1 541 ? -24.462 8.499 19.217 1.00 92.00 541 LYS A CA 1
ATOM 4128 C C . LYS A 1 541 ? -24.805 9.977 19.091 1.00 92.00 541 LYS A C 1
ATOM 4130 O O . LYS A 1 541 ? -24.271 10.780 19.859 1.00 92.00 541 LYS A O 1
ATOM 4135 N N . ASN A 1 542 ? -25.779 10.297 18.240 1.00 89.44 542 ASN A N 1
ATOM 4136 C CA . ASN A 1 542 ? -26.310 11.641 18.019 1.00 89.44 542 ASN A CA 1
ATOM 4137 C C . ASN A 1 542 ? -25.184 12.670 17.814 1.00 89.44 542 ASN A C 1
ATOM 4139 O O . ASN A 1 542 ? -25.149 13.711 18.482 1.00 89.44 542 ASN A O 1
ATOM 4143 N N . TYR A 1 543 ? -24.219 12.327 16.960 1.00 94.44 543 TYR A N 1
ATOM 4144 C CA . TYR A 1 543 ? -22.937 13.030 16.869 1.00 94.44 543 TYR A CA 1
ATOM 4145 C C . TYR A 1 543 ? -23.096 14.484 16.397 1.00 94.44 543 TYR A C 1
ATOM 4147 O O . TYR A 1 543 ? -22.313 15.358 16.768 1.00 94.44 543 TYR A O 1
ATOM 4155 N N . ASP A 1 544 ? -24.160 14.752 15.642 1.00 91.31 544 ASP A N 1
ATOM 4156 C CA . ASP A 1 544 ? -24.473 16.030 15.008 1.00 91.31 544 ASP A CA 1
ATOM 4157 C C . ASP A 1 544 ? -25.692 16.743 15.625 1.00 91.31 544 ASP A C 1
ATOM 4159 O O . ASP A 1 544 ? -26.133 17.781 15.130 1.00 91.31 544 ASP A O 1
ATOM 4163 N N . SER A 1 545 ? -26.240 16.213 16.727 1.00 92.12 545 SER A N 1
ATOM 4164 C CA . SER A 1 545 ? -27.484 16.687 17.359 1.00 92.12 545 SER A CA 1
ATOM 4165 C C . SER A 1 545 ? -28.751 16.587 16.490 1.00 92.12 545 SER A C 1
ATOM 4167 O O . SER A 1 545 ? -29.766 17.204 16.829 1.00 92.12 545 SER A O 1
ATOM 4169 N N . LYS A 1 546 ? -28.725 15.812 15.400 1.00 91.38 546 LYS A N 1
ATOM 4170 C CA . LYS A 1 546 ? -29.858 15.591 14.480 1.00 91.38 546 LYS A CA 1
ATOM 4171 C C . LYS A 1 546 ? -30.395 14.163 14.530 1.00 91.38 546 LYS A C 1
ATOM 4173 O O . LYS A 1 546 ? -31.292 13.822 13.763 1.00 91.38 546 LYS A O 1
ATOM 4178 N N . SER A 1 547 ? -29.950 13.393 15.519 1.00 92.69 547 SER A N 1
ATOM 4179 C CA . SER A 1 547 ? -30.223 11.967 15.724 1.00 92.69 547 SER A CA 1
ATOM 4180 C C . SER A 1 547 ? -29.476 11.033 14.776 1.00 92.69 547 SER A C 1
ATOM 4182 O O . SER A 1 547 ? -29.785 9.850 14.787 1.00 92.69 547 SER A O 1
ATOM 4184 N N . ASN A 1 548 ? -28.495 11.526 14.016 1.00 93.81 548 ASN A N 1
ATOM 4185 C CA . ASN A 1 548 ? -27.611 10.649 13.255 1.00 93.81 548 ASN A CA 1
ATOM 4186 C C . ASN A 1 548 ? -26.502 10.138 14.180 1.00 93.81 548 ASN A C 1
ATOM 4188 O O . ASN A 1 548 ? -26.004 10.880 15.038 1.00 93.81 548 ASN A O 1
ATOM 4192 N N . ASP A 1 549 ? -26.117 8.879 14.016 1.00 95.25 549 ASP A N 1
ATOM 4193 C CA . ASP A 1 549 ? -24.965 8.307 14.707 1.00 95.25 549 ASP A CA 1
ATOM 4194 C C . ASP A 1 549 ? -23.769 8.269 13.737 1.00 95.25 549 ASP A C 1
ATOM 4196 O O . ASP A 1 549 ? -23.942 8.187 12.525 1.00 95.25 549 ASP A O 1
ATOM 4200 N N . LEU A 1 550 ? -22.548 8.365 14.261 1.00 96.75 550 LEU A N 1
ATOM 4201 C CA . LEU A 1 550 ? -21.317 8.267 13.472 1.00 96.75 550 LEU A CA 1
ATOM 4202 C C . LEU A 1 550 ? -20.562 7.017 13.900 1.00 96.75 550 LEU A C 1
ATOM 4204 O O . LEU A 1 550 ? -20.263 6.861 15.084 1.00 96.75 550 LEU A O 1
ATOM 4208 N N . MET A 1 551 ? -20.225 6.146 12.962 1.00 97.25 551 MET A N 1
ATOM 4209 C CA . MET A 1 551 ? -19.403 4.974 13.208 1.00 97.25 551 MET A CA 1
ATOM 4210 C C . MET A 1 551 ? -18.017 5.172 12.591 1.00 97.25 551 MET A C 1
ATOM 4212 O O . MET A 1 551 ? -17.864 5.378 11.394 1.00 97.25 551 MET A O 1
ATOM 4216 N N . THR A 1 552 ? -16.989 5.116 13.433 1.00 97.50 552 THR A N 1
ATOM 4217 C CA . THR A 1 552 ? -15.586 5.289 13.028 1.00 97.50 552 THR A CA 1
ATOM 4218 C C . THR A 1 552 ? -14.823 3.980 13.170 1.00 97.50 552 THR A C 1
ATOM 4220 O O . THR A 1 552 ? -15.063 3.238 14.129 1.00 97.50 552 THR A O 1
ATOM 4223 N N . GLN A 1 553 ? -13.846 3.743 12.298 1.00 96.50 553 GLN A N 1
ATOM 4224 C CA . GLN A 1 553 ? -12.959 2.582 12.353 1.00 96.50 553 GLN A CA 1
ATOM 4225 C C . GLN A 1 553 ? -11.493 3.033 12.391 1.00 96.50 553 GLN A C 1
ATOM 4227 O O . GLN A 1 553 ? -11.079 3.912 11.639 1.00 96.50 553 GLN A O 1
ATOM 4232 N N . GLU A 1 554 ? -10.696 2.468 13.300 1.00 94.31 554 GLU A N 1
ATOM 4233 C CA . GLU A 1 554 ? -9.291 2.865 13.448 1.00 94.31 554 GLU A CA 1
ATOM 4234 C C . GLU A 1 554 ? -8.476 2.463 12.210 1.00 94.31 554 GLU A C 1
ATOM 4236 O O . GLU A 1 554 ? -8.400 1.285 11.866 1.00 94.31 554 GLU A O 1
ATOM 4241 N N . GLY A 1 555 ? -7.842 3.442 11.559 1.00 92.94 555 GLY A N 1
ATOM 4242 C CA . GLY A 1 555 ? -7.061 3.235 10.334 1.00 92.94 555 GLY A CA 1
ATOM 4243 C C . GLY A 1 555 ? -7.854 3.388 9.033 1.00 92.94 555 GLY A C 1
ATOM 4244 O O . GLY A 1 555 ? -7.268 3.234 7.968 1.00 92.94 555 GLY A O 1
ATOM 4245 N N . ALA A 1 556 ? -9.146 3.717 9.104 1.00 96.56 556 ALA A N 1
ATOM 4246 C CA . ALA A 1 556 ? -9.935 4.115 7.945 1.00 96.56 556 ALA A CA 1
ATOM 4247 C C . ALA A 1 556 ? -9.578 5.551 7.520 1.00 96.56 556 ALA A C 1
ATOM 4249 O O . ALA A 1 556 ? -10.128 6.530 8.031 1.00 96.56 556 ALA A O 1
ATOM 4250 N N . THR A 1 557 ? -8.617 5.679 6.605 1.00 97.94 557 THR A N 1
ATOM 4251 C CA . THR A 1 557 ? -8.168 6.968 6.060 1.00 97.94 557 THR A CA 1
ATOM 4252 C C . THR A 1 557 ? -8.123 6.950 4.539 1.00 97.94 557 THR A C 1
ATOM 4254 O O . THR A 1 557 ? -8.169 5.901 3.912 1.00 97.94 557 THR A O 1
ATOM 4257 N N . PHE A 1 558 ? -8.027 8.109 3.906 1.00 98.50 558 PHE A N 1
ATOM 4258 C CA . PHE A 1 558 ? -7.847 8.215 2.461 1.00 98.50 558 PHE A CA 1
ATOM 4259 C C . PHE A 1 558 ? -6.931 9.388 2.127 1.00 98.50 558 PHE A C 1
ATOM 4261 O O . PHE A 1 558 ? -6.787 10.315 2.924 1.00 98.50 558 PHE A O 1
ATOM 4268 N N . VAL A 1 559 ? -6.302 9.358 0.954 1.00 98.44 559 VAL A N 1
ATOM 4269 C CA . VAL A 1 559 ? -5.457 10.455 0.474 1.00 98.44 559 VAL A CA 1
ATOM 4270 C C . VAL A 1 559 ? -6.211 11.236 -0.588 1.00 98.44 559 VAL A C 1
ATOM 4272 O O . VAL A 1 559 ? -6.535 10.702 -1.649 1.00 98.44 559 VAL A O 1
ATOM 4275 N N . VAL A 1 560 ? -6.430 12.523 -0.324 1.00 98.06 560 VAL A N 1
ATOM 4276 C CA . VAL A 1 560 ? -7.049 13.471 -1.252 1.00 98.06 560 VAL A CA 1
ATOM 4277 C C . VAL A 1 560 ? -6.158 14.687 -1.432 1.00 98.06 560 VAL A C 1
ATOM 4279 O O . VAL A 1 560 ? -5.702 15.305 -0.474 1.00 98.06 560 VAL A O 1
ATOM 4282 N N . ASN A 1 561 ? -5.852 15.026 -2.684 1.00 96.44 561 ASN A N 1
ATOM 4283 C CA . ASN A 1 561 ? -4.939 16.120 -3.029 1.00 96.44 561 ASN A CA 1
ATOM 4284 C C . ASN A 1 561 ? -3.566 16.031 -2.321 1.00 96.44 561 ASN A C 1
ATOM 4286 O O . ASN A 1 561 ? -2.904 17.047 -2.097 1.00 96.44 561 ASN A O 1
ATOM 4290 N N . GLY A 1 562 ? -3.122 14.810 -1.999 1.00 95.69 562 GLY A N 1
ATOM 4291 C CA . GLY A 1 562 ? -1.872 14.536 -1.284 1.00 95.69 562 GLY A CA 1
ATOM 4292 C C . GLY A 1 562 ? -1.933 14.726 0.236 1.00 95.69 562 GLY A C 1
ATOM 4293 O O . GLY A 1 562 ? -0.886 14.671 0.879 1.00 95.69 562 GLY A O 1
ATOM 4294 N N . GLU A 1 563 ? -3.115 14.957 0.809 1.00 97.50 563 GLU A N 1
ATOM 4295 C CA . GLU A 1 563 ? -3.342 15.023 2.254 1.00 97.50 563 GLU A CA 1
ATOM 4296 C C . GLU A 1 563 ? -4.138 13.802 2.726 1.00 97.50 563 GLU A C 1
ATOM 4298 O O . GLU A 1 563 ? -5.114 13.410 2.090 1.00 97.50 563 GLU A O 1
ATOM 4303 N N . GLU A 1 564 ? -3.716 13.209 3.843 1.00 97.62 564 GLU A N 1
ATOM 4304 C CA . GLU A 1 564 ? -4.441 12.116 4.497 1.00 97.62 564 GLU A CA 1
ATOM 4305 C C . GLU A 1 564 ? -5.633 12.672 5.294 1.00 97.62 564 GLU A C 1
ATOM 4307 O O . GLU A 1 564 ? -5.505 13.667 6.019 1.00 97.62 564 GLU A O 1
ATOM 4312 N N . ARG A 1 565 ? -6.794 12.035 5.136 1.00 97.81 565 ARG A N 1
ATOM 4313 C CA . ARG A 1 565 ? -8.094 12.402 5.712 1.00 97.81 565 ARG A CA 1
ATOM 4314 C C . ARG A 1 565 ? -8.811 11.168 6.251 1.00 97.81 565 ARG A C 1
ATOM 4316 O O . ARG A 1 565 ? -8.434 10.045 5.936 1.00 97.81 565 ARG A O 1
ATOM 4323 N N . GLU A 1 566 ? -9.848 11.378 7.052 1.00 96.62 566 GLU A N 1
ATOM 4324 C CA . GLU A 1 566 ? -10.655 10.306 7.643 1.00 96.62 566 GLU A CA 1
ATOM 4325 C C . GLU A 1 566 ? -11.967 10.128 6.873 1.00 96.62 566 GLU A C 1
ATOM 4327 O O . GLU A 1 566 ? -12.572 11.100 6.423 1.00 96.62 566 GLU A O 1
ATOM 4332 N N . TYR A 1 567 ? -12.430 8.887 6.756 1.00 98.38 567 TYR A N 1
ATOM 4333 C CA . TYR A 1 567 ? -13.788 8.583 6.310 1.00 98.38 567 TYR A CA 1
ATOM 4334 C C . TYR A 1 567 ? -14.512 7.793 7.400 1.00 98.38 567 TYR A C 1
ATOM 4336 O O . TYR A 1 567 ? -13.889 7.130 8.235 1.00 98.38 567 TYR A O 1
ATOM 4344 N N . ALA A 1 568 ? -15.834 7.904 7.436 1.00 98.19 568 ALA A N 1
ATOM 4345 C CA . ALA A 1 568 ? -16.654 7.297 8.472 1.00 98.19 568 ALA A CA 1
ATOM 4346 C C . ALA A 1 568 ? -18.000 6.849 7.912 1.00 98.19 568 ALA A C 1
ATOM 4348 O O . ALA A 1 568 ? -18.449 7.344 6.886 1.00 98.19 568 ALA A O 1
ATOM 4349 N N . ASP A 1 569 ? -18.654 5.935 8.611 1.00 97.50 569 ASP A N 1
ATOM 4350 C CA . ASP A 1 569 ? -19.999 5.488 8.275 1.00 97.50 569 ASP A CA 1
ATOM 4351 C C . ASP A 1 569 ? -21.025 6.329 9.062 1.00 97.50 569 ASP A C 1
ATOM 4353 O O . ASP A 1 569 ? -20.931 6.451 10.292 1.00 97.50 569 ASP A O 1
ATOM 4357 N N . ILE A 1 570 ? -21.967 6.965 8.358 1.00 97.38 570 ILE A N 1
ATOM 4358 C CA . ILE A 1 570 ? -23.023 7.780 8.968 1.00 97.38 570 ILE A CA 1
ATOM 4359 C C . ILE A 1 570 ? -24.313 6.971 9.032 1.00 97.38 570 ILE A C 1
ATOM 4361 O O . ILE A 1 570 ? -24.947 6.709 8.020 1.00 97.38 570 ILE A O 1
ATOM 4365 N N . TRP A 1 571 ? -24.794 6.714 10.243 1.00 96.81 571 TRP A N 1
ATOM 4366 C CA . TRP A 1 571 ? -26.084 6.073 10.478 1.00 96.81 571 TRP A CA 1
ATOM 4367 C C . TRP A 1 571 ? -27.181 7.138 10.499 1.00 96.81 571 TRP A C 1
ATOM 4369 O O . TRP A 1 571 ? -27.441 7.773 11.531 1.00 96.81 571 TRP A O 1
ATOM 4379 N N . HIS A 1 572 ? -27.807 7.358 9.344 1.00 96.56 572 HIS A N 1
ATOM 4380 C CA . HIS A 1 572 ? -28.858 8.353 9.167 1.00 96.56 572 HIS A CA 1
ATOM 4381 C C . HIS A 1 572 ? -30.140 7.927 9.876 1.00 96.56 572 HIS A C 1
ATOM 4383 O O . HIS A 1 572 ? -30.660 6.845 9.626 1.00 96.56 572 HIS A O 1
ATOM 4389 N N . ALA A 1 573 ? -30.697 8.791 10.724 1.00 94.12 573 ALA A N 1
ATOM 4390 C CA . ALA A 1 573 ? -32.025 8.560 11.279 1.00 94.12 573 ALA A CA 1
ATOM 4391 C C . ALA A 1 573 ? -33.100 8.863 10.230 1.00 94.12 573 ALA A C 1
ATOM 4393 O O . ALA A 1 573 ? -33.253 10.015 9.807 1.00 94.12 573 ALA A O 1
ATOM 4394 N N . MET A 1 574 ? -33.892 7.849 9.882 1.00 92.25 574 MET A N 1
ATOM 4395 C CA . MET A 1 574 ? -35.091 8.019 9.067 1.00 92.25 574 MET A CA 1
ATOM 4396 C C . MET A 1 574 ? -36.153 8.748 9.888 1.00 92.25 574 MET A C 1
ATOM 4398 O O . MET A 1 574 ? -36.516 8.342 11.000 1.00 92.25 574 MET A O 1
ATOM 4402 N N . LYS A 1 575 ? -36.632 9.873 9.364 1.00 86.19 575 LYS A N 1
ATOM 4403 C CA . LYS A 1 575 ? -37.585 10.731 10.067 1.00 86.19 575 LYS A CA 1
ATOM 4404 C C . LYS A 1 575 ? -38.998 10.377 9.636 1.00 86.19 575 LYS A C 1
ATOM 4406 O O . LYS A 1 575 ? -39.332 10.506 8.464 1.00 86.19 575 LYS A O 1
ATOM 4411 N N . ASP A 1 576 ? -39.826 10.004 10.611 1.00 70.44 576 ASP A N 1
ATOM 4412 C CA . ASP A 1 576 ? -41.275 9.924 10.422 1.00 70.44 576 ASP A CA 1
ATOM 4413 C C . ASP A 1 576 ? -41.798 11.292 9.938 1.00 70.44 576 ASP A C 1
ATOM 4415 O O . ASP A 1 576 ? -41.513 12.315 10.576 1.00 70.44 576 ASP A O 1
ATOM 4419 N N . GLU A 1 577 ? -42.556 11.306 8.835 1.00 53.84 577 GLU A N 1
ATOM 4420 C CA . GLU A 1 577 ? -43.247 12.507 8.323 1.00 53.84 577 GLU A CA 1
ATOM 4421 C C . GLU A 1 577 ? -44.229 13.134 9.334 1.00 53.84 577 GLU A C 1
ATOM 4423 O O . GLU A 1 577 ? -44.989 12.398 10.016 1.00 53.84 577 GLU A O 1
#

pLDDT: mean 77.95, std 23.75, range [25.73, 98.69]

Foldseek 3Di:
DDDDDPVVVVVVVPPPDPPCVVVVVVVVVVVVVDDPPVVVPDDDDDDDDDDDDDPPPPPPPDDDDDDDDDDPPDPPPQADPVRHGDDDDALVVLLVVLVVLLVVLVVLLVVLVVVLVVLVVVLVVLVVVLVVLVVVLVVLVVVLVVLVVVLVVLVVVLVVLVVVLVVLVVVQDPNPSVVVNVVSVVVNVVSVVVSVVSVVSNVVSVVVSVVSVVVSVVSVVVSVVSLVVNLVSVVVSVVSVVVSVVSVVSSVVSVVVVVVVVVVVVVVVVVVVVVVVVVVCVVPPPPDPVVLVVQADPVQVVVCVVVVPDQQDADPVRAGQWAWEQDPPHRGTFIFGADNVNAKTFGPDDDPDDDGIDHGDDDDPDDDDHDYDDDDDDDPDDDPPPPPPPDFAWKKFKFFDLPQPDWDFDPDWDWAQQLLPPGTFTWTWTQTKTKFWAQQPPLFTLNHNCRGQFQNHDNNNPSGRPRDHTSLRSVQVVCVVVVVAPLRSGQKCFQVNLVVRCVPTVTFMAGHTSPGGTDRCVVQQWGMWGRASDPDWDWAACVPVPRKIKIAGPRGWTAGVNDITHMTMITIGGDDD

Sequence (577 aa):
MSSINNNYLLKLLNSGNLDLSNLQKSVESTQNGLFDLNSLLSGDSFISKTSSANMFDAINNYGNTTGINGTNGQLSGMTDQNGYFVATGSYASQIQQYQQYIAQLEQQIQEYEQQLQEYKTQLETEKANLEATNEKIATAQQELENYENQKQAKEAEYNNILAQINQAKVNNEDGKQDVIINNLTTQLNTLSTEICTLNTNISNKKAQIQTYQSQAATIQATIADLEEKINTTETLKSTAEAQKCDAQQKLCQAQKAKAAEDAAKARKKAEAAAESKKETQEKANITDGESLMSQLSDETKDYIKDNNIDLTETYENGNAKYAIAPGDTDGEYHVYEMDESGTNGSSITQAKQGNNNLYGMQDCDDGVNVYTVTDTNNDLSDCDYECSTKSYNTASPLSFDLEGDGVKTSDELIRYDIDGDGDLDTINDSADAILVFDADGDGISGEDGSECFGDNTDLDGDGVADGYKDGFEALKALANKEGLVDGVNDNTLDVDDLKILEEKYGLQIKTDGYNSEGSSLFEAGITEINLATTDETTLHKNYDSKSNDLMTQEGATFVVNGEEREYADIWHAMKDE

Radius of gyration: 47.99 Å; chains: 1; bounding box: 114×59×156 Å

Secondary structure (DSSP, 8-state):
-----THHHHHHHHS----THHHHHHHHHHHTTS--GGGSSS-----S-----SSSSSSS---------------TTSB-TTS-B---S-HHHHHHHHHHHHHHHHHHHHHHHHHHHHHHHHHHHHHHHHHHHHHHHHHHHHHHHHHHHHHHHHHHHHHHHHHHHHHHHHT-GGGTTHHHHHHHHHHHHHHHHHHHHHHHHHHHHHHHHHHHHHHHHHHHHHHHHHHHHHHHHHHHHHHHHHHHHHHHHHHHHHHHHHHHHHHHHHHHHHHHHHHHHHHHHTTT----THHHHTTB-HHHHHHHHHTT--TT-B-TTS-BSEEEEE-TTT--EEEEEE-TTSSEEEESS--SSS--EEE-----S----------------------------EE--EEE-SSSS---EEEEEEEE-SSSSSSPEEEEEESSEEEE--SSSSS---SSGGGBSSTT--SS-SSS----SSHHHHHHHHHHHHTS--SSS--EE-HHHHHHHHHHH--EEESS-TTSPPB-TTTTTEEEEEPPS---EEEETTTTSSS-EEEEETT-EEEETTEEEEEEEEEEEPPP-

Organism: NCBI:txid2840836